Protein AF-A0A917DBR9-F1 (afdb_monomer_lite)

pLDDT: mean 79.7, std 10.29, range [56.38, 97.0]

Organism: NCBI:txid1804630

Sequence (481 aa):
MLDVYAPVVHGIGVRDHKEFAEDSVRRVARHLERASWRRDSCPTTCDGFAIGHVHLVDDGDRSLVVDPITWFDEIRTPSRWRAAWWFLRALFVLCAVHLLVNGQVLLSAPSVAGLPRYVWRALRAMTWILLLGALTIALAVPLTLAVALVPRARILATDALGWTSDPETREKVIARVTSRVVATRARHTVLIGHSQGGAIATNACHVLEPATTTLVTMGNGQALLIPLRASRGIPWTSFAALVGAMIAYVAAALVIMRTLLLGAIELTAAVVRGLALLVRAATDPGAAPDHVAAAGAGIVAAVESLALSPQLFVVLIAIPVVAVTVLVYARLLAPIVRDIRGLLDAGVLGIDLCARFDGVSHPFAVLGSSRRVATITQSASLLDHMLYFDNRAEVLTEIERWITGAGGERTPDPRASVARRRMRHLVRSLRAARAVVALAAMAIASLLVPSALAAATIGGAAYAVMTLVKHLAWRAVQRTL

Foldseek 3Di:
DAAEEEEEQEQQLQPVPVVLLLVLQVLLVVLLCVPFKPWDDQDPPNPLADPNKTWIAGPVRHIYIYGRDHQSVLFDQDALLLLLVLVLLLLLLLLLLLLLLLLVLQPPDDDPVCVVVSVVSNVVSLVVSLVSLVCCVVPSVVLSVCSNPPVVSVSSSSSNRRCLRDPSSVVRSLCRVLVSVVVVPHQAYEYEYAQCRLVSSLVNLLPPDQLRYAYEYELYLLSSRLSSVVCPPPDVVVVVVSNVLSVLLNVLSVLVVVLVLVLVLQLLLLQLQLVVLCVVLVVDVPCNVVSNVSSVVSNVVSVCCSVVPPSVVSNVVSVVSNSVSSVVSNVVCVVVLVVSAVSLDSVHHAAYEYECQASSCVSCLRSYDPVHYDYAQALNDNCVSVCLSLQSLPRSVRSSQCRVQRSHDRDDDPVSVVLRVVSVVLSVVLVVVLQVQLVVQLSVVSVVDVDSVRSNVRSVVSSVVSSVVSNVVSSVSSVVD

Structure (mmCIF, N/CA/C/O backbone):
data_AF-A0A917DBR9-F1
#
_entry.id   AF-A0A917DBR9-F1
#
loop_
_atom_site.group_PDB
_atom_site.id
_atom_site.type_symbol
_atom_site.label_atom_id
_atom_site.label_alt_id
_atom_site.label_comp_id
_atom_site.label_asym_id
_atom_site.label_entity_id
_atom_site.label_seq_id
_atom_site.pdbx_PDB_ins_code
_atom_site.Cartn_x
_atom_site.Cartn_y
_atom_site.Cartn_z
_atom_site.occupancy
_atom_site.B_iso_or_equiv
_atom_site.auth_seq_id
_atom_site.auth_comp_id
_atom_site.auth_asym_id
_atom_site.auth_atom_id
_atom_site.pdbx_PDB_model_num
ATOM 1 N N . MET A 1 1 ? -20.093 4.074 31.557 1.00 75.38 1 MET A N 1
ATOM 2 C CA . MET A 1 1 ? -20.283 3.722 30.130 1.00 75.38 1 MET A CA 1
ATOM 3 C C . MET A 1 1 ? -19.120 4.345 29.385 1.00 75.38 1 MET A C 1
ATOM 5 O O . MET A 1 1 ? -18.790 5.470 29.721 1.00 75.38 1 MET A O 1
ATOM 9 N N . LEU A 1 2 ? -18.465 3.613 28.483 1.00 90.56 2 LEU A N 1
ATOM 10 C CA . LEU A 1 2 ? -17.293 4.113 27.759 1.00 90.56 2 LEU A CA 1
ATOM 11 C C . LEU A 1 2 ? -17.714 5.165 26.718 1.00 90.56 2 LEU A C 1
ATOM 13 O O . LEU A 1 2 ? -18.647 4.910 25.952 1.00 90.56 2 LEU A O 1
ATOM 17 N N . ASP A 1 3 ? -17.038 6.312 26.656 1.00 94.69 3 ASP A N 1
ATOM 18 C CA . ASP A 1 3 ? -17.369 7.353 25.673 1.00 94.69 3 ASP A CA 1
ATOM 19 C C . ASP A 1 3 ? -16.863 6.981 24.281 1.00 94.69 3 ASP A C 1
ATOM 21 O O . ASP A 1 3 ? -17.623 7.008 23.311 1.00 94.69 3 ASP A O 1
ATOM 25 N N . VAL A 1 4 ? -15.591 6.591 24.178 1.00 96.19 4 VAL A N 1
ATOM 26 C CA . VAL A 1 4 ? -14.958 6.243 22.904 1.00 96.19 4 VAL A CA 1
ATOM 27 C C . VAL A 1 4 ? -14.298 4.872 22.984 1.00 96.19 4 VAL A C 1
ATOM 29 O O . VAL A 1 4 ? -13.461 4.601 23.842 1.00 96.19 4 VAL A O 1
ATOM 32 N N . TYR A 1 5 ? -14.625 4.000 22.037 1.00 96.75 5 TYR A N 1
ATOM 33 C CA . TYR A 1 5 ? -13.909 2.750 21.816 1.00 96.75 5 TYR A CA 1
ATOM 34 C C . TYR A 1 5 ? -13.118 2.827 20.513 1.00 96.75 5 TYR A C 1
ATOM 36 O O . TYR A 1 5 ? -13.686 3.073 19.450 1.00 96.75 5 TYR A O 1
ATOM 44 N N . ALA A 1 6 ? -11.806 2.616 20.582 1.00 97.00 6 ALA A N 1
ATOM 45 C CA . ALA A 1 6 ? -10.903 2.664 19.436 1.00 97.00 6 ALA A CA 1
ATOM 46 C C . ALA A 1 6 ? -10.238 1.295 19.197 1.00 97.00 6 ALA A C 1
ATOM 48 O O . ALA A 1 6 ? -9.052 1.110 19.494 1.00 97.00 6 ALA A O 1
ATOM 49 N N . PRO A 1 7 ? -10.985 0.305 18.680 1.00 95.94 7 PRO A N 1
ATOM 50 C CA . PRO A 1 7 ? -10.428 -0.999 18.362 1.00 95.94 7 PRO A CA 1
ATOM 51 C C . PRO A 1 7 ? -9.454 -0.906 17.187 1.00 95.94 7 PRO A C 1
ATOM 53 O O . PRO A 1 7 ? -9.787 -0.386 16.118 1.00 95.94 7 PRO A O 1
ATOM 56 N N . VAL A 1 8 ? -8.262 -1.472 17.366 1.00 94.31 8 VAL A N 1
ATOM 57 C CA . VAL A 1 8 ? -7.232 -1.585 16.332 1.00 94.31 8 VAL A CA 1
ATOM 58 C C . VAL A 1 8 ? -7.240 -3.009 15.785 1.00 94.31 8 VAL A C 1
ATOM 60 O O . VAL A 1 8 ? -6.664 -3.930 16.366 1.00 94.31 8 VAL A O 1
ATOM 63 N N . VAL A 1 9 ? -7.895 -3.193 14.640 1.00 91.69 9 VAL A N 1
ATOM 64 C CA . VAL A 1 9 ? -7.910 -4.458 13.903 1.00 91.69 9 VAL A CA 1
ATOM 65 C C . VAL A 1 9 ? -6.602 -4.580 13.130 1.00 91.69 9 VAL A C 1
ATOM 67 O O . VAL A 1 9 ? -6.373 -3.893 12.125 1.00 91.69 9 VAL A O 1
ATOM 70 N N . HIS A 1 10 ? -5.716 -5.452 13.605 1.00 82.75 10 HIS A N 1
ATOM 71 C CA . HIS A 1 10 ? -4.423 -5.659 12.963 1.00 82.75 10 HIS A CA 1
ATOM 72 C C . HIS A 1 10 ? -4.540 -6.567 11.729 1.00 82.75 10 HIS A C 1
ATOM 74 O O . HIS A 1 10 ? -5.396 -7.447 11.668 1.00 82.75 10 HIS A O 1
ATOM 80 N N . GLY A 1 11 ? -3.699 -6.341 10.716 1.00 71.19 11 GLY A N 1
ATOM 81 C CA . GLY A 1 11 ? -3.811 -7.013 9.419 1.00 71.19 11 GLY A CA 1
ATOM 82 C C . GLY A 1 11 ? -2.865 -8.174 9.164 1.00 71.19 11 GLY A C 1
ATOM 83 O O . GLY A 1 11 ? -3.026 -8.836 8.146 1.00 71.19 11 GLY A O 1
ATOM 84 N N 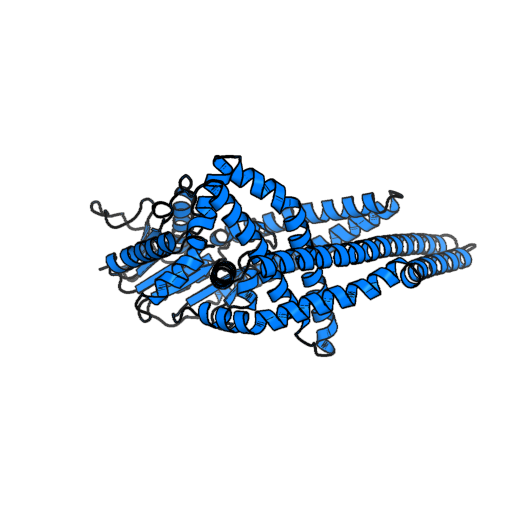. ILE A 1 12 ? -1.890 -8.428 10.033 1.00 67.69 12 ILE A N 1
ATOM 85 C CA . ILE A 1 12 ? -1.019 -9.595 9.898 1.00 67.69 12 ILE A CA 1
ATOM 86 C C . ILE A 1 12 ? -1.572 -10.686 10.814 1.00 67.69 12 ILE A C 1
ATOM 88 O O . ILE A 1 12 ? -1.442 -10.607 12.032 1.00 67.69 12 ILE A O 1
ATOM 92 N N . GLY A 1 13 ? -2.217 -11.693 10.225 1.00 58.09 13 GLY A N 1
ATOM 93 C CA . GLY A 1 13 ? -2.811 -12.826 10.937 1.00 58.09 13 GLY A CA 1
ATOM 94 C C . GLY A 1 13 ? -1.797 -13.839 11.472 1.00 58.09 13 GLY A C 1
ATOM 95 O O . GLY A 1 13 ? -2.105 -15.021 11.475 1.00 58.09 13 GLY A O 1
ATOM 96 N N . VAL A 1 14 ? -0.590 -13.421 11.870 1.00 61.84 14 VAL A N 1
ATOM 97 C CA . VAL A 1 14 ? 0.446 -14.363 12.319 1.00 61.84 14 VAL A CA 1
ATOM 98 C C . VAL A 1 14 ? 0.224 -14.706 13.786 1.00 61.84 14 VAL A C 1
ATOM 100 O O . VAL A 1 14 ? 0.326 -13.844 14.662 1.00 61.84 14 VAL A O 1
ATOM 103 N N . ARG A 1 15 ? -0.068 -15.984 14.041 1.00 67.75 15 ARG A N 1
ATOM 104 C CA . ARG A 1 15 ? -0.446 -16.492 15.371 1.00 67.75 15 ARG A CA 1
ATOM 105 C C . ARG A 1 15 ? 0.617 -16.248 16.451 1.00 67.75 15 ARG A C 1
ATOM 107 O O . ARG A 1 15 ? 0.260 -15.997 17.599 1.00 67.75 15 ARG A O 1
ATOM 114 N N . ASP A 1 16 ? 1.892 -16.224 16.060 1.00 59.19 16 ASP A N 1
ATOM 115 C CA . ASP A 1 16 ? 3.056 -16.060 16.951 1.00 59.19 16 ASP A CA 1
ATOM 116 C C . ASP A 1 16 ? 3.483 -14.589 17.148 1.00 59.19 16 ASP A C 1
ATOM 118 O O . ASP A 1 16 ? 4.547 -14.294 17.688 1.00 59.19 16 ASP A O 1
ATOM 122 N N . HIS A 1 17 ? 2.677 -13.637 16.673 1.00 66.31 17 HIS A N 1
ATOM 123 C CA . HIS A 1 17 ? 3.055 -12.226 16.554 1.00 66.31 17 HIS A CA 1
ATOM 124 C C . HIS A 1 17 ? 1.981 -11.279 17.114 1.00 66.31 17 HIS A C 1
ATOM 126 O O . HIS A 1 17 ? 1.792 -10.165 16.621 1.00 66.31 17 HIS A O 1
ATOM 132 N N . LYS A 1 18 ? 1.296 -11.698 18.191 1.00 72.62 18 LYS A N 1
ATOM 133 C CA . LYS A 1 18 ? 0.291 -10.877 18.903 1.00 72.62 18 LYS A CA 1
ATOM 134 C C . LYS A 1 18 ? 0.861 -9.532 19.370 1.00 72.62 18 LYS A C 1
ATOM 136 O O . LYS A 1 18 ? 0.176 -8.515 19.295 1.00 72.62 18 LYS A O 1
ATOM 141 N N . GLU A 1 19 ? 2.147 -9.514 19.710 1.00 80.38 19 GLU A N 1
ATOM 142 C CA . GLU A 1 19 ? 2.912 -8.325 20.096 1.00 80.38 19 GLU A CA 1
ATOM 143 C C . GLU A 1 19 ? 2.849 -7.184 19.062 1.00 80.38 19 GLU A C 1
ATOM 145 O O . GLU A 1 19 ? 2.926 -6.013 19.430 1.00 80.38 19 GLU A O 1
ATOM 150 N N . PHE A 1 20 ? 2.667 -7.480 17.766 1.00 77.62 20 PHE A N 1
ATOM 151 C CA . PHE A 1 20 ? 2.520 -6.440 16.737 1.00 77.62 20 PHE A CA 1
ATOM 152 C C . PHE A 1 20 ? 1.183 -5.695 16.836 1.00 77.62 20 PHE A C 1
ATOM 154 O O . PHE A 1 20 ? 1.122 -4.485 16.581 1.00 77.62 20 PHE A O 1
ATOM 161 N N . ALA A 1 21 ? 0.112 -6.396 17.219 1.00 82.06 21 ALA A N 1
ATOM 162 C CA . ALA A 1 21 ? -1.179 -5.766 17.475 1.00 82.06 21 ALA A CA 1
ATOM 163 C C . ALA A 1 21 ? -1.080 -4.846 18.704 1.00 82.06 21 ALA A C 1
ATOM 165 O O . ALA A 1 21 ? -1.521 -3.697 18.654 1.00 82.06 21 ALA A O 1
ATOM 166 N N . GLU A 1 22 ? -0.400 -5.305 19.757 1.00 89.31 22 GLU A N 1
ATOM 167 C CA . GLU A 1 22 ? -0.131 -4.512 20.959 1.00 89.31 22 GLU A CA 1
ATOM 168 C C . GLU A 1 22 ? 0.771 -3.301 20.675 1.00 89.31 22 GLU A C 1
ATOM 170 O O . GLU A 1 22 ? 0.512 -2.206 21.171 1.00 89.31 22 GLU A O 1
ATOM 175 N N . ASP A 1 23 ? 1.812 -3.441 19.844 1.00 89.69 23 ASP A N 1
ATOM 176 C CA . ASP A 1 23 ? 2.685 -2.315 19.487 1.00 89.69 23 ASP A CA 1
ATOM 177 C C . ASP A 1 23 ? 1.934 -1.238 18.692 1.00 89.69 23 ASP A C 1
ATOM 179 O O . ASP A 1 23 ? 2.156 -0.043 18.904 1.00 89.69 23 ASP A O 1
ATOM 183 N N . SER A 1 24 ? 0.995 -1.642 17.831 1.00 89.75 24 SER A N 1
ATOM 184 C CA . SER A 1 24 ? 0.120 -0.713 17.104 1.00 89.75 24 SER A CA 1
ATOM 185 C C . SER A 1 24 ? -0.733 0.114 18.073 1.00 89.75 24 SER A C 1
ATOM 187 O O . SER A 1 24 ? -0.740 1.345 17.993 1.00 89.75 24 SER A O 1
ATOM 189 N N . VAL A 1 25 ? -1.365 -0.540 19.054 1.00 93.69 25 VAL A N 1
ATOM 190 C CA . VAL A 1 25 ? -2.120 0.122 20.133 1.00 93.69 25 VAL A CA 1
ATOM 191 C C . VAL A 1 25 ? -1.220 1.037 20.959 1.00 93.69 25 VAL A C 1
ATOM 193 O O . VAL A 1 25 ? -1.534 2.210 21.149 1.00 93.69 25 VAL A O 1
ATOM 196 N N . ARG A 1 26 ? -0.043 0.556 21.371 1.00 94.00 26 ARG A N 1
ATOM 197 C CA . ARG A 1 26 ? 0.938 1.332 22.140 1.00 94.00 26 ARG A CA 1
ATOM 198 C C . ARG A 1 26 ? 1.404 2.581 21.393 1.00 94.00 26 ARG A C 1
ATOM 200 O O . ARG A 1 26 ? 1.755 3.578 22.021 1.00 94.00 26 ARG A O 1
ATOM 207 N N . ARG A 1 27 ? 1.492 2.545 20.062 1.00 92.75 27 ARG A N 1
ATOM 208 C CA . ARG A 1 27 ? 1.852 3.714 19.240 1.00 92.75 27 ARG A CA 1
ATOM 209 C C . ARG A 1 27 ? 0.727 4.732 19.167 1.00 92.75 27 ARG A C 1
ATOM 211 O O . ARG A 1 27 ? 1.020 5.917 19.297 1.00 92.75 27 ARG A O 1
ATOM 218 N N . VAL A 1 28 ? -0.515 4.275 18.996 1.00 94.94 28 VAL A N 1
ATOM 219 C CA . VAL A 1 28 ? -1.703 5.140 19.037 1.00 94.94 28 VAL A CA 1
ATOM 220 C C . VAL A 1 28 ? -1.813 5.801 20.410 1.00 94.94 28 VAL A C 1
ATOM 222 O O . VAL A 1 28 ? -1.793 7.025 20.487 1.00 94.94 28 VAL A O 1
ATOM 225 N N . ALA A 1 29 ? -1.794 5.018 21.491 1.00 95.50 29 ALA A N 1
ATOM 226 C CA . ALA A 1 29 ? -1.888 5.534 22.854 1.00 95.50 29 ALA A CA 1
ATOM 227 C C . ALA A 1 29 ? -0.783 6.554 23.177 1.00 95.50 29 ALA A C 1
ATOM 229 O O . ALA A 1 29 ? -1.084 7.665 23.593 1.00 95.50 29 ALA A O 1
ATOM 230 N N . ARG A 1 30 ? 0.489 6.249 22.873 1.00 94.81 30 ARG A N 1
ATOM 231 C CA . ARG A 1 30 ? 1.609 7.195 23.075 1.00 94.81 30 ARG A CA 1
ATOM 232 C C . ARG A 1 30 ? 1.514 8.471 22.240 1.00 94.81 30 ARG A C 1
ATOM 234 O O . ARG A 1 30 ? 2.235 9.429 22.513 1.00 94.81 30 ARG A O 1
ATOM 241 N N . HIS A 1 31 ? 0.762 8.463 21.143 1.00 93.38 31 HIS A N 1
ATOM 242 C CA . HIS A 1 31 ? 0.515 9.680 20.375 1.00 93.38 31 HIS A CA 1
ATOM 243 C C . HIS A 1 31 ? -0.559 10.524 21.059 1.00 93.38 31 HIS A C 1
ATOM 245 O O . HIS A 1 31 ? -0.320 11.700 21.304 1.00 93.38 31 HIS A O 1
ATOM 251 N N . LEU A 1 32 ? -1.666 9.893 21.461 1.00 94.12 32 LEU A N 1
ATOM 252 C CA . LEU A 1 32 ? -2.757 10.530 22.202 1.00 94.12 32 LEU A CA 1
ATOM 253 C C . LEU A 1 32 ? -2.280 11.134 23.535 1.00 94.12 32 LEU A C 1
ATOM 255 O O . LEU A 1 32 ? -2.643 12.266 23.845 1.00 94.12 32 LEU A O 1
ATOM 259 N N . GLU A 1 33 ? -1.403 10.426 24.259 1.00 93.50 33 GLU A N 1
ATOM 260 C CA . GLU A 1 33 ? -0.761 10.882 25.506 1.00 93.50 33 GLU A CA 1
ATOM 261 C C . GLU A 1 33 ? 0.023 12.198 25.339 1.00 93.50 33 GLU A C 1
ATOM 263 O O . GLU A 1 33 ? 0.124 12.995 26.265 1.00 93.50 33 GLU A O 1
ATOM 268 N N . ARG A 1 34 ? 0.605 12.436 24.155 1.00 88.00 34 ARG A N 1
ATOM 269 C CA . ARG A 1 34 ? 1.343 13.678 23.859 1.00 88.00 34 ARG A CA 1
ATOM 270 C C . ARG A 1 34 ? 0.439 14.827 23.430 1.00 88.00 34 ARG A C 1
ATOM 272 O O . ARG A 1 34 ? 0.903 15.963 23.403 1.00 88.00 34 ARG A O 1
ATOM 279 N N . ALA A 1 35 ? -0.784 14.518 23.016 1.00 84.88 35 ALA A N 1
ATOM 280 C CA . ALA A 1 35 ? -1.720 15.492 22.490 1.00 84.88 35 ALA A CA 1
ATOM 281 C C . ALA A 1 35 ? -2.557 16.102 23.617 1.00 84.88 35 ALA A C 1
ATOM 283 O O . ALA A 1 35 ? -2.312 17.236 24.020 1.00 84.88 35 ALA A O 1
ATOM 284 N N . SER A 1 36 ? -3.534 15.349 24.121 1.00 87.69 36 SER A N 1
ATOM 285 C CA . SER A 1 36 ? -4.521 15.840 25.096 1.00 87.69 36 SER A CA 1
ATOM 286 C C . SER A 1 36 ? -5.130 14.741 25.967 1.00 87.69 36 SER A C 1
ATOM 288 O O . SER A 1 36 ? -6.040 15.006 26.744 1.00 87.69 36 SER A O 1
ATOM 290 N N . TRP A 1 37 ? -4.690 13.494 25.801 1.00 94.25 37 TRP A N 1
ATOM 291 C CA . TRP A 1 37 ? -5.188 12.368 26.579 1.00 94.25 37 TRP A CA 1
ATOM 292 C C . TRP A 1 37 ? -4.180 12.027 27.670 1.00 94.25 37 TRP A C 1
ATOM 294 O O . TRP A 1 37 ? -2.976 12.161 27.483 1.00 94.25 37 TRP A O 1
ATOM 304 N N . ARG A 1 38 ? -4.652 11.558 28.816 1.00 95.44 38 ARG A N 1
ATOM 305 C CA . ARG A 1 38 ? -3.830 11.091 29.931 1.00 95.44 38 ARG A CA 1
ATOM 306 C C . ARG A 1 38 ? -4.087 9.612 30.136 1.00 95.44 38 ARG A C 1
ATOM 308 O O . ARG A 1 38 ? -5.196 9.132 29.914 1.00 95.44 38 ARG A O 1
ATOM 315 N N . ARG A 1 39 ? -3.053 8.881 30.540 1.00 94.50 39 ARG A N 1
ATOM 316 C CA . ARG A 1 39 ? -3.177 7.452 30.810 1.00 94.50 39 ARG A CA 1
ATOM 317 C C . ARG A 1 39 ? -3.975 7.221 32.080 1.00 94.50 39 ARG A C 1
ATOM 319 O O . ARG A 1 39 ? -3.632 7.786 33.113 1.00 94.50 39 ARG A O 1
ATOM 326 N N . ASP A 1 40 ? -4.987 6.371 31.980 1.00 93.19 40 ASP A N 1
ATOM 327 C CA . ASP A 1 40 ? -5.769 5.924 33.124 1.00 93.19 40 ASP A CA 1
ATOM 328 C C . ASP A 1 40 ? -5.350 4.507 33.541 1.00 93.19 40 ASP A C 1
ATOM 330 O O . ASP A 1 40 ? -4.800 3.722 32.754 1.00 93.19 40 ASP A O 1
ATOM 334 N N . SER A 1 41 ? -5.562 4.200 34.815 1.00 88.56 41 SER A N 1
ATOM 335 C CA . SER A 1 41 ? -5.332 2.875 35.369 1.00 88.56 41 SER A CA 1
ATOM 336 C C . SER A 1 41 ? -6.296 1.863 34.753 1.00 88.56 41 SER A C 1
ATOM 338 O O . SER A 1 41 ? -7.481 2.125 34.575 1.00 88.56 41 SER A O 1
ATOM 340 N N . CYS A 1 42 ? -5.777 0.682 34.418 1.00 88.12 42 CYS A N 1
ATOM 341 C CA . CYS A 1 42 ? -6.627 -0.423 34.002 1.00 88.12 42 CYS A CA 1
ATOM 342 C C . CYS A 1 42 ? -7.398 -0.937 35.232 1.00 88.12 42 CYS A C 1
ATOM 344 O O . CYS A 1 42 ? -6.745 -1.299 36.218 1.00 88.12 42 CYS A O 1
ATOM 346 N N . PRO A 1 43 ? -8.742 -0.982 35.207 1.00 83.75 43 PRO A N 1
ATOM 347 C CA . PRO A 1 43 ? -9.516 -1.496 36.331 1.00 83.75 43 PRO A CA 1
ATOM 348 C C . PRO A 1 43 ? -9.140 -2.946 36.655 1.00 83.75 43 PRO A C 1
ATOM 350 O O . PRO A 1 43 ? -8.895 -3.753 35.761 1.00 83.75 43 PRO A O 1
ATOM 353 N N . THR A 1 44 ? -9.161 -3.324 37.931 1.00 72.81 44 THR A N 1
ATOM 354 C CA . THR A 1 44 ? -8.864 -4.698 38.379 1.00 72.81 44 THR A CA 1
ATOM 355 C C . THR A 1 44 ? -9.830 -5.751 37.826 1.00 72.81 44 THR A C 1
ATOM 357 O O . THR A 1 44 ? -9.490 -6.927 37.808 1.00 72.81 44 THR A O 1
ATOM 360 N N . THR A 1 45 ? -11.007 -5.340 37.347 1.00 73.19 45 THR A N 1
ATOM 361 C CA . THR A 1 45 ? -12.051 -6.188 36.739 1.00 73.19 45 THR A CA 1
ATOM 362 C C . THR A 1 45 ? -12.147 -6.014 35.217 1.00 73.19 45 THR A C 1
ATOM 364 O O . THR A 1 45 ? -13.202 -6.205 34.608 1.00 73.19 45 THR A O 1
ATOM 367 N N . CYS A 1 46 ? -11.054 -5.603 34.573 1.00 82.12 46 CYS A N 1
ATOM 368 C CA . CYS A 1 46 ? -10.998 -5.298 33.146 1.00 82.12 46 CYS A CA 1
ATOM 369 C C . CYS A 1 46 ? -10.897 -6.555 32.250 1.00 82.12 46 CYS A C 1
ATOM 371 O O . CYS A 1 46 ? -10.058 -6.640 31.351 1.00 82.12 46 CYS A O 1
ATOM 373 N N . ASP A 1 47 ? -11.794 -7.521 32.451 1.00 75.81 47 ASP A N 1
ATOM 374 C CA . ASP A 1 47 ? -11.816 -8.804 31.724 1.00 75.81 47 ASP A CA 1
ATOM 375 C C . ASP A 1 47 ? -12.403 -8.673 30.306 1.00 75.81 47 ASP A C 1
ATOM 377 O O . ASP A 1 47 ? -12.304 -9.563 29.459 1.00 75.81 47 ASP A O 1
ATOM 381 N N . GLY A 1 48 ? -13.020 -7.524 30.030 1.00 81.56 48 GLY A N 1
ATOM 382 C CA . GLY A 1 48 ? -13.670 -7.207 28.768 1.00 81.56 48 GLY A CA 1
ATOM 383 C C . GLY A 1 48 ? -12.735 -6.722 27.662 1.00 81.56 48 GLY A C 1
ATOM 384 O O . GLY A 1 48 ? -13.246 -6.442 26.587 1.00 81.56 48 GLY A O 1
ATOM 385 N N . PHE A 1 49 ? -11.414 -6.622 27.864 1.00 89.06 49 PHE A N 1
ATOM 386 C CA . PHE A 1 49 ? -10.457 -6.076 26.881 1.00 89.06 49 PHE A CA 1
ATOM 387 C C . PHE A 1 49 ? -9.282 -7.030 26.606 1.00 89.06 49 PHE A C 1
ATOM 389 O O . PHE A 1 49 ? -8.980 -7.897 27.420 1.00 89.06 49 PHE A O 1
ATOM 396 N N . ALA A 1 50 ? -8.666 -6.961 25.420 1.00 87.88 50 ALA A N 1
ATOM 397 C CA . ALA A 1 50 ? -7.582 -7.879 25.068 1.00 87.88 50 ALA A CA 1
ATOM 398 C C . ALA A 1 50 ? -6.278 -7.456 25.757 1.00 87.88 50 ALA A C 1
ATOM 400 O O . ALA A 1 50 ? -6.094 -6.287 26.093 1.00 87.88 50 ALA A O 1
ATOM 401 N N . ILE A 1 51 ? -5.340 -8.385 25.962 1.00 87.88 51 ILE A N 1
ATOM 402 C CA . ILE A 1 51 ? -4.014 -8.038 26.499 1.00 87.88 51 ILE A CA 1
ATOM 403 C C . ILE A 1 51 ? -3.373 -6.953 25.615 1.00 87.88 51 ILE A C 1
ATOM 405 O O . ILE A 1 51 ? -3.449 -7.012 24.389 1.00 87.88 51 ILE A O 1
ATOM 409 N N . GLY A 1 52 ? -2.788 -5.934 26.254 1.00 88.94 52 GLY A N 1
ATOM 410 C CA . GLY A 1 52 ? -2.155 -4.798 25.579 1.00 88.94 52 GLY A CA 1
ATOM 411 C C . GLY A 1 52 ? -3.079 -3.619 25.247 1.00 88.94 52 GLY A C 1
ATOM 412 O O . GLY A 1 52 ? -2.610 -2.657 24.636 1.00 88.94 52 GLY A O 1
ATOM 413 N N . HIS A 1 53 ? -4.354 -3.655 25.652 1.00 94.44 53 HIS A N 1
ATOM 414 C CA . HIS A 1 53 ? -5.240 -2.489 25.591 1.00 94.44 53 HIS A CA 1
ATOM 415 C C . HIS A 1 53 ? -4.760 -1.342 26.500 1.00 94.44 53 HIS A C 1
ATOM 417 O O . HIS A 1 53 ? -3.992 -1.544 27.446 1.00 94.44 53 HIS A O 1
ATOM 423 N N . VAL A 1 54 ? -5.214 -0.119 26.216 1.00 95.88 54 VAL A N 1
ATOM 424 C CA . VAL A 1 54 ? -4.870 1.079 26.996 1.00 95.88 54 VAL A CA 1
ATOM 425 C C . VAL A 1 54 ? -6.117 1.909 27.278 1.00 95.88 54 VAL A C 1
ATOM 427 O O . VAL A 1 54 ? -6.873 2.210 26.355 1.00 95.88 54 VAL A O 1
ATOM 430 N N . HIS A 1 55 ? -6.282 2.296 28.545 1.00 96.25 55 HIS A N 1
ATOM 431 C CA . HIS A 1 55 ? -7.296 3.242 29.010 1.00 96.25 55 HIS A CA 1
ATOM 432 C C . HIS A 1 55 ? -6.714 4.654 29.024 1.00 96.25 55 HIS A C 1
ATOM 434 O O . HIS A 1 55 ? -5.579 4.873 29.463 1.00 96.25 55 HIS A O 1
ATOM 440 N N . LEU A 1 56 ? -7.478 5.599 28.498 1.00 96.31 56 LEU A N 1
ATOM 441 C CA . LEU A 1 56 ? -7.118 7.001 28.378 1.00 96.31 56 LEU A CA 1
ATOM 442 C C . LEU A 1 56 ? -8.308 7.868 28.799 1.00 96.31 56 LEU A C 1
ATOM 444 O O . LEU A 1 56 ? -9.459 7.503 28.571 1.00 96.31 56 LEU A O 1
ATOM 448 N N . VAL A 1 57 ? -8.013 9.037 29.353 1.00 95.31 57 VAL A N 1
ATOM 449 C CA . VAL A 1 57 ? -8.998 10.055 29.734 1.00 95.31 57 VAL A CA 1
ATOM 450 C C . VAL A 1 57 ? -8.539 11.423 29.237 1.00 95.31 57 VAL A C 1
ATOM 452 O O . VAL A 1 57 ? -7.348 11.726 29.317 1.00 95.31 57 VAL A O 1
ATOM 455 N N . ASP A 1 58 ? -9.433 12.231 28.673 1.00 93.00 58 ASP A N 1
ATOM 456 C CA . ASP A 1 58 ? -9.103 13.603 28.263 1.00 93.00 58 ASP A CA 1
ATOM 457 C C . ASP A 1 58 ? -9.406 14.634 29.366 1.00 93.00 58 ASP A C 1
ATOM 459 O O . ASP A 1 58 ? -9.838 14.296 30.466 1.00 93.00 58 ASP A O 1
ATOM 463 N N . ASP A 1 59 ? -9.137 15.913 29.099 1.00 88.06 59 ASP A N 1
ATOM 464 C CA . ASP A 1 59 ? -9.393 16.997 30.060 1.00 88.06 59 ASP A CA 1
ATOM 465 C C . ASP A 1 59 ? -10.891 17.248 30.323 1.00 88.06 59 ASP A C 1
ATOM 467 O O . ASP A 1 59 ? -11.232 17.938 31.280 1.00 88.06 59 ASP A O 1
ATOM 471 N N . GLY A 1 60 ? -11.778 16.709 29.479 1.00 86.94 60 GLY A N 1
ATOM 472 C CA . GLY A 1 60 ? -13.231 16.757 29.647 1.00 86.94 60 GLY A CA 1
ATOM 473 C C . GLY A 1 60 ? -13.804 15.494 30.291 1.00 86.94 60 GLY A C 1
ATOM 474 O O . GLY A 1 60 ? -15.003 15.255 30.158 1.00 86.94 60 GLY A O 1
ATOM 475 N N . ASP A 1 61 ? -12.952 14.675 30.918 1.00 89.06 61 ASP A N 1
ATOM 476 C CA . ASP A 1 61 ? -13.278 13.394 31.551 1.00 89.06 61 ASP A CA 1
ATOM 477 C C . ASP A 1 61 ? -13.930 12.364 30.612 1.00 89.06 61 ASP A C 1
ATOM 479 O O . ASP A 1 61 ? -14.563 11.406 31.064 1.00 89.06 61 ASP A O 1
ATOM 483 N N . ARG A 1 62 ? -13.751 12.504 29.289 1.00 93.25 62 ARG A N 1
ATOM 484 C CA . ARG A 1 62 ? -14.192 11.466 28.351 1.00 93.25 62 ARG A CA 1
ATOM 485 C C . ARG A 1 62 ? -13.282 10.261 28.474 1.00 93.25 62 ARG A C 1
ATOM 487 O O . ARG A 1 62 ? -12.060 10.371 28.391 1.00 93.25 62 ARG A O 1
ATOM 494 N N . SER A 1 63 ? -13.898 9.097 28.599 1.00 94.38 63 SER A N 1
ATOM 495 C CA . SER A 1 63 ? -13.219 7.811 28.704 1.00 94.38 63 SER A CA 1
ATOM 496 C C . SER A 1 63 ? -12.952 7.196 27.325 1.00 94.38 63 SER A C 1
ATOM 498 O O . SER A 1 63 ? -13.830 7.138 26.460 1.00 94.38 63 SER A O 1
ATOM 500 N N . LEU A 1 64 ? -11.733 6.700 27.113 1.00 96.19 64 LEU A N 1
ATOM 501 C CA . LEU A 1 64 ? -11.298 6.055 25.876 1.00 96.19 64 LEU A CA 1
ATOM 502 C C . LEU A 1 64 ? -10.587 4.736 26.166 1.00 96.19 64 LEU A C 1
ATOM 504 O O . LEU A 1 64 ? -9.665 4.682 26.975 1.00 96.19 64 LEU A O 1
ATOM 508 N N . VAL A 1 65 ? -10.939 3.693 25.414 1.00 96.75 65 VAL A N 1
ATOM 509 C CA . VAL A 1 65 ? -10.159 2.450 25.369 1.00 96.75 65 VAL A CA 1
ATOM 510 C C . VAL A 1 65 ? -9.650 2.199 23.960 1.00 96.75 65 VAL A C 1
ATOM 512 O O . VAL A 1 65 ? -10.433 2.100 23.014 1.00 96.75 65 VAL A O 1
ATOM 515 N N . VAL A 1 66 ? -8.331 2.049 23.828 1.00 96.94 66 VAL A N 1
ATOM 516 C CA . VAL A 1 66 ? -7.673 1.578 22.605 1.00 96.94 66 VAL A CA 1
ATOM 517 C C . VAL A 1 66 ? -7.360 0.091 22.781 1.00 96.94 66 VAL A C 1
ATOM 519 O O . VAL A 1 66 ? -6.557 -0.267 23.639 1.00 96.94 66 VAL A O 1
ATOM 522 N N . ASP A 1 67 ? -7.995 -0.779 21.993 1.00 94.88 67 ASP A N 1
ATOM 523 C CA . ASP A 1 67 ? -7.994 -2.241 22.205 1.00 94.88 67 ASP A CA 1
ATOM 524 C C . ASP A 1 67 ? -7.453 -2.983 20.974 1.00 94.88 67 ASP A C 1
ATOM 526 O O . ASP A 1 67 ? -7.925 -2.728 19.860 1.00 94.88 67 ASP A O 1
ATOM 530 N N . PRO A 1 68 ? -6.474 -3.897 21.112 1.00 93.12 68 PRO A N 1
ATOM 531 C CA . PRO A 1 68 ? -6.006 -4.688 19.983 1.00 93.12 68 PRO A CA 1
ATOM 532 C C . PRO A 1 68 ? -7.009 -5.801 19.669 1.00 93.12 68 PRO A C 1
ATOM 534 O O . PRO A 1 68 ? -7.276 -6.666 20.501 1.00 93.12 68 PRO A O 1
ATOM 537 N N . ILE A 1 69 ? -7.514 -5.852 18.433 1.00 90.31 69 ILE A N 1
ATOM 538 C CA . ILE A 1 69 ? -8.359 -6.966 17.988 1.00 90.31 69 ILE A CA 1
ATOM 539 C C . ILE A 1 69 ? -7.552 -7.926 17.118 1.00 90.31 69 ILE A C 1
ATOM 541 O O . ILE A 1 69 ? -7.112 -7.599 16.011 1.00 90.31 69 ILE A O 1
ATOM 545 N N . THR A 1 70 ? -7.415 -9.152 17.621 1.00 86.69 70 THR A N 1
ATOM 546 C CA . THR A 1 70 ? -6.818 -10.288 16.918 1.00 86.69 70 THR A CA 1
ATOM 547 C C . THR A 1 70 ? -7.889 -11.294 16.491 1.00 86.69 70 THR A C 1
ATOM 549 O O . THR A 1 70 ? -8.906 -11.484 17.164 1.00 86.69 70 THR A O 1
ATOM 552 N N . TRP A 1 71 ? -7.674 -11.926 15.336 1.00 85.81 71 TRP A N 1
ATOM 553 C CA . TRP A 1 71 ? -8.686 -12.746 14.655 1.00 85.81 71 TRP A CA 1
ATOM 554 C C . TRP A 1 71 ? -8.142 -14.039 14.034 1.00 85.81 71 TRP A C 1
ATOM 556 O O . TRP A 1 71 ? -8.910 -14.844 13.515 1.00 85.81 71 TRP A O 1
ATOM 566 N N . PHE A 1 72 ? -6.828 -14.263 14.079 1.00 80.94 72 PHE A N 1
ATOM 567 C CA . PHE A 1 72 ? -6.179 -15.412 13.435 1.00 80.94 72 PHE A CA 1
ATOM 568 C C . PHE A 1 72 ? -6.569 -16.768 14.042 1.00 80.94 72 PHE A C 1
ATOM 570 O O . PHE A 1 72 ? -6.423 -17.790 13.370 1.00 80.94 72 PHE A O 1
ATOM 577 N N . ASP A 1 73 ? -7.097 -16.784 15.271 1.00 84.12 73 ASP A N 1
ATOM 578 C CA . ASP A 1 73 ? -7.595 -17.996 15.936 1.00 84.12 73 ASP A CA 1
ATOM 579 C C . ASP A 1 73 ? -8.784 -18.619 15.175 1.00 84.12 73 ASP A C 1
ATOM 581 O O . ASP A 1 73 ? -9.008 -19.824 15.243 1.00 84.12 73 ASP A O 1
ATOM 585 N N . GLU A 1 74 ? -9.499 -17.821 14.373 1.00 86.75 74 GLU A N 1
ATOM 586 C CA . GLU A 1 74 ? -10.621 -18.275 13.540 1.00 86.75 74 GLU A CA 1
ATOM 587 C C . GLU A 1 74 ? -10.172 -18.912 12.209 1.00 86.75 74 GLU A C 1
ATOM 589 O O . GLU A 1 74 ? -10.968 -19.536 11.495 1.00 86.75 74 GLU A O 1
ATOM 594 N N . ILE A 1 75 ? -8.900 -18.745 11.827 1.00 85.00 75 ILE A N 1
ATOM 595 C CA . ILE A 1 75 ? -8.363 -19.313 10.589 1.00 85.00 75 ILE A CA 1
ATOM 596 C C . ILE A 1 75 ? -8.053 -20.784 10.827 1.00 85.00 75 ILE A C 1
ATOM 598 O O . ILE A 1 75 ? -7.284 -21.114 11.720 1.00 85.00 75 ILE A O 1
ATOM 602 N N . ARG A 1 76 ? -8.568 -21.690 9.995 1.00 83.88 76 ARG A N 1
ATOM 603 C CA . ARG A 1 76 ? -8.161 -23.105 10.020 1.00 83.88 76 ARG A CA 1
ATOM 604 C C . ARG A 1 76 ? -7.018 -23.357 9.044 1.00 83.88 76 ARG A C 1
ATOM 606 O O . ARG A 1 76 ? -6.995 -22.792 7.953 1.00 83.88 76 ARG A O 1
ATOM 613 N N . THR A 1 77 ? -6.088 -24.239 9.409 1.00 84.62 77 THR A N 1
ATOM 614 C CA . THR A 1 77 ? -4.981 -24.611 8.519 1.00 84.62 77 THR A CA 1
ATOM 615 C C . THR A 1 77 ? -5.477 -25.556 7.422 1.00 84.62 77 THR A C 1
ATOM 617 O O . THR A 1 77 ? -5.906 -26.667 7.734 1.00 84.62 77 THR A O 1
ATOM 620 N N . PRO A 1 78 ? -5.439 -25.155 6.139 1.00 87.38 78 PRO A N 1
ATOM 621 C CA . PRO A 1 78 ? -5.869 -26.004 5.039 1.00 87.38 78 PRO A CA 1
ATOM 622 C C . PRO A 1 78 ? -4.798 -27.055 4.694 1.00 87.38 78 PRO A C 1
ATOM 624 O O . PRO A 1 78 ? -3.662 -27.022 5.176 1.00 87.38 78 PRO A O 1
ATOM 627 N N . SER A 1 79 ? -5.133 -27.966 3.776 1.00 91.75 79 SER A N 1
ATOM 628 C CA . SER A 1 79 ? -4.144 -28.871 3.181 1.00 91.75 79 SER A CA 1
ATOM 629 C C . SER A 1 79 ? -3.044 -28.098 2.437 1.00 91.75 79 SER A C 1
ATOM 631 O O . SER A 1 79 ? -3.260 -26.984 1.953 1.00 91.75 79 SER A O 1
ATOM 633 N N . ARG A 1 80 ? -1.854 -28.704 2.295 1.00 93.00 80 ARG A N 1
ATOM 634 C CA . ARG A 1 80 ? -0.694 -28.069 1.633 1.00 93.00 80 ARG A CA 1
ATOM 635 C C . ARG A 1 80 ? -0.999 -27.563 0.220 1.00 93.00 80 ARG A C 1
ATOM 637 O O . ARG A 1 80 ? -0.603 -26.460 -0.137 1.00 93.00 80 ARG A O 1
ATOM 644 N N . TRP A 1 81 ? -1.765 -28.333 -0.549 1.00 91.31 81 TRP A N 1
ATOM 645 C CA . TRP A 1 81 ? -2.129 -27.980 -1.919 1.00 91.31 81 TRP A CA 1
ATOM 646 C C . TRP A 1 81 ? -3.149 -26.850 -1.968 1.00 91.31 81 TRP A C 1
ATOM 648 O O . TRP A 1 81 ? -3.046 -25.967 -2.813 1.00 91.31 81 TRP A O 1
ATOM 658 N N . ARG A 1 82 ? -4.089 -26.822 -1.016 1.00 89.94 82 ARG A N 1
ATOM 659 C CA . ARG A 1 82 ? -5.055 -25.729 -0.897 1.00 89.94 82 ARG A CA 1
ATOM 660 C C . ARG A 1 82 ? -4.376 -24.425 -0.465 1.00 89.94 82 ARG A C 1
ATOM 662 O O . ARG A 1 82 ? -4.688 -23.392 -1.042 1.00 89.94 82 ARG A O 1
ATOM 669 N N . ALA A 1 83 ? -3.410 -24.467 0.458 1.00 90.12 83 ALA A N 1
ATOM 670 C CA . ALA A 1 83 ? -2.593 -23.299 0.814 1.00 90.12 83 ALA A CA 1
ATOM 671 C C . ALA A 1 83 ? -1.766 -22.780 -0.376 1.00 90.12 83 ALA A C 1
ATOM 673 O O . ALA A 1 83 ? -1.773 -21.584 -0.660 1.00 90.12 83 ALA A O 1
ATOM 674 N N . ALA A 1 84 ? -1.091 -23.681 -1.099 1.00 90.19 84 ALA A N 1
ATOM 675 C CA . ALA A 1 84 ? -0.308 -23.335 -2.285 1.00 90.19 84 ALA A CA 1
ATOM 676 C C . ALA A 1 84 ? -1.188 -22.715 -3.381 1.00 90.19 84 ALA A C 1
ATOM 678 O O . ALA A 1 84 ? -0.832 -21.701 -3.977 1.00 90.19 84 ALA A O 1
ATOM 679 N N . TRP A 1 85 ? -2.384 -23.268 -3.583 1.00 86.31 85 TRP A N 1
ATOM 680 C CA . TRP A 1 85 ? -3.382 -22.716 -4.490 1.00 86.31 85 TRP A CA 1
ATOM 681 C C . TRP A 1 85 ? -3.859 -21.320 -4.072 1.00 86.31 85 TRP A C 1
ATOM 683 O O . TRP A 1 85 ? -3.925 -20.416 -4.906 1.00 86.31 85 TRP A O 1
ATOM 693 N N . TRP A 1 86 ? -4.165 -21.113 -2.786 1.00 86.56 86 TRP A N 1
ATOM 694 C CA . TRP A 1 86 ? -4.534 -19.794 -2.265 1.00 86.56 86 TRP A CA 1
ATOM 695 C C . TRP A 1 86 ? -3.443 -18.760 -2.533 1.00 86.56 86 TRP A C 1
ATOM 697 O O . TRP A 1 86 ? -3.750 -17.660 -2.995 1.00 86.56 86 TRP A O 1
ATOM 707 N N . PHE A 1 87 ? -2.184 -19.133 -2.296 1.00 87.25 87 PHE A N 1
ATOM 708 C CA . PHE A 1 87 ? -1.023 -18.288 -2.553 1.00 87.25 87 PHE A CA 1
ATOM 709 C C . PHE A 1 87 ? -0.886 -17.929 -4.034 1.00 87.25 87 PHE A C 1
ATOM 711 O O . PHE A 1 87 ? -0.825 -16.748 -4.382 1.00 87.25 87 PHE A O 1
ATOM 718 N N . LEU A 1 88 ? -0.920 -18.933 -4.910 1.00 82.94 88 LEU A N 1
ATOM 719 C CA . LEU A 1 88 ? -0.805 -18.738 -6.350 1.00 82.94 88 LEU A CA 1
ATOM 720 C C . LEU A 1 88 ? -1.924 -17.832 -6.889 1.00 82.94 88 LEU A C 1
ATOM 722 O O . LEU A 1 88 ? -1.662 -16.888 -7.635 1.00 82.94 88 LEU A O 1
ATOM 726 N N . ARG A 1 89 ? -3.171 -18.052 -6.452 1.00 79.56 89 ARG A N 1
ATOM 727 C CA . ARG A 1 89 ? -4.306 -17.195 -6.820 1.00 79.56 89 ARG A CA 1
ATOM 728 C C . ARG A 1 89 ? -4.118 -15.758 -6.330 1.00 79.56 89 ARG A C 1
ATOM 730 O O . ARG A 1 89 ? -4.377 -14.826 -7.087 1.00 79.56 89 ARG A O 1
ATOM 737 N N . ALA A 1 90 ? -3.683 -15.568 -5.083 1.00 79.81 90 ALA A N 1
ATOM 738 C CA . ALA A 1 90 ? -3.431 -14.241 -4.519 1.00 79.81 90 ALA A CA 1
ATOM 739 C C . ALA A 1 90 ? -2.389 -13.461 -5.331 1.00 79.81 90 ALA A C 1
ATOM 741 O O . ALA A 1 90 ? -2.603 -12.286 -5.627 1.00 79.81 90 ALA A O 1
ATOM 742 N N . LEU A 1 91 ? -1.317 -14.131 -5.758 1.00 78.12 91 LEU A N 1
ATOM 743 C CA . LEU A 1 91 ? -0.268 -13.549 -6.590 1.00 78.12 91 LEU A CA 1
ATOM 744 C C . LEU A 1 91 ? -0.790 -13.096 -7.967 1.00 78.12 91 LEU A C 1
ATOM 746 O O . LEU A 1 91 ? -0.504 -11.978 -8.404 1.00 78.12 91 LEU A O 1
ATOM 750 N N . PHE A 1 92 ? -1.610 -13.918 -8.630 1.00 72.94 92 PHE A N 1
ATOM 751 C CA . PHE A 1 92 ? -2.203 -13.553 -9.922 1.00 72.94 92 PHE A CA 1
ATOM 752 C C . PHE A 1 92 ? -3.202 -12.409 -9.812 1.00 72.94 92 PHE A C 1
ATOM 754 O O . PHE A 1 92 ? -3.175 -11.483 -10.624 1.00 72.94 92 PHE A O 1
ATOM 761 N N . VAL A 1 93 ? -4.062 -12.431 -8.794 1.00 74.00 93 VAL A N 1
ATOM 762 C CA . VAL A 1 93 ? -5.026 -11.349 -8.589 1.00 74.00 93 VAL A CA 1
ATOM 763 C C . VAL A 1 93 ? -4.314 -10.043 -8.251 1.00 74.00 93 VAL A C 1
ATOM 765 O O . VAL A 1 93 ? -4.677 -9.006 -8.801 1.00 74.00 93 VAL A O 1
ATOM 768 N N . LEU A 1 94 ? -3.258 -10.080 -7.430 1.00 75.31 94 LEU A N 1
ATOM 769 C CA . LEU A 1 94 ? -2.425 -8.908 -7.160 1.00 75.31 94 LEU A CA 1
ATOM 770 C C . LEU A 1 94 ? -1.917 -8.280 -8.467 1.00 75.31 94 LEU A C 1
ATOM 772 O O . LEU A 1 94 ? -2.026 -7.065 -8.645 1.00 75.31 94 LEU A O 1
ATOM 776 N N . CYS A 1 95 ? -1.430 -9.096 -9.402 1.00 72.81 95 CYS A N 1
ATOM 777 C CA . CYS A 1 95 ? -0.976 -8.621 -10.707 1.00 72.81 95 CYS A CA 1
ATOM 778 C C . CYS A 1 95 ? -2.102 -8.047 -11.561 1.00 72.81 95 CYS A C 1
ATOM 780 O O . CYS A 1 95 ? -1.951 -6.955 -12.107 1.00 72.81 95 CYS A O 1
ATOM 782 N N . ALA A 1 96 ? -3.236 -8.744 -11.651 1.00 70.69 96 ALA A N 1
ATOM 783 C CA . ALA A 1 96 ? -4.394 -8.302 -12.423 1.00 70.69 96 ALA A CA 1
ATOM 784 C C . ALA A 1 96 ? -4.919 -6.940 -11.939 1.00 70.69 96 ALA A C 1
ATOM 786 O O . ALA A 1 96 ? -5.214 -6.058 -12.743 1.00 70.69 96 ALA A O 1
ATOM 787 N N . VAL A 1 97 ? -4.965 -6.725 -10.623 1.00 72.50 97 VAL A N 1
ATOM 788 C CA . VAL A 1 97 ? -5.392 -5.452 -10.027 1.00 72.50 97 VAL A CA 1
ATOM 789 C C . VAL A 1 97 ? -4.417 -4.323 -10.354 1.00 72.50 97 VAL A C 1
ATOM 791 O O . VAL A 1 97 ? -4.842 -3.226 -10.712 1.00 72.50 97 VAL A O 1
ATOM 794 N N . HIS A 1 98 ? -3.109 -4.577 -10.292 1.00 73.38 98 HIS A N 1
ATOM 795 C CA . HIS A 1 98 ? -2.116 -3.570 -10.670 1.00 73.38 98 HIS A CA 1
ATOM 796 C C . HIS A 1 98 ? -2.144 -3.268 -12.166 1.00 73.38 98 HIS A C 1
ATOM 798 O O . HIS A 1 98 ? -2.029 -2.105 -12.546 1.00 73.38 98 HIS A O 1
ATOM 804 N N . LEU A 1 99 ? -2.336 -4.278 -13.013 1.00 69.75 99 LEU A N 1
ATOM 805 C CA . LEU A 1 99 ? -2.553 -4.108 -14.449 1.00 69.75 99 LEU A CA 1
ATOM 806 C C . LEU A 1 99 ? -3.763 -3.214 -14.726 1.00 69.75 99 LEU A C 1
ATOM 808 O O . LEU A 1 99 ? -3.657 -2.277 -15.511 1.00 69.75 99 LEU A O 1
ATOM 812 N N . LEU A 1 100 ? -4.878 -3.447 -14.032 1.00 70.44 100 LEU A N 1
ATOM 813 C CA . LEU A 1 100 ? -6.089 -2.640 -14.158 1.00 70.44 100 LEU A CA 1
ATOM 814 C C . LEU A 1 100 ? -5.874 -1.180 -13.772 1.00 70.44 100 LEU A C 1
ATOM 816 O O . LEU A 1 100 ? -6.223 -0.275 -14.529 1.00 70.44 100 LEU A O 1
ATOM 820 N N . VAL A 1 101 ? -5.289 -0.952 -12.597 1.00 70.25 101 VAL A N 1
ATOM 821 C CA . VAL A 1 101 ? -5.016 0.390 -12.069 1.00 70.25 101 VAL A CA 1
ATOM 822 C C . VAL A 1 101 ? -4.114 1.166 -13.025 1.00 70.25 101 VAL A C 1
ATOM 824 O O . VAL A 1 101 ? -4.392 2.317 -13.357 1.00 70.25 101 VAL A O 1
ATOM 827 N N . ASN A 1 102 ? -3.064 0.517 -13.524 1.00 69.56 102 ASN A N 1
ATOM 828 C CA . ASN A 1 102 ? -2.150 1.111 -14.489 1.00 69.56 102 ASN A CA 1
ATOM 829 C C . ASN A 1 102 ? -2.808 1.315 -15.867 1.00 69.56 102 ASN A C 1
ATOM 831 O O . ASN A 1 102 ? -2.588 2.346 -16.495 1.00 69.56 102 ASN A O 1
ATOM 835 N N . GLY A 1 103 ? -3.681 0.406 -16.308 1.00 65.62 103 GLY A N 1
ATOM 836 C CA . GLY A 1 103 ? -4.476 0.563 -17.528 1.00 65.62 103 GLY A CA 1
ATOM 837 C C . GLY A 1 103 ? -5.427 1.762 -17.475 1.00 65.62 103 GLY A C 1
ATOM 838 O O . GLY A 1 103 ? -5.535 2.502 -18.449 1.00 65.62 103 GLY A O 1
ATOM 839 N N . GLN A 1 104 ? -6.051 2.039 -16.325 1.00 68.31 104 GLN A N 1
ATOM 840 C CA . GLN A 1 104 ? -6.877 3.244 -16.149 1.00 68.31 104 GLN A CA 1
ATOM 841 C C . GLN A 1 104 ? -6.069 4.542 -16.261 1.00 68.31 104 GLN A C 1
ATOM 843 O O . GLN A 1 104 ? -6.554 5.534 -16.812 1.00 68.31 104 GLN A O 1
ATOM 848 N N . VAL A 1 105 ? -4.824 4.539 -15.775 1.00 67.56 105 VAL A N 1
ATOM 849 C CA . VAL A 1 105 ? -3.907 5.677 -15.937 1.00 67.56 105 VAL A CA 1
ATOM 850 C C . VAL A 1 105 ? -3.601 5.927 -17.417 1.00 67.56 105 VAL A C 1
ATOM 852 O O . VAL A 1 105 ? -3.541 7.086 -17.822 1.00 67.56 105 VAL A O 1
ATOM 855 N N . LEU A 1 106 ? -3.460 4.867 -18.220 1.00 65.00 106 LEU A N 1
ATOM 856 C CA . LEU A 1 106 ? -3.206 4.947 -19.665 1.00 65.00 106 LEU A CA 1
ATOM 857 C C . LEU A 1 106 ? -4.445 5.343 -20.484 1.00 65.00 106 LEU A C 1
ATOM 859 O O . LEU A 1 106 ? -4.322 5.936 -21.545 1.00 65.00 106 LEU A O 1
ATOM 863 N N . LEU A 1 107 ? -5.652 5.047 -20.004 1.00 64.88 107 LEU A N 1
ATOM 864 C CA . LEU A 1 107 ? -6.896 5.421 -20.689 1.00 64.88 107 LEU A CA 1
ATOM 865 C C . LEU A 1 107 ? -7.301 6.887 -20.482 1.00 64.88 107 LEU A C 1
ATOM 867 O O . LEU A 1 107 ? -8.156 7.405 -21.197 1.00 64.88 107 LEU A O 1
ATOM 871 N N . SER A 1 108 ? -6.711 7.560 -19.496 1.00 65.44 108 SER A N 1
ATOM 872 C CA . SER A 1 108 ? -7.030 8.950 -19.176 1.00 65.44 108 SER A CA 1
ATOM 873 C C . SER A 1 108 ? -6.335 9.893 -20.167 1.00 65.44 108 SER A C 1
ATOM 875 O O . SER A 1 108 ? -5.197 10.298 -19.931 1.00 65.44 108 SER A O 1
ATOM 877 N N . ALA A 1 109 ? -7.005 10.227 -21.277 1.00 57.91 109 ALA A N 1
ATOM 878 C CA . ALA A 1 109 ? -6.461 11.106 -22.315 1.00 57.91 109 ALA A CA 1
ATOM 879 C C . ALA A 1 109 ? -5.999 12.458 -21.724 1.00 57.91 109 ALA A C 1
ATOM 881 O O . ALA A 1 109 ? -6.773 13.114 -21.017 1.00 57.91 109 ALA A O 1
ATOM 882 N N . PRO A 1 110 ? -4.746 12.889 -21.963 1.00 63.00 110 PRO A N 1
ATOM 883 C CA . PRO A 1 110 ? -4.255 14.148 -21.425 1.00 63.00 110 PRO A CA 1
ATOM 884 C C . PRO A 1 110 ? -4.731 15.345 -22.254 1.00 63.00 110 PRO A C 1
ATOM 886 O O . PRO A 1 110 ? -4.915 15.253 -23.464 1.00 63.00 110 PRO A O 1
ATOM 889 N N . SER A 1 111 ? -4.822 16.512 -21.615 1.00 69.44 111 SER A N 1
ATOM 890 C CA . SER A 1 111 ? -4.713 17.785 -22.333 1.00 69.44 111 SER A CA 1
ATOM 891 C C . SER A 1 111 ? -3.262 18.011 -22.787 1.00 69.44 111 SER A C 1
ATOM 893 O O . SER A 1 111 ? -2.336 17.442 -22.204 1.00 69.44 111 SER A O 1
ATOM 895 N N . VAL A 1 112 ? -3.029 18.879 -23.778 1.00 64.31 112 VAL A N 1
ATOM 896 C CA . VAL A 1 112 ? -1.677 19.181 -24.306 1.00 64.31 112 VAL A CA 1
ATOM 897 C C . VAL A 1 112 ? -0.707 19.609 -23.190 1.00 64.31 112 VAL A C 1
ATOM 899 O O . VAL A 1 112 ? 0.388 19.065 -23.069 1.00 64.31 112 VAL A O 1
ATOM 902 N N . ALA A 1 113 ? -1.143 20.488 -22.281 1.00 70.25 113 ALA A N 1
ATOM 903 C CA . ALA A 1 113 ? -0.359 20.907 -21.111 1.00 70.25 113 ALA A CA 1
ATOM 904 C C . ALA A 1 113 ? -0.124 19.777 -20.080 1.00 70.25 113 ALA A C 1
ATOM 906 O O . ALA A 1 113 ? 0.775 19.847 -19.238 1.00 70.25 113 ALA A O 1
ATOM 907 N N . GLY A 1 114 ? -0.942 18.723 -20.120 1.00 72.06 114 GLY A N 1
ATOM 908 C CA . GLY A 1 114 ? -0.838 17.538 -19.273 1.00 72.06 114 GLY A CA 1
ATOM 909 C C . GLY A 1 114 ? 0.062 16.437 -19.837 1.00 72.06 114 GLY A C 1
ATOM 910 O O . GLY A 1 114 ? 0.395 15.513 -19.088 1.00 72.06 114 GLY A O 1
ATOM 911 N N . LEU A 1 115 ? 0.485 16.534 -21.103 1.00 72.38 115 LEU A N 1
ATOM 912 C CA . LEU A 1 115 ? 1.206 15.474 -21.810 1.00 72.38 115 LEU A CA 1
ATOM 913 C C . LEU A 1 115 ? 2.491 15.021 -21.092 1.00 72.38 115 LEU A C 1
ATOM 915 O O . LEU A 1 115 ? 2.625 13.819 -20.872 1.00 72.38 115 LEU A O 1
ATOM 919 N N . PRO A 1 116 ? 3.386 15.904 -20.598 1.00 71.31 116 PRO A N 1
ATOM 920 C CA . PRO A 1 116 ? 4.604 15.452 -19.916 1.00 71.31 116 PRO A CA 1
ATOM 921 C C . PRO A 1 116 ? 4.310 14.654 -18.639 1.00 71.31 116 PRO A C 1
ATOM 923 O O . PRO A 1 116 ? 4.946 13.640 -18.343 1.00 71.31 116 PRO A O 1
ATOM 926 N N . ARG A 1 117 ? 3.297 15.082 -17.873 1.00 71.75 117 ARG A N 1
ATOM 927 C CA . ARG A 1 117 ? 2.870 14.379 -16.654 1.00 71.75 117 ARG A CA 1
ATOM 928 C C . ARG A 1 117 ? 2.215 13.046 -16.986 1.00 71.75 117 ARG A C 1
ATOM 930 O O . ARG A 1 117 ? 2.384 12.097 -16.223 1.00 71.75 117 ARG A O 1
ATOM 937 N N . TYR A 1 118 ? 1.466 12.985 -18.081 1.00 70.38 118 TYR A N 1
ATOM 938 C CA . TYR A 1 118 ? 0.856 11.762 -18.581 1.00 70.38 118 TYR A CA 1
ATOM 939 C C . TYR A 1 118 ? 1.912 10.762 -19.051 1.00 70.38 118 TYR A C 1
ATOM 941 O O . TYR A 1 118 ? 1.914 9.642 -18.554 1.00 70.38 118 TYR A O 1
ATOM 949 N N . VAL A 1 119 ? 2.872 11.183 -19.880 1.00 68.44 119 VAL A N 1
ATOM 950 C CA . VAL A 1 119 ? 3.995 10.344 -20.332 1.00 68.44 119 VAL A CA 1
ATOM 951 C C . VAL A 1 119 ? 4.760 9.785 -19.137 1.00 68.44 119 VAL A C 1
ATOM 953 O O . VAL A 1 119 ? 4.989 8.584 -19.053 1.00 68.44 119 VAL A O 1
ATOM 956 N N . TRP A 1 120 ? 5.075 10.619 -18.143 1.00 73.94 120 TRP A N 1
ATOM 957 C CA . TRP A 1 120 ? 5.729 10.146 -16.924 1.00 73.94 120 TRP A CA 1
ATOM 958 C C . TRP A 1 120 ? 4.893 9.116 -16.148 1.00 73.94 120 TRP A C 1
ATOM 960 O O . TRP A 1 120 ? 5.425 8.125 -15.647 1.00 73.94 120 TRP A O 1
ATOM 970 N N . ARG A 1 121 ? 3.579 9.339 -16.019 1.00 71.69 121 ARG A N 1
ATOM 971 C CA . ARG A 1 121 ? 2.670 8.387 -15.362 1.00 71.69 121 ARG A CA 1
ATOM 972 C C . ARG A 1 121 ? 2.579 7.075 -16.137 1.00 71.69 121 ARG A C 1
ATOM 974 O O . ARG A 1 121 ? 2.616 6.031 -15.498 1.00 71.69 121 ARG A O 1
ATOM 981 N N . ALA A 1 122 ? 2.512 7.139 -17.463 1.00 67.31 122 ALA A N 1
ATOM 982 C CA . ALA A 1 122 ? 2.478 5.992 -18.358 1.00 67.31 122 ALA A CA 1
ATOM 983 C C . ALA A 1 122 ? 3.770 5.171 -18.264 1.00 67.31 122 ALA A C 1
ATOM 985 O O . ALA A 1 122 ? 3.710 3.975 -17.999 1.00 67.31 122 ALA A O 1
ATOM 986 N N . LEU A 1 123 ? 4.935 5.821 -18.353 1.00 68.25 123 LEU A N 1
ATOM 987 C CA . LEU A 1 123 ? 6.236 5.174 -18.164 1.00 68.25 123 LEU A CA 1
ATOM 988 C C . LEU A 1 123 ? 6.323 4.507 -16.792 1.00 68.25 123 LEU A C 1
ATOM 990 O O . LEU A 1 123 ? 6.641 3.327 -16.691 1.00 68.25 123 LEU A O 1
ATOM 994 N N . ARG A 1 124 ? 5.959 5.230 -15.726 1.00 72.81 124 ARG A N 1
ATOM 995 C CA . ARG A 1 124 ? 5.928 4.668 -14.372 1.00 72.81 124 ARG A CA 1
ATOM 996 C C . ARG A 1 124 ? 5.003 3.451 -14.290 1.00 72.81 124 ARG A C 1
ATOM 998 O O . ARG A 1 124 ? 5.372 2.470 -13.650 1.00 72.81 124 ARG A O 1
ATOM 1005 N N . ALA A 1 125 ? 3.816 3.531 -14.880 1.00 69.31 125 ALA A N 1
ATOM 1006 C CA . ALA A 1 125 ? 2.832 2.459 -14.888 1.00 69.31 125 ALA A CA 1
ATOM 1007 C C . ALA A 1 125 ? 3.367 1.212 -15.608 1.00 69.31 125 ALA A C 1
ATOM 1009 O O . ALA A 1 125 ? 3.327 0.117 -15.050 1.00 69.31 125 ALA A O 1
ATOM 1010 N N . MET A 1 126 ? 3.966 1.390 -16.787 1.00 66.56 126 MET A N 1
ATOM 1011 C CA . MET A 1 126 ? 4.595 0.313 -17.553 1.00 66.56 126 MET A CA 1
ATOM 1012 C C . MET A 1 126 ? 5.743 -0.345 -16.784 1.00 66.56 126 MET A C 1
ATOM 1014 O O . MET A 1 126 ? 5.768 -1.571 -16.674 1.00 66.56 126 MET A O 1
ATOM 1018 N N . THR A 1 127 ? 6.642 0.447 -16.187 1.00 70.44 127 THR A N 1
ATOM 1019 C CA . THR A 1 127 ? 7.744 -0.063 -15.355 1.00 70.44 127 THR A CA 1
ATOM 1020 C C . THR A 1 127 ? 7.229 -0.859 -14.156 1.00 70.44 127 THR A C 1
ATOM 1022 O O . THR A 1 127 ? 7.802 -1.889 -13.810 1.00 70.44 127 THR A O 1
ATOM 1025 N N . TRP A 1 128 ? 6.140 -0.417 -13.518 1.00 70.69 128 TRP A N 1
ATOM 1026 C CA . TRP A 1 128 ? 5.545 -1.132 -12.386 1.00 70.69 128 TRP A CA 1
ATOM 1027 C C . TRP A 1 128 ? 4.899 -2.451 -12.789 1.00 70.69 128 TRP A C 1
ATOM 1029 O O . TRP A 1 128 ? 5.120 -3.452 -12.109 1.00 70.69 128 TRP A O 1
ATOM 1039 N N . ILE A 1 129 ? 4.133 -2.470 -13.883 1.00 69.69 129 ILE A N 1
ATOM 1040 C CA . ILE A 1 129 ? 3.558 -3.714 -14.404 1.00 69.69 129 ILE A CA 1
ATOM 1041 C C . ILE A 1 129 ? 4.679 -4.704 -14.730 1.00 69.69 129 ILE A C 1
ATOM 1043 O O . ILE A 1 129 ? 4.594 -5.873 -14.366 1.00 69.69 129 ILE A O 1
ATOM 1047 N N . LEU A 1 130 ? 5.740 -4.225 -15.380 1.00 67.81 130 LEU A N 1
ATOM 1048 C CA . LEU A 1 130 ? 6.905 -5.030 -15.714 1.00 67.81 130 LEU A CA 1
ATOM 1049 C C . LEU A 1 130 ? 7.576 -5.638 -14.495 1.00 67.81 130 LEU A C 1
ATOM 1051 O O . LEU A 1 130 ? 7.798 -6.843 -14.456 1.00 67.81 130 LEU A O 1
ATOM 1055 N N . LEU A 1 131 ? 7.880 -4.805 -13.502 1.00 73.62 131 LEU A N 1
ATOM 1056 C CA . LEU A 1 131 ? 8.540 -5.241 -12.282 1.00 73.62 131 LEU A CA 1
ATOM 1057 C C . LEU A 1 131 ? 7.695 -6.288 -11.549 1.00 73.62 131 LEU A C 1
ATOM 1059 O O . LEU A 1 131 ? 8.205 -7.347 -11.196 1.00 73.62 131 LEU A O 1
ATOM 1063 N N . LEU A 1 132 ? 6.402 -6.017 -11.350 1.00 72.06 132 LEU A N 1
ATOM 1064 C CA . LEU A 1 132 ? 5.500 -6.930 -10.647 1.00 72.06 132 LEU A CA 1
ATOM 1065 C C . LEU A 1 132 ? 5.264 -8.221 -11.429 1.00 72.06 132 LEU A C 1
ATOM 1067 O O . LEU A 1 132 ? 5.263 -9.293 -10.831 1.00 72.06 132 LEU A O 1
ATOM 1071 N N . GLY A 1 133 ? 5.098 -8.134 -12.748 1.00 70.56 133 GLY A N 1
ATOM 1072 C CA . GLY A 1 133 ? 4.912 -9.293 -13.613 1.00 70.56 133 GLY A CA 1
ATOM 1073 C C . GLY A 1 133 ? 6.159 -10.175 -13.676 1.00 70.56 133 GLY A C 1
ATOM 1074 O O . GLY A 1 133 ? 6.050 -11.385 -13.500 1.00 70.56 133 GLY A O 1
ATOM 1075 N N . ALA A 1 134 ? 7.347 -9.584 -13.839 1.00 72.50 134 ALA A N 1
ATOM 1076 C CA . ALA A 1 134 ? 8.614 -10.313 -13.845 1.00 72.50 134 ALA A CA 1
ATOM 1077 C C . ALA A 1 134 ? 8.899 -10.974 -12.490 1.00 72.50 134 ALA A C 1
ATOM 1079 O O . ALA A 1 134 ? 9.215 -12.160 -12.451 1.00 72.50 134 ALA A O 1
ATOM 1080 N N . LEU A 1 135 ? 8.720 -10.245 -11.379 1.00 75.06 135 LEU A N 1
ATOM 1081 C CA . LEU A 1 135 ? 8.843 -10.811 -10.031 1.00 75.06 135 LEU A CA 1
ATOM 1082 C C . LEU A 1 135 ? 7.831 -11.931 -9.806 1.00 75.06 135 LEU A C 1
ATOM 1084 O O . LEU A 1 135 ? 8.181 -12.965 -9.252 1.00 75.06 135 LEU A O 1
ATOM 1088 N N . THR A 1 136 ? 6.594 -11.756 -10.265 1.00 73.94 136 THR A N 1
ATOM 1089 C CA . THR A 1 136 ? 5.557 -12.782 -10.152 1.00 73.94 136 THR A CA 1
ATOM 1090 C C . THR A 1 136 ? 5.936 -14.034 -10.915 1.00 73.94 136 THR A C 1
ATOM 1092 O O . THR A 1 136 ? 5.884 -15.105 -10.337 1.00 73.94 136 THR A O 1
ATOM 1095 N N . ILE A 1 137 ? 6.377 -13.932 -12.166 1.00 75.31 137 ILE A N 1
ATOM 1096 C CA . ILE A 1 137 ? 6.782 -15.105 -12.950 1.00 75.31 137 ILE A CA 1
ATOM 1097 C C . ILE A 1 137 ? 8.004 -15.783 -12.315 1.00 75.31 137 ILE A C 1
ATOM 1099 O O . ILE A 1 137 ? 7.993 -16.996 -12.113 1.00 75.31 137 ILE A O 1
ATOM 1103 N N . ALA A 1 138 ? 9.024 -15.003 -11.945 1.00 78.94 138 ALA A N 1
ATOM 1104 C CA . ALA A 1 138 ? 10.258 -15.523 -11.361 1.00 78.94 138 ALA A CA 1
ATOM 1105 C C . ALA A 1 138 ? 10.037 -16.182 -9.991 1.00 78.94 138 ALA A C 1
ATOM 1107 O O . ALA A 1 138 ? 10.708 -17.156 -9.658 1.00 78.94 138 ALA A O 1
ATOM 1108 N N . LEU A 1 139 ? 9.100 -15.659 -9.193 1.00 82.94 139 LEU A N 1
ATOM 1109 C CA . LEU A 1 139 ? 8.877 -16.098 -7.818 1.00 82.94 139 LEU A CA 1
ATOM 1110 C C . LEU A 1 139 ? 7.646 -16.997 -7.642 1.00 82.94 139 LEU A C 1
ATOM 1112 O O . LEU A 1 139 ? 7.553 -17.673 -6.622 1.00 82.94 139 LEU A O 1
ATOM 1116 N N . ALA A 1 140 ? 6.719 -17.059 -8.604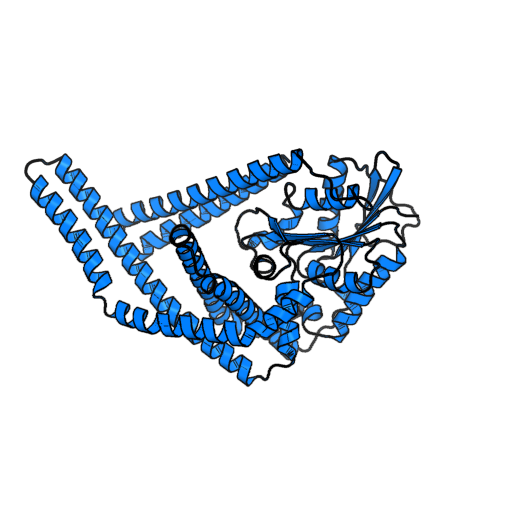 1.00 83.19 140 ALA A N 1
ATOM 1117 C CA . ALA A 1 140 ? 5.471 -17.817 -8.474 1.00 83.19 140 ALA A CA 1
ATOM 1118 C C . ALA A 1 140 ? 5.738 -19.288 -8.178 1.00 83.19 140 ALA A C 1
ATOM 1120 O O . ALA A 1 140 ? 5.247 -19.805 -7.178 1.00 83.19 140 ALA A O 1
ATOM 1121 N N . VAL A 1 141 ? 6.532 -19.952 -9.019 1.00 84.31 141 VAL A N 1
ATOM 1122 C CA . VAL A 1 141 ? 6.864 -21.371 -8.852 1.00 84.31 141 VAL A CA 1
ATOM 1123 C C . VAL A 1 141 ? 7.641 -21.620 -7.556 1.00 84.31 141 VAL A C 1
ATOM 1125 O O . VAL A 1 141 ? 7.147 -22.403 -6.742 1.00 84.31 141 VAL A O 1
ATOM 1128 N N . PRO A 1 142 ? 8.791 -20.965 -7.287 1.00 90.12 142 PRO A N 1
ATOM 1129 C CA . PRO A 1 142 ? 9.562 -21.265 -6.082 1.00 90.12 142 PRO A CA 1
ATOM 1130 C C . PRO A 1 142 ? 8.796 -20.940 -4.795 1.00 90.12 142 PRO A C 1
ATOM 1132 O O . PRO A 1 142 ? 8.845 -21.732 -3.857 1.00 90.12 142 PRO A O 1
ATOM 1135 N N . LEU A 1 143 ? 8.029 -19.844 -4.739 1.00 88.69 143 LEU A N 1
ATOM 1136 C CA . LEU A 1 143 ? 7.238 -19.516 -3.549 1.00 88.69 143 LEU A CA 1
ATOM 1137 C C . LEU A 1 143 ? 6.034 -20.447 -3.379 1.00 88.69 143 LEU A C 1
ATOM 1139 O O . LEU A 1 143 ? 5.748 -20.866 -2.261 1.00 88.69 143 LEU A O 1
ATOM 1143 N N . THR A 1 144 ? 5.355 -20.832 -4.462 1.00 89.94 144 THR A N 1
ATOM 1144 C CA . THR A 1 144 ? 4.237 -21.790 -4.388 1.00 89.94 144 THR A CA 1
ATOM 1145 C C . THR A 1 144 ? 4.725 -23.164 -3.933 1.00 89.94 144 THR A C 1
ATOM 1147 O O . THR A 1 144 ? 4.094 -23.789 -3.079 1.00 89.94 144 THR A O 1
ATOM 1150 N N . LEU A 1 145 ? 5.878 -23.616 -4.439 1.00 90.81 145 LEU A N 1
ATOM 1151 C CA . LEU A 1 145 ? 6.527 -24.842 -3.974 1.00 90.81 145 LEU A CA 1
ATOM 1152 C C . LEU A 1 145 ? 6.964 -24.723 -2.513 1.00 90.81 145 LEU A C 1
ATOM 1154 O O . LEU A 1 145 ? 6.722 -25.647 -1.742 1.00 90.81 145 LEU A O 1
ATOM 1158 N N . ALA A 1 146 ? 7.522 -23.584 -2.096 1.00 93.38 146 ALA A N 1
ATOM 1159 C CA . ALA A 1 146 ? 7.850 -23.349 -0.693 1.00 93.38 146 ALA A CA 1
ATOM 1160 C C . ALA A 1 146 ? 6.601 -23.454 0.198 1.00 93.38 146 ALA A C 1
ATOM 1162 O O . ALA A 1 146 ? 6.638 -24.146 1.209 1.00 93.38 146 ALA A O 1
ATOM 1163 N N . VAL A 1 147 ? 5.468 -22.863 -0.194 1.00 93.12 147 VAL A N 1
ATOM 1164 C CA . VAL A 1 147 ? 4.193 -22.986 0.540 1.00 93.12 147 VAL A CA 1
ATOM 1165 C C . VAL A 1 147 ? 3.683 -24.433 0.573 1.00 93.12 147 VAL A C 1
ATOM 1167 O O . VAL A 1 147 ? 3.136 -24.868 1.586 1.00 93.12 147 VAL A O 1
ATOM 1170 N N . ALA A 1 148 ? 3.859 -25.198 -0.507 1.00 92.75 148 ALA A N 1
ATOM 1171 C CA . ALA A 1 148 ? 3.425 -26.593 -0.572 1.00 92.75 148 ALA A CA 1
ATOM 1172 C C . ALA A 1 148 ? 4.310 -27.543 0.258 1.00 92.75 148 ALA A C 1
ATOM 1174 O O . ALA A 1 148 ? 3.804 -28.511 0.833 1.00 92.75 148 ALA A O 1
ATOM 1175 N N . LEU A 1 149 ? 5.621 -27.291 0.299 1.00 94.25 149 LEU A N 1
ATOM 1176 C CA . LEU A 1 149 ? 6.622 -28.234 0.805 1.00 94.25 149 LEU A CA 1
ATOM 1177 C C . LEU A 1 149 ? 7.195 -27.848 2.173 1.00 94.25 149 LEU A C 1
ATOM 1179 O O . LEU A 1 149 ? 7.563 -28.733 2.940 1.00 94.25 149 LEU A O 1
ATOM 1183 N N . VAL A 1 150 ? 7.250 -26.557 2.511 1.00 94.81 150 VAL A N 1
ATOM 1184 C CA . VAL A 1 150 ? 7.839 -26.059 3.762 1.00 94.81 150 VAL A CA 1
ATOM 1185 C C . VAL A 1 150 ? 6.727 -25.729 4.769 1.00 94.81 150 VAL A C 1
ATOM 1187 O O . VAL A 1 150 ? 5.977 -24.770 4.561 1.00 94.81 150 VAL A O 1
ATOM 1190 N N . PRO A 1 151 ? 6.623 -26.446 5.909 1.00 90.69 151 PRO A N 1
ATOM 1191 C CA . PRO A 1 151 ? 5.537 -26.249 6.874 1.00 90.69 151 PRO A CA 1
ATOM 1192 C C . PRO A 1 151 ? 5.410 -24.813 7.396 1.00 90.69 151 PRO A C 1
ATOM 1194 O O . PRO A 1 151 ? 4.299 -24.301 7.506 1.00 90.69 151 PRO A O 1
ATOM 1197 N N . ARG A 1 152 ? 6.536 -24.136 7.661 1.00 89.50 152 ARG A N 1
ATOM 1198 C CA . ARG A 1 152 ? 6.537 -22.734 8.114 1.00 89.50 152 ARG A CA 1
ATOM 1199 C C . ARG A 1 152 ? 5.988 -21.779 7.051 1.00 89.50 152 ARG A C 1
ATOM 1201 O O . ARG A 1 152 ? 5.163 -20.932 7.372 1.00 89.50 152 ARG A O 1
ATOM 1208 N N . ALA A 1 153 ? 6.378 -21.947 5.786 1.00 89.25 153 ALA A N 1
ATOM 1209 C CA . ALA A 1 153 ? 5.846 -21.135 4.689 1.00 89.25 153 ALA A CA 1
ATOM 1210 C C . ALA A 1 153 ? 4.342 -21.376 4.488 1.00 89.25 153 ALA A C 1
ATOM 1212 O O . ALA A 1 153 ? 3.593 -20.432 4.249 1.00 89.25 153 ALA A O 1
ATOM 1213 N N . ARG A 1 154 ? 3.882 -22.624 4.661 1.00 90.44 154 ARG A N 1
ATOM 1214 C CA . ARG A 1 154 ? 2.455 -22.967 4.649 1.00 90.44 154 ARG A CA 1
ATOM 1215 C C . ARG A 1 154 ? 1.672 -22.237 5.736 1.00 90.44 154 ARG A C 1
ATOM 1217 O O . ARG A 1 154 ? 0.590 -21.730 5.448 1.00 90.44 154 ARG A O 1
ATOM 1224 N N . ILE A 1 155 ? 2.190 -22.211 6.966 1.00 87.69 155 ILE A N 1
ATOM 1225 C CA . ILE A 1 155 ? 1.552 -21.515 8.093 1.00 87.69 155 ILE A CA 1
ATOM 1226 C C . ILE A 1 155 ? 1.469 -20.020 7.786 1.00 87.69 155 ILE A C 1
ATOM 1228 O O . ILE A 1 155 ? 0.372 -19.481 7.780 1.00 87.69 155 ILE A O 1
ATOM 1232 N N . LEU A 1 156 ? 2.574 -19.387 7.383 1.00 86.56 156 LEU A N 1
ATOM 1233 C CA . LEU A 1 156 ? 2.585 -17.963 7.027 1.00 86.56 156 LEU A CA 1
ATOM 1234 C C . LEU A 1 156 ? 1.609 -17.622 5.891 1.00 86.56 156 LEU A C 1
ATOM 1236 O O . LEU A 1 156 ? 0.879 -16.638 5.973 1.00 86.56 156 LEU A O 1
ATOM 1240 N N . ALA A 1 157 ? 1.559 -18.440 4.835 1.00 87.25 157 ALA A N 1
ATOM 1241 C CA . ALA A 1 157 ? 0.614 -18.241 3.738 1.00 87.25 157 ALA A CA 1
ATOM 1242 C C . ALA A 1 157 ? -0.841 -18.441 4.185 1.00 87.25 157 ALA A C 1
ATOM 1244 O O . ALA A 1 157 ? -1.727 -17.724 3.729 1.00 87.25 157 ALA A O 1
ATOM 1245 N N . THR A 1 158 ? -1.094 -19.394 5.082 1.00 87.56 158 THR A N 1
ATOM 1246 C CA . THR A 1 158 ? -2.420 -19.622 5.672 1.00 87.56 158 THR A CA 1
ATOM 1247 C C . THR A 1 158 ? -2.852 -18.432 6.516 1.00 87.56 158 THR A C 1
ATOM 1249 O O . THR A 1 158 ? -3.948 -17.920 6.326 1.00 87.56 158 THR A O 1
ATOM 1252 N N . ASP A 1 159 ? -1.983 -17.967 7.400 1.00 83.81 159 ASP A N 1
ATOM 1253 C CA . ASP A 1 159 ? -2.207 -16.833 8.290 1.00 83.81 159 ASP A CA 1
ATOM 1254 C C . ASP A 1 159 ? -2.466 -15.545 7.495 1.00 83.81 159 ASP A C 1
ATOM 1256 O O . ASP A 1 159 ? -3.368 -14.770 7.808 1.00 83.81 159 ASP A O 1
ATOM 1260 N N . ALA A 1 160 ? -1.739 -15.359 6.390 1.00 80.81 160 ALA A N 1
ATOM 1261 C CA . ALA A 1 160 ? -1.930 -14.228 5.494 1.00 80.81 160 ALA A CA 1
ATOM 1262 C C . ALA A 1 160 ? -3.161 -14.361 4.578 1.00 80.81 160 ALA A C 1
ATOM 1264 O O . ALA A 1 160 ? -3.709 -13.352 4.152 1.00 80.81 160 ALA A O 1
ATOM 1265 N N . LEU A 1 161 ? -3.597 -15.562 4.187 1.00 84.06 161 LEU A N 1
ATOM 1266 C CA . LEU A 1 161 ? -4.604 -15.720 3.121 1.00 84.06 161 LEU A CA 1
ATOM 1267 C C . LEU A 1 161 ? -5.896 -16.399 3.564 1.00 84.06 161 LEU A C 1
ATOM 1269 O O . LEU A 1 161 ? -6.861 -16.391 2.804 1.00 84.06 161 LEU A O 1
ATOM 1273 N N . GLY A 1 162 ? -5.958 -16.964 4.764 1.00 81.56 162 GLY A N 1
ATOM 1274 C CA . GLY A 1 162 ? -7.092 -17.755 5.236 1.00 81.56 162 GLY A CA 1
ATOM 1275 C C . GLY A 1 162 ? -8.393 -16.959 5.240 1.00 81.56 162 GLY A C 1
ATOM 1276 O O . GLY A 1 162 ? -9.360 -17.349 4.588 1.00 81.56 162 GLY A O 1
ATOM 1277 N N . TRP A 1 163 ? -8.371 -15.770 5.846 1.00 83.81 163 TRP A N 1
ATOM 1278 C CA . TRP A 1 163 ? -9.491 -14.819 5.840 1.00 83.81 163 TRP A CA 1
ATOM 1279 C C . TRP A 1 163 ? -9.958 -14.430 4.423 1.00 83.81 163 TRP A C 1
ATOM 1281 O O . TRP A 1 163 ? -11.151 -14.253 4.139 1.00 83.81 163 TRP A O 1
ATOM 1291 N N . THR A 1 164 ? -9.014 -14.283 3.492 1.00 78.25 164 THR A N 1
ATOM 1292 C CA . THR A 1 164 ? -9.331 -13.859 2.125 1.00 78.25 164 THR A CA 1
ATOM 1293 C C . THR A 1 164 ? -9.839 -15.015 1.280 1.00 78.25 164 THR A C 1
ATOM 1295 O O . THR A 1 164 ? -10.679 -14.813 0.399 1.00 78.25 164 THR A O 1
ATOM 1298 N N . SER A 1 165 ? -9.380 -16.231 1.564 1.00 77.31 165 SER A N 1
ATOM 1299 C CA . SER A 1 165 ? -9.504 -17.369 0.666 1.00 77.31 165 SER A CA 1
ATOM 1300 C C . SER A 1 165 ? -10.556 -18.384 1.072 1.00 77.31 165 SER A C 1
ATOM 1302 O O . SER A 1 165 ? -11.057 -19.065 0.173 1.00 77.31 165 SER A O 1
ATOM 1304 N N . ASP A 1 166 ? -11.042 -18.345 2.311 1.00 81.69 166 ASP A N 1
ATOM 1305 C CA . ASP A 1 166 ? -12.109 -19.205 2.818 1.00 81.69 166 ASP A CA 1
ATOM 1306 C C . ASP A 1 166 ? -13.352 -18.397 3.268 1.00 81.69 166 ASP A C 1
ATOM 1308 O O . ASP A 1 166 ? -13.208 -17.459 4.051 1.00 81.69 166 ASP A O 1
ATOM 1312 N N . PRO A 1 167 ? -14.562 -18.651 2.722 1.00 81.94 167 PRO A N 1
ATOM 1313 C CA . PRO A 1 167 ? -15.778 -17.929 3.121 1.00 81.94 167 PRO A CA 1
ATOM 1314 C C . PRO A 1 167 ? -16.192 -18.162 4.582 1.00 81.94 167 PRO A C 1
ATOM 1316 O O . PRO A 1 167 ? -16.552 -17.203 5.253 1.00 81.94 167 PRO A O 1
ATOM 1319 N N . GLU A 1 168 ? -16.084 -19.393 5.087 1.00 85.06 168 GLU A N 1
ATOM 1320 C CA . GLU A 1 168 ? -16.507 -19.743 6.451 1.00 85.06 168 GLU A CA 1
ATOM 1321 C C . GLU A 1 168 ? -15.614 -19.058 7.497 1.00 85.06 168 GLU A C 1
ATOM 1323 O O . GLU A 1 168 ? -16.109 -18.387 8.403 1.00 85.06 168 GLU A O 1
ATOM 1328 N N . THR A 1 169 ? -14.284 -19.144 7.345 1.00 86.31 169 THR A N 1
ATOM 1329 C CA . THR A 1 169 ? -13.344 -18.385 8.193 1.00 86.31 169 THR A CA 1
ATOM 1330 C C . THR A 1 169 ? -13.632 -16.887 8.146 1.00 86.31 169 THR A C 1
ATOM 1332 O O . THR A 1 169 ? -13.501 -16.194 9.153 1.00 86.31 169 THR A O 1
ATOM 1335 N N . ARG A 1 170 ? -14.036 -16.361 6.988 1.00 86.94 170 ARG A N 1
ATOM 1336 C CA . ARG A 1 170 ? -14.344 -14.941 6.851 1.00 86.94 170 ARG A CA 1
ATOM 1337 C C . ARG A 1 170 ? -15.560 -14.528 7.670 1.00 86.94 170 ARG A C 1
ATOM 1339 O O . ARG A 1 170 ? -15.506 -13.533 8.379 1.00 86.94 170 ARG A O 1
ATOM 1346 N N . GLU A 1 171 ? -16.654 -15.265 7.596 1.00 88.50 171 GLU A N 1
ATOM 1347 C CA . GLU A 1 171 ? -17.836 -14.944 8.401 1.00 88.50 171 GLU A CA 1
ATOM 1348 C C . GLU A 1 171 ? -17.503 -14.969 9.896 1.00 88.50 171 GLU A C 1
ATOM 1350 O O . GLU A 1 171 ? -17.845 -14.031 10.613 1.00 88.50 171 GLU A O 1
ATOM 1355 N N . LYS A 1 172 ? -16.714 -15.955 10.341 1.00 90.50 172 LYS A N 1
ATOM 1356 C CA . LYS A 1 172 ? -16.254 -16.065 11.735 1.00 90.50 172 LYS A CA 1
ATOM 1357 C C . LYS A 1 172 ? -15.394 -14.890 12.187 1.00 90.50 172 LYS A C 1
ATOM 1359 O O . LYS A 1 172 ? -15.609 -14.350 13.267 1.00 90.50 172 LYS A O 1
ATOM 1364 N N . VAL A 1 173 ? -14.452 -14.442 11.362 1.00 90.69 173 VAL A N 1
ATOM 1365 C CA . VAL A 1 173 ? -13.604 -13.285 11.691 1.00 90.69 173 VAL A CA 1
ATOM 1366 C C . VAL A 1 173 ? -14.410 -11.979 11.716 1.00 90.69 173 VAL A C 1
ATOM 1368 O O . VAL A 1 173 ? -14.188 -11.170 12.613 1.00 90.69 173 VAL A O 1
ATOM 1371 N N . ILE A 1 174 ? -15.370 -11.767 10.799 1.00 90.75 174 ILE A N 1
ATOM 1372 C CA . ILE A 1 174 ? -16.300 -10.620 10.893 1.00 90.75 174 ILE A CA 1
ATOM 1373 C C . ILE A 1 174 ? -17.094 -10.710 12.181 1.00 90.75 174 ILE A C 1
ATOM 1375 O O . ILE A 1 174 ? -17.136 -9.734 12.926 1.00 90.75 174 ILE A O 1
ATOM 1379 N N . ALA A 1 175 ? -17.687 -11.870 12.457 1.00 92.25 175 ALA A N 1
ATOM 1380 C CA . ALA A 1 175 ? -18.489 -12.095 13.648 1.00 92.25 175 ALA A CA 1
ATOM 1381 C C . ALA A 1 175 ? -17.680 -11.826 14.923 1.00 92.25 175 ALA A C 1
ATOM 1383 O O . ALA A 1 175 ? -18.178 -11.173 15.827 1.00 92.25 175 ALA A O 1
ATOM 1384 N N . ARG A 1 176 ? -16.410 -12.242 14.978 1.00 91.12 176 ARG A N 1
ATOM 1385 C CA . ARG A 1 176 ? -15.509 -11.974 16.107 1.00 91.12 176 ARG A CA 1
ATOM 1386 C C . ARG A 1 176 ? -15.228 -10.486 16.309 1.00 91.12 176 ARG A C 1
ATOM 1388 O O . ARG A 1 176 ? -15.295 -10.002 17.432 1.00 91.12 176 ARG A O 1
ATOM 1395 N N . VAL A 1 177 ? -14.899 -9.757 15.242 1.00 91.62 177 VAL A N 1
ATOM 1396 C CA . VAL A 1 177 ? -14.611 -8.314 15.338 1.00 91.62 177 VAL A CA 1
ATOM 1397 C C . VAL A 1 177 ? -15.874 -7.538 15.704 1.00 91.62 177 VAL A C 1
ATOM 1399 O O . VAL A 1 177 ? -15.842 -6.671 16.570 1.00 91.62 177 VAL A O 1
ATOM 1402 N N . THR A 1 178 ? -16.997 -7.862 15.071 1.00 93.75 178 THR A N 1
ATOM 1403 C CA . THR A 1 178 ? -18.277 -7.173 15.280 1.00 93.75 178 THR A CA 1
ATOM 1404 C C . THR A 1 178 ? -18.862 -7.466 16.655 1.00 93.75 178 THR A C 1
ATOM 1406 O O . THR A 1 178 ? -19.229 -6.526 17.352 1.00 93.75 178 THR A O 1
ATOM 1409 N N . SER A 1 179 ? -18.878 -8.729 17.097 1.00 92.12 179 SER A N 1
ATOM 1410 C CA . SER A 1 179 ? -19.360 -9.100 18.433 1.00 92.12 179 SER A CA 1
ATOM 1411 C C . SER A 1 179 ? -18.551 -8.418 19.527 1.00 92.12 179 SER A C 1
ATOM 1413 O O . SER A 1 179 ? -19.130 -7.927 20.494 1.00 92.12 179 SER A O 1
ATOM 1415 N N . ARG A 1 180 ? -17.231 -8.300 19.338 1.00 90.50 180 ARG A N 1
ATOM 1416 C CA . ARG A 1 180 ? -16.356 -7.556 20.239 1.00 90.50 180 ARG A CA 1
ATOM 1417 C C . ARG A 1 180 ? -16.758 -6.088 20.340 1.00 90.50 180 ARG A C 1
ATOM 1419 O O . ARG A 1 180 ? -16.974 -5.602 21.444 1.00 90.50 180 ARG A O 1
ATOM 1426 N N . VAL A 1 181 ? -16.903 -5.411 19.202 1.00 93.12 181 VAL A N 1
ATOM 1427 C CA . VAL A 1 181 ? -17.303 -3.996 19.157 1.00 93.12 181 VAL A CA 1
ATOM 1428 C C . VAL A 1 181 ? -18.666 -3.774 19.812 1.00 93.12 181 VAL A C 1
ATOM 1430 O O . VAL A 1 181 ? -18.811 -2.884 20.647 1.00 93.12 181 VAL A O 1
ATOM 1433 N N . VAL A 1 182 ? -19.655 -4.606 19.480 1.00 92.69 182 VAL A N 1
ATOM 1434 C CA . VAL A 1 182 ? -21.013 -4.493 20.031 1.00 92.69 182 VAL A CA 1
ATOM 1435 C C . VAL A 1 182 ? -21.035 -4.761 21.540 1.00 92.69 182 VAL A C 1
ATOM 1437 O O . VAL A 1 182 ? -21.723 -4.055 22.278 1.00 92.69 182 VAL A O 1
ATOM 1440 N N . ALA A 1 183 ? -20.264 -5.739 22.025 1.00 90.81 183 ALA A N 1
ATOM 1441 C CA . ALA A 1 183 ? -20.206 -6.080 23.445 1.00 90.81 183 ALA A CA 1
ATOM 1442 C C . ALA A 1 183 ? -19.645 -4.941 24.316 1.00 90.81 183 ALA A C 1
ATOM 1444 O O . ALA A 1 183 ? -20.070 -4.795 25.461 1.00 90.81 183 ALA A O 1
ATOM 1445 N N . THR A 1 184 ? -18.738 -4.114 23.784 1.00 91.00 184 THR A N 1
ATOM 1446 C CA . THR A 1 184 ? -18.124 -3.000 24.524 1.00 91.00 184 THR A CA 1
ATOM 1447 C C . THR A 1 184 ? -19.104 -1.860 24.841 1.00 91.00 184 THR A C 1
ATOM 1449 O O . THR A 1 184 ? -18.899 -1.153 25.826 1.00 91.00 184 THR A O 1
ATOM 1452 N N . ARG A 1 185 ? -20.188 -1.692 24.063 1.00 88.75 185 ARG A N 1
ATOM 1453 C CA . ARG A 1 185 ? -21.249 -0.682 24.293 1.00 88.75 185 ARG A CA 1
ATOM 1454 C C . ARG A 1 185 ? -20.719 0.743 24.547 1.00 88.75 185 ARG A C 1
ATOM 1456 O O . ARG A 1 185 ? -21.130 1.406 25.501 1.00 88.75 185 ARG A O 1
ATOM 1463 N N . ALA A 1 186 ? -19.798 1.208 23.707 1.00 93.12 186 ALA A N 1
ATOM 1464 C CA . ALA A 1 186 ? -19.316 2.586 23.764 1.00 93.12 186 ALA A CA 1
ATOM 1465 C C . ALA A 1 186 ? -20.273 3.556 23.061 1.00 93.12 186 ALA A C 1
ATOM 1467 O O . ALA A 1 186 ? -20.951 3.173 22.107 1.00 93.12 186 ALA A O 1
ATOM 1468 N N . ARG A 1 187 ? -20.293 4.821 23.498 1.00 94.56 187 ARG A N 1
ATOM 1469 C CA . ARG A 1 187 ? -21.103 5.875 22.864 1.00 94.56 187 ARG A CA 1
ATOM 1470 C C . ARG A 1 187 ? -20.674 6.128 21.416 1.00 94.56 187 ARG A C 1
ATOM 1472 O O . ARG A 1 187 ? -21.522 6.310 20.545 1.00 94.56 187 ARG A O 1
ATOM 1479 N N . HIS A 1 188 ? -19.369 6.100 21.158 1.00 95.25 188 HIS A N 1
ATOM 1480 C CA . HIS A 1 188 ? -18.795 6.177 19.820 1.00 95.25 188 HIS A CA 1
ATOM 1481 C C . HIS A 1 188 ? -17.714 5.114 19.618 1.00 95.25 188 HIS A C 1
ATOM 1483 O O . HIS A 1 188 ? -16.916 4.833 20.511 1.00 95.25 188 HIS A O 1
ATOM 1489 N N . THR A 1 189 ? -17.654 4.553 18.412 1.00 95.75 189 THR A N 1
ATOM 1490 C CA . THR A 1 189 ? -16.609 3.615 17.996 1.00 95.75 189 THR A CA 1
ATOM 1491 C C . THR A 1 189 ? -15.792 4.206 16.854 1.00 95.75 189 THR A C 1
ATOM 1493 O O . THR A 1 189 ? -16.331 4.554 15.805 1.00 95.75 189 THR A O 1
ATOM 1496 N N . VAL A 1 190 ? -14.471 4.259 17.019 1.00 96.06 190 VAL A N 1
ATOM 1497 C CA . VAL A 1 190 ? -13.516 4.591 15.956 1.00 96.06 190 VAL A CA 1
ATOM 1498 C C . VAL A 1 190 ? -12.785 3.314 15.561 1.00 96.06 190 VAL A C 1
ATOM 1500 O O . VAL A 1 190 ? -11.778 2.937 16.155 1.00 96.06 190 VAL A O 1
ATOM 1503 N N . LEU A 1 191 ? -13.319 2.616 14.563 1.00 95.44 191 LEU A N 1
ATOM 1504 C CA . LEU A 1 191 ? -12.786 1.350 14.080 1.00 95.44 191 LEU A CA 1
ATOM 1505 C C . LEU A 1 191 ? -11.540 1.599 13.224 1.00 95.44 191 LEU A C 1
ATOM 1507 O O . LEU A 1 191 ? -11.624 2.132 12.114 1.00 95.44 191 LEU A O 1
ATOM 1511 N N . ILE A 1 192 ? -10.376 1.209 13.743 1.00 95.25 192 ILE A N 1
ATOM 1512 C CA . ILE A 1 192 ? -9.078 1.432 13.107 1.00 95.25 192 ILE A CA 1
ATOM 1513 C C . ILE A 1 192 ? -8.600 0.121 12.496 1.00 95.25 192 ILE A C 1
ATOM 1515 O O . ILE A 1 192 ? -8.440 -0.875 13.195 1.00 95.25 192 ILE A O 1
ATOM 1519 N N . GLY A 1 193 ? -8.322 0.105 11.195 1.00 92.38 193 GLY A N 1
ATOM 1520 C CA . GLY A 1 193 ? -7.848 -1.099 10.514 1.00 92.38 193 GLY A CA 1
ATOM 1521 C C . GLY A 1 193 ? -6.584 -0.868 9.692 1.00 92.38 193 GLY A C 1
ATOM 1522 O O . GLY A 1 193 ? -6.539 0.021 8.843 1.00 92.38 193 GLY A O 1
ATOM 1523 N N . HIS A 1 194 ? -5.563 -1.705 9.888 1.00 88.12 194 HIS A N 1
ATOM 1524 C CA . HIS A 1 194 ? -4.319 -1.671 9.102 1.00 88.12 194 HIS A CA 1
ATOM 1525 C C . HIS A 1 194 ? -4.191 -2.895 8.198 1.00 88.12 194 HIS A C 1
ATOM 1527 O O . HIS A 1 194 ? -4.480 -4.010 8.624 1.00 88.12 194 HIS A O 1
ATOM 1533 N N . SER A 1 195 ? -3.744 -2.707 6.954 1.00 85.00 195 SER A N 1
ATOM 1534 C CA . SER A 1 195 ? -3.532 -3.792 5.988 1.00 85.00 195 SER A CA 1
ATOM 1535 C C . SER A 1 195 ? -4.806 -4.638 5.794 1.00 85.00 195 SER A C 1
ATOM 1537 O O . SER A 1 195 ? -5.867 -4.094 5.472 1.00 85.00 195 SER A O 1
ATOM 1539 N N . GLN A 1 196 ? -4.758 -5.954 6.019 1.00 83.69 196 GLN A N 1
ATOM 1540 C CA . GLN A 1 196 ? -5.943 -6.823 5.983 1.00 83.69 196 GLN A CA 1
ATOM 1541 C C . GLN A 1 196 ? -6.958 -6.503 7.082 1.00 83.69 196 GLN A C 1
ATOM 1543 O O . GLN A 1 196 ? -8.152 -6.697 6.879 1.00 83.69 196 GLN A O 1
ATOM 1548 N N . GLY A 1 197 ? -6.505 -5.956 8.210 1.00 88.19 197 GLY A N 1
ATOM 1549 C CA . GLY A 1 197 ? -7.357 -5.485 9.292 1.00 88.19 197 GLY A CA 1
ATOM 1550 C C . GLY A 1 197 ? -8.194 -4.288 8.859 1.00 88.19 197 GLY A C 1
ATOM 1551 O O . GLY A 1 197 ? -9.350 -4.191 9.246 1.00 88.19 197 GLY A O 1
ATOM 1552 N N . GLY A 1 198 ? -7.677 -3.455 7.944 1.00 88.88 198 GLY A N 1
ATOM 1553 C CA . GLY A 1 198 ? -8.466 -2.455 7.215 1.00 88.88 198 GLY A CA 1
ATOM 1554 C C . GLY A 1 198 ? -9.611 -3.097 6.441 1.00 88.88 198 GLY A C 1
ATOM 1555 O O . GLY A 1 198 ? -10.748 -2.646 6.517 1.00 88.88 198 GLY A O 1
ATOM 1556 N N . ALA A 1 199 ? -9.334 -4.218 5.776 1.00 87.69 199 ALA A N 1
ATOM 1557 C CA . ALA A 1 199 ? -10.334 -4.938 5.009 1.00 87.69 199 ALA A CA 1
ATOM 1558 C C . ALA A 1 199 ? -11.402 -5.595 5.901 1.00 87.69 199 ALA A C 1
ATOM 1560 O O . ALA A 1 199 ? -12.597 -5.526 5.598 1.00 87.69 199 ALA A O 1
ATOM 1561 N N . ILE A 1 200 ? -10.982 -6.203 7.008 1.00 89.50 200 ILE A N 1
ATOM 1562 C CA . ILE A 1 200 ? -11.874 -6.785 8.013 1.00 89.50 200 ILE A CA 1
ATOM 1563 C C . ILE A 1 200 ? -12.739 -5.692 8.642 1.00 89.50 200 ILE A C 1
ATOM 1565 O O . ILE A 1 200 ? -13.956 -5.834 8.650 1.00 89.50 200 ILE A O 1
ATOM 1569 N N . ALA A 1 201 ? -12.134 -4.577 9.061 1.00 91.31 201 ALA A N 1
ATOM 1570 C CA . ALA A 1 201 ? -12.828 -3.417 9.608 1.00 91.31 201 ALA A CA 1
ATOM 1571 C C . ALA A 1 201 ? -13.883 -2.862 8.641 1.00 91.31 201 ALA A C 1
ATOM 1573 O O . ALA A 1 201 ? -15.015 -2.624 9.048 1.00 91.31 201 ALA A O 1
ATOM 1574 N N . THR A 1 202 ? -13.557 -2.742 7.347 1.00 89.56 202 THR A N 1
ATOM 1575 C CA . THR A 1 202 ? -14.532 -2.344 6.319 1.00 89.56 202 THR A CA 1
ATOM 1576 C C . THR A 1 202 ? -15.698 -3.332 6.195 1.00 89.56 202 THR A C 1
ATOM 1578 O O . THR A 1 202 ? -16.817 -2.909 5.960 1.00 89.56 202 THR A O 1
ATOM 1581 N N . ASN A 1 203 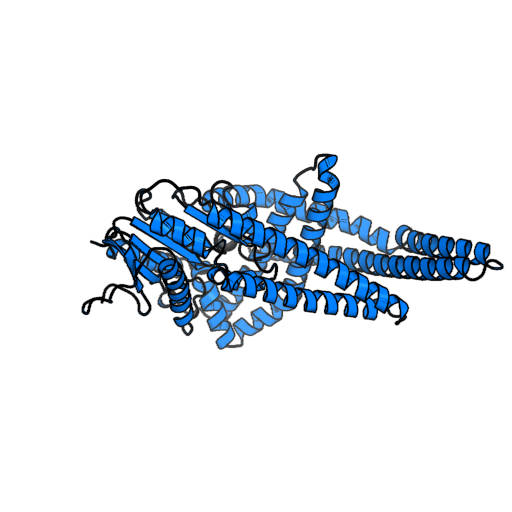? -15.493 -4.647 6.353 1.00 88.62 203 ASN A N 1
ATOM 1582 C CA . ASN A 1 203 ? -16.635 -5.579 6.311 1.00 88.62 203 ASN A CA 1
ATOM 1583 C C . ASN A 1 203 ? -17.434 -5.558 7.615 1.00 88.62 203 ASN A C 1
ATOM 1585 O O . ASN A 1 203 ? -18.652 -5.673 7.579 1.00 88.62 203 ASN A O 1
ATOM 1589 N N . ALA A 1 204 ? -16.751 -5.412 8.751 1.00 90.19 204 ALA A N 1
ATOM 1590 C CA . ALA A 1 204 ? -17.380 -5.314 10.056 1.00 90.19 204 ALA A CA 1
ATOM 1591 C C . ALA A 1 204 ? -18.269 -4.066 10.158 1.00 90.19 204 ALA A C 1
ATOM 1593 O O . ALA A 1 204 ? -19.368 -4.153 10.690 1.00 90.19 204 ALA A O 1
ATOM 1594 N N . CYS A 1 205 ? -17.850 -2.921 9.608 1.00 90.00 205 CYS A N 1
ATOM 1595 C CA . CYS A 1 205 ? -18.629 -1.689 9.725 1.00 90.00 205 CYS A CA 1
ATOM 1596 C C . CYS A 1 205 ? -19.981 -1.730 9.002 1.00 90.00 205 CYS A C 1
ATOM 1598 O O . CYS A 1 205 ? -20.876 -1.001 9.402 1.00 90.00 205 CYS A O 1
ATOM 1600 N N . HIS A 1 206 ? -20.168 -2.594 7.996 1.00 85.75 206 HIS A N 1
ATOM 1601 C CA . HIS A 1 206 ? -21.461 -2.743 7.316 1.00 85.75 206 HIS A CA 1
ATOM 1602 C C . HIS A 1 206 ? -22.575 -3.292 8.218 1.00 85.75 206 HIS A C 1
ATOM 1604 O O . HIS A 1 206 ? -23.744 -3.157 7.873 1.00 85.75 206 HIS A O 1
ATOM 1610 N N . VAL A 1 207 ? -22.225 -3.920 9.345 1.00 86.81 207 VAL A N 1
ATOM 1611 C CA . VAL A 1 207 ? -23.194 -4.435 10.328 1.00 86.81 207 VAL A CA 1
ATOM 1612 C C . VAL A 1 207 ? -23.192 -3.641 11.638 1.00 86.81 207 VAL A C 1
ATOM 1614 O O . VAL A 1 207 ? -23.926 -3.984 12.560 1.00 86.81 207 VAL A O 1
ATOM 1617 N N . LEU A 1 208 ? -22.359 -2.603 11.739 1.00 90.25 208 LEU A N 1
ATOM 1618 C CA . LEU A 1 208 ? -22.321 -1.694 12.883 1.00 90.25 208 LEU A CA 1
ATOM 1619 C C . LEU A 1 208 ? -23.184 -0.463 12.599 1.00 90.25 208 LEU A C 1
ATOM 1621 O O . LEU A 1 208 ? -23.435 -0.119 11.446 1.00 90.25 208 LEU A O 1
ATOM 1625 N N . GLU A 1 209 ? -23.624 0.219 13.654 1.00 90.69 209 GLU A N 1
ATOM 1626 C CA . GLU A 1 209 ? -24.466 1.404 13.519 1.00 90.69 209 GLU A CA 1
ATOM 1627 C C . GLU A 1 209 ? -23.675 2.585 12.910 1.00 90.69 209 GLU A C 1
ATOM 1629 O O . GLU A 1 209 ? -22.699 3.048 13.515 1.00 90.69 209 GLU A O 1
ATOM 1634 N N . PRO A 1 210 ? -24.076 3.115 11.734 1.00 89.50 210 PRO A N 1
ATOM 1635 C CA . PRO A 1 210 ? -23.321 4.166 11.046 1.00 89.50 210 PRO A CA 1
ATOM 1636 C C . PRO A 1 210 ? -23.237 5.486 11.818 1.00 89.50 210 PRO A C 1
ATOM 1638 O O . PRO A 1 210 ? -22.252 6.206 11.691 1.00 89.50 210 PRO A O 1
ATOM 1641 N N . ALA A 1 211 ? -24.258 5.807 12.621 1.00 88.81 211 ALA A N 1
ATOM 1642 C CA . ALA A 1 211 ? -24.328 7.057 13.381 1.00 88.81 211 ALA A CA 1
ATOM 1643 C C . ALA A 1 211 ? -23.293 7.125 14.517 1.00 88.81 211 ALA A C 1
ATOM 1645 O O . ALA A 1 211 ? -22.862 8.210 14.907 1.00 88.81 211 ALA A O 1
ATOM 1646 N N . THR A 1 212 ? -22.877 5.971 15.039 1.00 91.50 212 THR A N 1
ATOM 1647 C CA . THR A 1 212 ? -21.949 5.862 16.172 1.00 91.50 212 THR A CA 1
ATOM 1648 C C . THR A 1 212 ? -20.583 5.314 15.763 1.00 91.50 212 THR A C 1
ATOM 1650 O O . THR A 1 212 ? -19.666 5.306 16.584 1.00 91.50 212 THR A O 1
ATOM 1653 N N . THR A 1 213 ? -20.406 4.916 14.496 1.00 93.56 213 THR A N 1
ATOM 1654 C CA . THR A 1 213 ? -19.188 4.265 13.994 1.00 93.56 213 THR A CA 1
ATOM 1655 C C . THR A 1 213 ? -18.445 5.125 12.974 1.00 93.56 213 THR A C 1
ATOM 1657 O O . THR A 1 213 ? -18.981 5.519 11.942 1.00 93.56 213 THR A O 1
ATOM 1660 N N . THR A 1 214 ? -17.155 5.344 13.219 1.00 93.69 214 THR A N 1
ATOM 1661 C CA . THR A 1 214 ? -16.208 5.934 12.265 1.00 93.69 214 THR A CA 1
ATOM 1662 C C . THR A 1 214 ? -15.184 4.891 11.831 1.00 93.69 214 THR A C 1
ATOM 1664 O O . THR A 1 214 ? -14.672 4.145 12.661 1.00 93.69 214 THR A O 1
ATOM 1667 N N . LEU A 1 215 ? -14.844 4.853 10.542 1.00 93.31 215 LEU A N 1
ATOM 1668 C CA . LEU A 1 215 ? -13.866 3.922 9.979 1.00 93.31 215 LEU A CA 1
ATOM 1669 C C . LEU A 1 215 ? -12.581 4.638 9.544 1.00 93.31 215 LEU A C 1
ATOM 1671 O O . LEU A 1 215 ? -12.575 5.408 8.579 1.00 93.31 215 LEU A O 1
ATOM 1675 N N . VAL A 1 216 ? -11.465 4.309 10.190 1.00 93.75 216 VAL A N 1
ATOM 1676 C CA . VAL A 1 216 ? -10.127 4.767 9.796 1.00 93.75 216 VAL A CA 1
ATOM 1677 C C . VAL A 1 216 ? -9.332 3.573 9.291 1.00 93.75 216 VAL A C 1
ATOM 1679 O O . VAL A 1 216 ? -8.916 2.718 10.072 1.00 93.75 216 VAL A O 1
ATOM 1682 N N . THR A 1 217 ? -9.090 3.498 7.984 1.00 92.31 217 THR A N 1
ATOM 1683 C CA . THR A 1 217 ? -8.239 2.441 7.426 1.00 92.31 217 THR A CA 1
ATOM 1684 C C . THR A 1 217 ? -6.890 2.977 6.987 1.00 92.31 217 THR A C 1
ATOM 1686 O O . THR A 1 217 ? -6.741 4.139 6.614 1.00 92.31 217 THR A O 1
ATOM 1689 N N . MET A 1 218 ? -5.881 2.116 7.026 1.00 89.75 218 MET A N 1
ATOM 1690 C CA . MET A 1 218 ? -4.536 2.432 6.577 1.00 89.75 218 MET A CA 1
ATOM 1691 C C . MET A 1 218 ? -3.937 1.240 5.837 1.00 89.75 218 MET A C 1
ATOM 1693 O O . MET A 1 218 ? -3.974 0.106 6.317 1.00 89.75 218 MET A O 1
ATOM 1697 N N . GLY A 1 219 ? -3.423 1.465 4.631 1.00 80.19 219 GLY A N 1
ATOM 1698 C CA . GLY A 1 219 ? -2.926 0.362 3.810 1.00 80.19 219 GLY A CA 1
ATOM 1699 C C . GLY A 1 219 ? -4.018 -0.646 3.424 1.00 80.19 219 GLY A C 1
ATOM 1700 O O . GLY A 1 219 ? -3.718 -1.830 3.317 1.00 80.19 219 GLY A O 1
ATOM 1701 N N . ASN A 1 220 ? -5.278 -0.208 3.288 1.00 81.50 220 ASN A N 1
ATOM 1702 C CA . ASN A 1 220 ? -6.452 -1.085 3.234 1.00 81.50 220 ASN A CA 1
ATOM 1703 C C . ASN A 1 220 ? -6.331 -2.191 2.169 1.00 81.50 220 ASN A C 1
ATOM 1705 O O . ASN A 1 220 ? -6.329 -1.923 0.966 1.00 81.50 220 ASN A O 1
ATOM 1709 N N . GLY A 1 221 ? -6.303 -3.447 2.625 1.00 72.62 221 GLY A N 1
ATOM 1710 C CA . GLY A 1 221 ? -6.244 -4.629 1.768 1.00 72.62 221 GLY A CA 1
ATOM 1711 C C . GLY A 1 221 ? -7.523 -4.905 0.966 1.00 72.62 221 GLY A C 1
ATOM 1712 O O . GLY A 1 221 ? -7.526 -5.837 0.161 1.00 72.62 221 GLY A O 1
ATOM 1713 N N . GLN A 1 222 ? -8.603 -4.128 1.142 1.00 74.88 222 GLN A N 1
ATOM 1714 C CA . GLN A 1 222 ? -9.866 -4.330 0.418 1.00 74.88 222 GLN A CA 1
ATOM 1715 C C . GLN A 1 222 ? -9.696 -4.363 -1.099 1.00 74.88 222 GLN A C 1
ATOM 1717 O O . GLN A 1 222 ? -10.304 -5.191 -1.775 1.00 74.88 222 GLN A O 1
ATOM 1722 N N . ALA A 1 223 ? -8.844 -3.494 -1.642 1.00 65.69 223 ALA A N 1
ATOM 1723 C CA . ALA A 1 223 ? -8.659 -3.413 -3.084 1.00 65.69 223 ALA A CA 1
ATOM 1724 C C . ALA A 1 223 ? -7.959 -4.655 -3.671 1.00 65.69 223 ALA A C 1
ATOM 1726 O O . ALA A 1 223 ? -8.053 -4.890 -4.870 1.00 65.69 223 ALA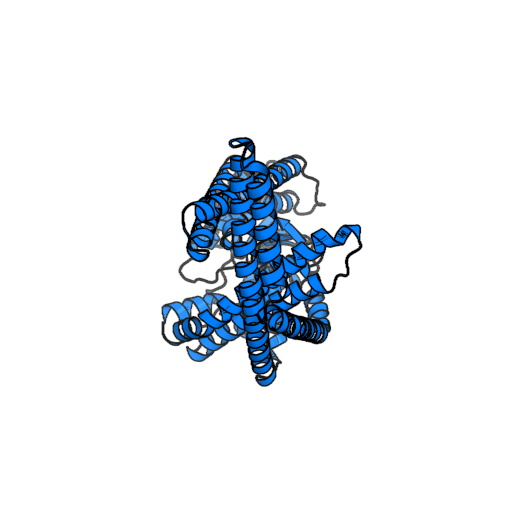 A O 1
ATOM 1727 N N . LEU A 1 224 ? -7.310 -5.478 -2.837 1.00 67.88 224 LEU A N 1
ATOM 1728 C CA . LEU A 1 224 ? -6.830 -6.812 -3.216 1.00 67.88 224 LEU A CA 1
ATOM 1729 C C . LEU A 1 224 ? -7.869 -7.903 -2.923 1.00 67.88 224 LEU A C 1
ATOM 1731 O O . LEU A 1 224 ? -7.983 -8.881 -3.662 1.00 67.88 224 LEU A O 1
ATOM 1735 N N . LEU A 1 225 ? -8.647 -7.730 -1.851 1.00 70.94 225 LEU A N 1
ATOM 1736 C CA . LEU A 1 225 ? -9.644 -8.689 -1.388 1.00 70.94 225 LEU A CA 1
ATOM 1737 C C . LEU A 1 225 ? -10.849 -8.804 -2.329 1.00 70.94 225 LEU A C 1
ATOM 1739 O O . LEU A 1 225 ? -11.289 -9.916 -2.614 1.00 70.94 225 LEU A O 1
ATOM 1743 N N . ILE A 1 226 ? -11.409 -7.687 -2.792 1.00 68.69 226 ILE A N 1
ATOM 1744 C CA . ILE A 1 226 ? -12.624 -7.694 -3.620 1.00 68.69 226 ILE A CA 1
ATOM 1745 C C . ILE A 1 226 ? -12.370 -8.379 -4.972 1.00 68.69 226 ILE A C 1
ATOM 1747 O O . ILE A 1 226 ? -13.156 -9.252 -5.338 1.00 68.69 226 ILE A O 1
ATOM 1751 N N . PRO A 1 227 ? -11.253 -8.123 -5.675 1.00 65.44 227 PRO A N 1
ATOM 1752 C CA . PRO A 1 227 ? -10.898 -8.878 -6.877 1.00 65.44 227 PRO A CA 1
ATOM 1753 C C . PRO A 1 227 ? -10.662 -10.372 -6.598 1.00 65.44 227 PRO A C 1
ATOM 1755 O O . PRO A 1 227 ? -11.065 -11.230 -7.385 1.00 65.44 227 PRO A O 1
ATOM 1758 N N . LEU A 1 228 ? -10.088 -10.720 -5.437 1.00 68.44 228 LEU A N 1
ATOM 1759 C CA . LEU A 1 228 ? -9.957 -12.120 -5.011 1.00 68.44 228 LEU A CA 1
ATOM 1760 C C . LEU A 1 228 ? -11.322 -12.785 -4.793 1.00 68.44 228 LEU A C 1
ATOM 1762 O O . LEU A 1 228 ? -11.478 -13.970 -5.079 1.00 68.44 228 LEU A O 1
ATOM 1766 N N . ARG A 1 229 ? -12.316 -12.034 -4.308 1.00 66.44 229 ARG A N 1
ATOM 1767 C CA . ARG A 1 229 ? -13.701 -12.504 -4.156 1.00 66.44 229 ARG A CA 1
ATOM 1768 C C . ARG A 1 229 ? -14.381 -12.670 -5.513 1.00 66.44 229 ARG A C 1
ATOM 1770 O O . ARG A 1 229 ? -14.905 -13.748 -5.773 1.00 66.44 229 ARG A O 1
ATOM 1777 N N . ALA A 1 230 ? -14.312 -11.652 -6.370 1.00 63.84 230 ALA A N 1
ATOM 1778 C CA . ALA A 1 230 ? -14.904 -11.664 -7.707 1.00 63.84 230 ALA A CA 1
ATOM 1779 C C . ALA A 1 230 ? -14.338 -12.798 -8.579 1.00 63.84 230 ALA A C 1
ATOM 1781 O O . ALA A 1 230 ? -15.057 -13.413 -9.359 1.00 63.84 230 ALA A O 1
ATOM 1782 N N . SER A 1 231 ? -13.061 -13.141 -8.391 1.00 63.12 231 SER A N 1
ATOM 1783 C CA . SER A 1 231 ? -12.396 -14.188 -9.171 1.00 63.12 231 SER A CA 1
ATOM 1784 C C . SER A 1 231 ? -12.741 -15.629 -8.772 1.00 63.12 231 SER A C 1
ATOM 1786 O O . SER A 1 231 ? -12.360 -16.558 -9.478 1.00 63.12 231 SER A O 1
ATOM 1788 N N . ARG A 1 232 ? -13.487 -15.858 -7.680 1.00 65.25 232 ARG A N 1
ATOM 1789 C CA . ARG A 1 232 ? -13.883 -17.218 -7.257 1.00 65.25 232 ARG A CA 1
ATOM 1790 C C . ARG A 1 232 ? -14.823 -17.923 -8.236 1.00 65.25 232 ARG A C 1
ATOM 1792 O O . ARG A 1 232 ? -14.823 -19.147 -8.252 1.00 65.25 232 ARG A O 1
ATOM 1799 N N . GLY A 1 233 ? -15.598 -17.171 -9.017 1.00 60.56 233 GLY A N 1
ATOM 1800 C CA . GLY A 1 233 ? -16.502 -17.711 -10.039 1.00 60.56 233 GLY A CA 1
ATOM 1801 C C . GLY A 1 233 ? -15.877 -17.839 -11.432 1.00 60.56 233 GLY A C 1
ATOM 1802 O O . GLY A 1 233 ? -16.578 -18.186 -12.375 1.00 60.56 233 GLY A O 1
ATOM 1803 N N . ILE A 1 234 ? -14.586 -17.525 -11.589 1.00 60.53 234 ILE A N 1
ATOM 1804 C CA . ILE A 1 234 ? -13.920 -17.485 -12.896 1.00 60.53 234 ILE A CA 1
ATOM 1805 C C . ILE A 1 234 ? -13.326 -18.871 -13.226 1.00 60.53 234 ILE A C 1
ATOM 1807 O O . ILE A 1 234 ? -12.594 -19.423 -12.399 1.00 60.53 234 ILE A O 1
ATOM 1811 N N . PRO A 1 235 ? -13.591 -19.446 -14.417 1.00 65.69 235 PRO A N 1
ATOM 1812 C CA . PRO A 1 235 ? -13.050 -20.749 -14.804 1.00 65.69 235 PRO A CA 1
ATOM 1813 C C . PRO A 1 235 ? -11.523 -20.723 -14.975 1.00 65.69 235 PRO A C 1
ATOM 1815 O O . PRO A 1 235 ? -10.924 -19.705 -15.326 1.00 65.69 235 PRO A O 1
ATOM 1818 N N . TRP A 1 236 ? -10.874 -21.875 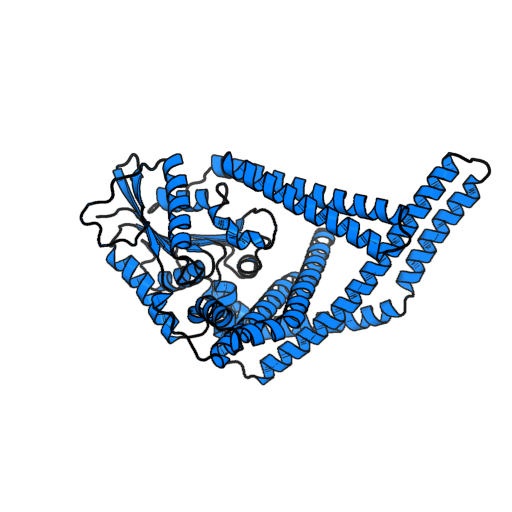-14.764 1.00 59.31 236 TRP A N 1
ATOM 1819 C CA . TRP A 1 236 ? -9.408 -22.007 -14.819 1.00 59.31 236 TRP A CA 1
ATOM 1820 C C . TRP A 1 236 ? -8.803 -21.597 -16.167 1.00 59.31 236 TRP A C 1
ATOM 1822 O O . TRP A 1 236 ? -7.714 -21.032 -16.216 1.00 59.31 236 TRP A O 1
ATOM 1832 N N . THR A 1 237 ? -9.529 -21.811 -17.259 1.00 64.62 237 THR A N 1
ATOM 1833 C CA . THR A 1 237 ? -9.120 -21.397 -18.606 1.00 64.62 237 THR A CA 1
ATOM 1834 C C . THR A 1 237 ? -8.917 -19.885 -18.713 1.00 64.62 237 THR A C 1
ATOM 1836 O O . THR A 1 237 ? -7.961 -19.443 -19.346 1.00 64.62 237 THR A O 1
ATOM 1839 N N . SER A 1 238 ? -9.736 -19.080 -18.030 1.00 61.84 238 SER A N 1
ATOM 1840 C CA . SER A 1 238 ? -9.566 -17.624 -17.967 1.00 61.84 238 SER A CA 1
ATOM 1841 C C . SER A 1 238 ? -8.348 -17.216 -17.136 1.00 61.84 238 SER A C 1
ATOM 1843 O O . SER A 1 238 ? -7.672 -16.249 -17.482 1.00 61.84 238 SER A O 1
ATOM 1845 N N . PHE A 1 239 ? -8.017 -17.968 -16.080 1.00 56.38 239 PHE A N 1
ATOM 1846 C CA . PHE A 1 239 ? -6.768 -17.763 -15.341 1.00 56.38 239 PHE A CA 1
ATOM 1847 C C . PHE A 1 239 ? -5.550 -18.127 -16.192 1.00 56.38 239 PHE A C 1
ATOM 1849 O O . PHE A 1 239 ? -4.618 -17.337 -16.261 1.00 56.38 239 PHE A O 1
ATOM 1856 N N . ALA A 1 240 ? -5.559 -19.264 -16.890 1.00 62.50 240 ALA A N 1
ATOM 1857 C CA . ALA A 1 240 ? -4.466 -19.667 -17.775 1.00 62.50 240 ALA A CA 1
ATOM 1858 C C . ALA A 1 240 ? -4.248 -18.664 -18.925 1.00 62.50 240 ALA A C 1
ATOM 1860 O O . ALA A 1 240 ? -3.109 -18.296 -19.212 1.00 62.50 240 ALA A O 1
ATOM 1861 N N . ALA A 1 241 ? -5.328 -18.153 -19.527 1.00 64.50 241 ALA A N 1
ATOM 1862 C CA . ALA A 1 241 ? -5.262 -17.083 -20.523 1.00 64.50 241 ALA A CA 1
ATOM 1863 C C . ALA A 1 241 ? -4.686 -15.779 -19.938 1.00 64.50 241 ALA A C 1
ATOM 1865 O O . ALA A 1 241 ? -3.879 -15.113 -20.590 1.00 64.50 241 ALA A O 1
ATOM 1866 N N . LEU A 1 242 ? -5.029 -15.451 -18.686 1.00 61.84 242 LEU A N 1
ATOM 1867 C CA . LEU A 1 242 ? -4.431 -14.338 -17.945 1.00 61.84 242 LEU A CA 1
ATOM 1868 C C . LEU A 1 242 ? -2.933 -14.526 -17.722 1.00 61.84 242 LEU A C 1
ATOM 1870 O O . LEU A 1 242 ? -2.167 -13.596 -17.969 1.00 61.84 242 LEU A O 1
ATOM 1874 N N . VAL A 1 243 ? -2.502 -15.725 -17.331 1.00 62.69 243 VAL A N 1
ATOM 1875 C CA . VAL A 1 243 ? -1.078 -16.050 -17.190 1.00 62.69 243 VAL A CA 1
ATOM 1876 C C . VAL A 1 243 ? -0.354 -15.908 -18.528 1.00 62.69 243 VAL A C 1
ATOM 1878 O O . VAL A 1 243 ? 0.673 -15.237 -18.588 1.00 62.69 243 VAL A O 1
ATOM 1881 N N . GLY A 1 244 ? -0.900 -16.472 -19.608 1.00 66.00 244 GLY A N 1
ATOM 1882 C CA . GLY A 1 244 ? -0.315 -16.370 -20.947 1.00 66.00 244 GLY A CA 1
ATOM 1883 C C . GLY A 1 244 ? -0.179 -14.921 -21.417 1.00 66.00 244 GLY A C 1
ATOM 1884 O O . GLY A 1 244 ? 0.885 -14.515 -21.881 1.00 66.00 244 GLY A O 1
ATOM 1885 N N . ALA A 1 245 ? -1.214 -14.106 -21.211 1.00 66.19 245 ALA A N 1
ATOM 1886 C CA . ALA A 1 245 ? -1.185 -12.690 -21.560 1.00 66.19 245 ALA A CA 1
ATOM 1887 C C . ALA A 1 245 ? -0.216 -11.880 -20.681 1.00 66.19 245 ALA A C 1
ATOM 1889 O O . ALA A 1 245 ? 0.456 -10.980 -21.180 1.00 66.19 245 ALA A O 1
ATOM 1890 N N . MET A 1 246 ? -0.097 -12.208 -19.390 1.00 66.06 246 MET A N 1
ATOM 1891 C CA . MET A 1 246 ? 0.902 -11.608 -18.502 1.00 66.06 246 MET A CA 1
ATOM 1892 C C . MET A 1 246 ? 2.327 -11.959 -18.932 1.00 66.06 246 MET A C 1
ATOM 1894 O O . MET A 1 246 ? 3.177 -11.073 -18.962 1.00 66.06 246 MET A O 1
ATOM 1898 N N . ILE A 1 247 ? 2.593 -13.218 -19.289 1.00 69.38 247 ILE A N 1
ATOM 1899 C CA . ILE A 1 247 ? 3.902 -13.653 -19.792 1.00 69.38 247 ILE A CA 1
ATOM 1900 C C . ILE A 1 247 ? 4.232 -12.914 -21.091 1.00 69.38 247 ILE A C 1
ATOM 1902 O O . ILE A 1 247 ? 5.316 -12.344 -21.199 1.00 69.38 247 ILE A O 1
ATOM 1906 N N . ALA A 1 248 ? 3.288 -12.856 -22.035 1.00 70.50 248 ALA A N 1
ATOM 1907 C CA . ALA A 1 248 ? 3.462 -12.136 -23.294 1.00 70.50 248 ALA A CA 1
ATOM 1908 C C . ALA A 1 248 ? 3.723 -10.639 -23.064 1.00 70.50 248 ALA A C 1
ATOM 1910 O O . ALA A 1 248 ? 4.666 -10.088 -23.630 1.00 70.50 248 ALA A O 1
ATOM 1911 N N . TYR A 1 249 ? 2.952 -9.995 -22.180 1.00 68.81 249 TYR A N 1
ATOM 1912 C CA . TYR A 1 249 ? 3.158 -8.599 -21.794 1.00 68.81 249 TYR A CA 1
ATOM 1913 C C . TYR A 1 249 ? 4.547 -8.383 -21.183 1.00 68.81 249 TYR A C 1
ATOM 1915 O O . TYR A 1 249 ? 5.259 -7.463 -21.581 1.00 68.81 249 TYR A O 1
ATOM 1923 N N . VAL A 1 250 ? 4.939 -9.208 -20.205 1.00 69.94 250 VAL A N 1
ATOM 1924 C CA . VAL A 1 250 ? 6.216 -9.056 -19.494 1.00 69.94 250 VAL A CA 1
ATOM 1925 C C . VAL A 1 250 ? 7.377 -9.265 -20.454 1.00 69.94 250 VAL A C 1
ATOM 1927 O O . VAL A 1 250 ? 8.290 -8.448 -20.467 1.00 69.94 250 VAL A O 1
ATOM 1930 N N . ALA A 1 251 ? 7.325 -10.293 -21.301 1.00 69.62 251 ALA A N 1
ATOM 1931 C CA . ALA A 1 251 ? 8.341 -10.539 -22.317 1.00 69.62 251 ALA A CA 1
ATOM 1932 C C . ALA A 1 251 ? 8.459 -9.356 -23.292 1.00 69.62 251 ALA A C 1
ATOM 1934 O O . ALA A 1 251 ? 9.551 -8.819 -23.476 1.00 69.62 251 ALA A O 1
ATOM 1935 N N . ALA A 1 252 ? 7.334 -8.895 -23.848 1.00 69.94 252 ALA A N 1
ATOM 1936 C CA . ALA A 1 252 ? 7.284 -7.760 -24.766 1.00 69.94 252 ALA A CA 1
ATOM 1937 C C . ALA A 1 252 ? 7.875 -6.493 -24.131 1.00 69.94 252 ALA A C 1
ATOM 1939 O O . ALA A 1 252 ? 8.744 -5.835 -24.701 1.00 69.94 252 ALA A O 1
ATOM 1940 N N . ALA A 1 253 ? 7.458 -6.171 -22.911 1.00 69.38 253 ALA A N 1
ATOM 1941 C CA . ALA A 1 253 ? 7.894 -4.959 -22.249 1.00 69.38 253 ALA A CA 1
ATOM 1942 C C . ALA A 1 253 ? 9.339 -5.068 -21.700 1.00 69.38 253 ALA A C 1
ATOM 1944 O O . ALA A 1 253 ? 10.033 -4.054 -21.645 1.00 69.38 253 ALA A O 1
ATOM 1945 N N . LEU A 1 254 ? 9.846 -6.267 -21.373 1.00 71.56 254 LEU A N 1
ATOM 1946 C CA . LEU A 1 254 ? 11.260 -6.486 -21.036 1.00 71.56 254 LEU A CA 1
ATOM 1947 C C . LEU A 1 254 ? 12.153 -6.245 -22.252 1.00 71.56 254 LEU A C 1
ATOM 1949 O O . LEU A 1 254 ? 13.200 -5.615 -22.117 1.00 71.56 254 LEU A O 1
ATOM 1953 N N . VAL A 1 255 ? 11.725 -6.693 -23.436 1.00 72.06 255 VAL A N 1
ATOM 1954 C CA . VAL A 1 255 ? 12.425 -6.405 -24.693 1.00 72.06 255 VAL A CA 1
ATOM 1955 C C . VAL A 1 255 ? 12.449 -4.898 -24.953 1.00 72.06 255 VAL A C 1
ATOM 1957 O O . VAL A 1 255 ? 13.523 -4.356 -25.200 1.00 72.06 255 VAL A O 1
ATOM 1960 N N . ILE A 1 256 ? 11.314 -4.204 -24.798 1.00 69.62 256 ILE A N 1
ATOM 1961 C CA . ILE A 1 256 ? 11.246 -2.739 -24.936 1.00 69.62 256 ILE A CA 1
ATOM 1962 C C . ILE A 1 256 ? 12.194 -2.043 -23.956 1.00 69.62 256 ILE A C 1
ATOM 1964 O O . ILE A 1 256 ? 13.011 -1.220 -24.366 1.00 69.62 256 ILE A O 1
ATOM 1968 N N . MET A 1 257 ? 12.127 -2.383 -22.668 1.00 69.62 257 MET A N 1
ATOM 1969 C CA . MET A 1 257 ? 12.960 -1.751 -21.644 1.00 69.62 257 MET A CA 1
ATOM 1970 C C . MET A 1 257 ? 14.443 -2.030 -21.839 1.00 69.62 257 MET A C 1
ATOM 1972 O O . MET A 1 257 ? 15.248 -1.128 -21.637 1.00 69.62 257 MET A O 1
ATOM 1976 N N . ARG A 1 258 ? 14.816 -3.249 -22.241 1.00 74.81 258 ARG A N 1
ATOM 1977 C CA . ARG A 1 258 ? 16.203 -3.587 -22.566 1.00 74.81 258 ARG A CA 1
ATOM 1978 C C . ARG A 1 258 ? 16.716 -2.701 -23.698 1.00 74.81 258 ARG A C 1
ATOM 1980 O O . ARG A 1 258 ? 17.785 -2.121 -23.554 1.00 74.81 258 ARG A O 1
ATOM 1987 N N . THR A 1 259 ? 15.955 -2.571 -24.782 1.00 71.69 259 THR A N 1
ATOM 1988 C CA . THR A 1 259 ? 16.332 -1.739 -25.934 1.00 71.69 259 THR A CA 1
ATOM 1989 C C . THR A 1 259 ? 16.458 -0.267 -25.542 1.00 71.69 259 THR A C 1
ATOM 1991 O O . THR A 1 259 ? 17.476 0.355 -25.831 1.00 71.69 259 THR A O 1
ATOM 1994 N N . LEU A 1 260 ? 15.477 0.275 -24.809 1.00 71.94 260 LEU A N 1
ATOM 1995 C CA . LEU A 1 260 ? 15.515 1.659 -24.324 1.00 71.94 260 LEU A CA 1
ATOM 1996 C C . LEU A 1 260 ? 16.676 1.910 -23.357 1.00 71.94 260 LEU A C 1
ATOM 1998 O O . LEU A 1 260 ? 17.298 2.966 -23.415 1.00 71.94 260 LEU A O 1
ATOM 2002 N N . LEU A 1 261 ? 16.972 0.961 -22.466 1.00 72.56 261 LEU A N 1
ATOM 2003 C CA . LEU A 1 261 ? 18.061 1.081 -21.500 1.00 72.56 261 LEU A CA 1
ATOM 2004 C C . LEU A 1 261 ? 19.425 1.060 -22.191 1.00 72.56 261 LEU A C 1
ATOM 2006 O O . LEU A 1 261 ? 20.256 1.911 -21.895 1.00 72.56 261 LEU A O 1
ATOM 2010 N N . LEU A 1 262 ? 19.649 0.115 -23.108 1.00 73.62 262 LEU A N 1
ATOM 2011 C CA . LEU A 1 262 ? 20.892 0.042 -23.878 1.00 73.62 262 LEU A CA 1
ATOM 2012 C C . LEU A 1 262 ? 21.093 1.317 -24.700 1.00 73.62 262 LEU A C 1
ATOM 2014 O O . LEU A 1 262 ? 22.147 1.938 -24.596 1.00 73.62 262 LEU A O 1
ATOM 2018 N N . GLY A 1 263 ? 20.047 1.778 -25.392 1.00 72.38 263 GLY A N 1
ATOM 2019 C CA . GLY A 1 263 ? 20.087 3.035 -26.132 1.00 72.38 263 GLY A CA 1
ATOM 2020 C C . GLY A 1 263 ? 20.349 4.254 -25.239 1.00 72.38 263 GLY A C 1
ATOM 2021 O O . GLY A 1 263 ? 21.166 5.107 -25.573 1.00 72.38 263 GLY A O 1
ATOM 2022 N N . ALA A 1 264 ? 19.718 4.340 -24.064 1.00 72.38 264 ALA A N 1
ATOM 2023 C CA . ALA A 1 264 ? 19.966 5.434 -23.124 1.00 72.38 264 ALA A CA 1
ATOM 2024 C C . ALA A 1 264 ? 21.412 5.440 -22.600 1.00 72.38 264 ALA A C 1
ATOM 2026 O O . ALA A 1 264 ? 21.990 6.514 -22.415 1.00 72.38 264 ALA A O 1
ATOM 2027 N N . ILE A 1 265 ? 22.006 4.265 -22.364 1.00 70.31 265 ILE A N 1
ATOM 2028 C CA . ILE A 1 265 ? 23.409 4.157 -21.947 1.00 70.31 265 ILE A CA 1
ATOM 2029 C C . ILE A 1 265 ? 24.346 4.567 -23.087 1.00 70.31 265 ILE A C 1
ATOM 2031 O O . ILE A 1 265 ? 25.260 5.357 -22.853 1.00 70.31 265 ILE A O 1
ATOM 2035 N N . GLU A 1 266 ? 24.100 4.100 -24.312 1.00 74.12 266 GLU A N 1
ATOM 2036 C CA . GLU A 1 266 ? 24.874 4.490 -25.498 1.00 74.12 266 GLU A CA 1
ATOM 2037 C C . GLU A 1 266 ? 24.820 6.003 -25.735 1.00 74.12 266 GLU A C 1
ATOM 2039 O O . GLU A 1 266 ? 25.865 6.640 -25.890 1.00 74.12 266 GLU A O 1
ATOM 2044 N N . LEU A 1 267 ? 23.628 6.601 -25.649 1.00 75.12 267 LEU A N 1
ATOM 2045 C CA . LEU A 1 267 ? 23.434 8.044 -25.768 1.00 75.12 267 LEU A CA 1
ATOM 2046 C C . LEU A 1 267 ? 24.140 8.814 -24.642 1.00 75.12 267 LEU A C 1
ATOM 2048 O O . LEU A 1 267 ? 24.804 9.813 -24.904 1.00 75.12 267 LEU A O 1
ATOM 2052 N N . THR A 1 268 ? 24.052 8.345 -23.394 1.00 72.00 268 THR A N 1
ATOM 2053 C CA . THR A 1 268 ? 24.744 8.980 -22.256 1.00 72.00 268 THR A CA 1
ATOM 2054 C C . THR A 1 268 ? 26.261 8.926 -22.444 1.00 72.00 268 THR A C 1
ATOM 2056 O O . THR A 1 268 ? 26.942 9.934 -22.263 1.00 72.00 268 THR A O 1
ATOM 2059 N N . ALA A 1 269 ? 26.797 7.780 -22.869 1.00 73.69 269 ALA A N 1
ATOM 2060 C CA . ALA A 1 269 ? 28.217 7.621 -23.157 1.00 73.69 269 ALA A CA 1
ATOM 2061 C C . ALA A 1 269 ? 28.671 8.497 -24.338 1.00 73.69 269 ALA A C 1
ATOM 2063 O O . ALA A 1 269 ? 29.780 9.030 -24.319 1.00 73.69 269 ALA A O 1
ATOM 2064 N N . ALA A 1 270 ? 27.836 8.667 -25.366 1.00 76.75 270 ALA A N 1
ATOM 2065 C CA . ALA A 1 270 ? 28.107 9.562 -26.491 1.00 76.75 270 ALA A CA 1
ATOM 2066 C C . ALA A 1 270 ? 28.105 11.039 -26.069 1.00 76.75 270 ALA A C 1
ATOM 2068 O O . ALA A 1 270 ? 29.053 11.753 -26.382 1.00 76.75 270 ALA A O 1
ATOM 2069 N N . VAL A 1 271 ? 27.112 11.480 -25.288 1.00 76.81 271 VAL A N 1
ATOM 2070 C CA . VAL A 1 271 ? 27.029 12.855 -24.760 1.00 76.81 271 VAL A CA 1
ATOM 2071 C C . VAL A 1 271 ? 28.230 13.180 -23.879 1.00 76.81 271 VAL A C 1
ATOM 2073 O O . VAL A 1 271 ? 28.829 14.240 -24.016 1.00 76.81 271 VAL A O 1
ATOM 2076 N N . VAL A 1 272 ? 28.622 12.266 -22.997 1.00 75.44 272 VAL A N 1
ATOM 2077 C CA . VAL A 1 272 ? 29.758 12.460 -22.094 1.00 75.44 272 VAL A CA 1
ATOM 2078 C C . VAL A 1 272 ? 31.088 12.505 -22.855 1.00 75.44 272 VAL A C 1
ATOM 2080 O O . VAL A 1 272 ? 31.915 13.376 -22.586 1.00 75.44 272 VAL A O 1
ATOM 2083 N N . ARG A 1 273 ? 31.287 11.621 -23.844 1.00 78.94 273 ARG A N 1
ATOM 2084 C CA . ARG A 1 273 ? 32.457 11.683 -24.737 1.00 78.94 273 ARG A CA 1
ATOM 2085 C C . ARG A 1 273 ? 32.472 12.974 -25.553 1.00 78.94 273 ARG A C 1
ATOM 2087 O O . ARG A 1 273 ? 33.521 13.597 -25.663 1.00 78.94 273 ARG A O 1
ATOM 2094 N N . GLY A 1 274 ? 31.315 13.411 -26.048 1.00 77.44 274 GLY A N 1
ATOM 2095 C CA . GLY A 1 274 ? 31.149 14.692 -26.729 1.00 77.44 274 GLY A CA 1
ATOM 2096 C C . GLY A 1 274 ? 31.497 15.879 -25.832 1.00 77.44 274 GLY A C 1
ATOM 2097 O O . GLY A 1 274 ? 32.267 16.737 -26.237 1.00 77.44 274 GLY A O 1
ATOM 2098 N N . LEU A 1 275 ? 31.031 15.898 -24.580 1.00 78.56 275 LEU A N 1
ATOM 2099 C CA . LEU A 1 275 ? 31.389 16.928 -23.598 1.00 78.56 275 LEU A CA 1
ATOM 2100 C C . LEU A 1 275 ? 32.890 16.934 -23.291 1.00 78.56 275 LEU A C 1
ATOM 2102 O O . LEU A 1 275 ? 33.488 18.003 -23.228 1.00 78.56 275 LEU A O 1
ATOM 2106 N N . ALA A 1 276 ? 33.519 15.765 -23.147 1.00 80.00 276 ALA A N 1
ATOM 2107 C CA . ALA A 1 276 ? 34.966 15.675 -22.959 1.00 80.00 276 ALA A CA 1
ATOM 2108 C C . ALA A 1 276 ? 35.741 16.224 -24.171 1.00 80.00 276 ALA A C 1
ATOM 2110 O O . ALA A 1 276 ? 36.751 16.902 -23.995 1.00 80.00 276 ALA A O 1
ATOM 2111 N N . LEU A 1 277 ? 35.254 15.977 -25.392 1.00 79.56 277 LEU A N 1
ATOM 2112 C CA . LEU A 1 277 ? 35.813 16.546 -26.620 1.00 79.56 277 LEU A CA 1
ATOM 2113 C C . LEU A 1 277 ? 35.591 18.062 -26.707 1.00 79.56 277 LEU A C 1
ATOM 2115 O O . LEU A 1 277 ? 36.510 18.775 -27.085 1.00 79.56 277 LEU A O 1
ATOM 2119 N N . LEU A 1 278 ? 34.434 18.576 -26.284 1.00 78.50 278 LEU A N 1
ATOM 2120 C CA . LEU A 1 278 ? 34.163 20.019 -26.221 1.00 78.50 278 LEU A CA 1
ATOM 2121 C C . LEU A 1 278 ? 35.041 20.733 -25.183 1.00 78.50 278 LEU A C 1
ATOM 2123 O O . LEU A 1 278 ? 35.517 21.835 -25.436 1.00 78.50 278 LEU A O 1
ATOM 2127 N N . VAL A 1 279 ? 35.309 20.099 -24.037 1.00 81.81 279 VAL A N 1
ATOM 2128 C CA . VAL A 1 279 ? 36.279 20.611 -23.054 1.00 81.81 279 VAL A CA 1
ATOM 2129 C C . VAL A 1 279 ? 37.687 20.630 -23.651 1.00 81.81 279 VAL A C 1
ATOM 2131 O O . VAL A 1 279 ? 38.387 21.624 -23.499 1.00 81.81 279 VAL A O 1
ATOM 2134 N N . ARG A 1 280 ? 38.086 19.581 -24.386 1.00 77.62 280 ARG A N 1
ATOM 2135 C CA . ARG A 1 280 ? 39.376 19.551 -25.097 1.00 77.62 280 ARG A CA 1
ATOM 2136 C C . ARG A 1 280 ? 39.470 20.624 -26.179 1.00 77.62 280 ARG A C 1
ATOM 2138 O O . ARG A 1 280 ? 40.496 21.282 -26.263 1.00 77.62 280 ARG A O 1
ATOM 2145 N N . ALA A 1 281 ? 38.393 20.861 -26.927 1.00 76.12 281 ALA A N 1
ATOM 2146 C CA . ALA A 1 281 ? 38.298 21.944 -27.906 1.00 76.12 281 ALA A CA 1
ATOM 2147 C C . ALA A 1 281 ? 38.474 23.332 -27.266 1.00 76.12 281 ALA A C 1
ATOM 2149 O O . ALA A 1 281 ? 39.040 24.229 -27.880 1.00 76.12 281 ALA A O 1
ATOM 2150 N N . ALA A 1 282 ? 38.020 23.511 -26.021 1.00 75.75 282 ALA A N 1
ATOM 2151 C CA . ALA A 1 282 ? 38.215 24.753 -25.275 1.00 75.75 282 ALA A CA 1
ATOM 2152 C C . ALA A 1 282 ? 39.657 24.935 -24.761 1.00 75.75 282 ALA A C 1
ATOM 2154 O O . ALA A 1 282 ? 40.065 26.060 -24.484 1.00 75.75 282 ALA A O 1
ATOM 2155 N N . THR A 1 283 ? 40.424 23.848 -24.623 1.00 78.69 283 THR A N 1
ATOM 2156 C CA . THR A 1 283 ? 41.814 23.863 -24.130 1.00 78.69 283 THR A CA 1
ATOM 2157 C C . THR A 1 283 ? 42.873 23.703 -25.225 1.00 78.69 283 THR A C 1
ATOM 2159 O O . THR A 1 283 ? 44.039 23.980 -24.965 1.00 78.69 283 THR A O 1
ATOM 2162 N N . ASP A 1 284 ? 42.484 23.273 -26.429 1.00 76.88 284 ASP A N 1
ATOM 2163 C CA . ASP A 1 284 ? 43.343 23.122 -27.610 1.00 76.88 284 ASP A CA 1
ATOM 2164 C C . ASP A 1 284 ? 42.694 23.800 -28.836 1.00 76.88 284 ASP A C 1
ATOM 2166 O O . ASP A 1 284 ? 41.944 23.167 -29.590 1.00 76.88 284 ASP A O 1
ATOM 2170 N N . PRO A 1 285 ? 42.960 25.104 -29.045 1.00 70.38 285 PRO A N 1
ATOM 2171 C CA . PRO A 1 285 ? 42.354 25.879 -30.126 1.00 70.38 285 PRO A CA 1
ATOM 2172 C C . PRO A 1 285 ? 42.717 25.377 -31.531 1.00 70.38 285 PRO A C 1
ATOM 2174 O O . PRO A 1 285 ? 41.962 25.623 -32.469 1.00 70.38 285 PRO A O 1
ATOM 2177 N N . GLY A 1 286 ? 43.854 24.684 -31.686 1.00 73.56 286 GLY A N 1
ATOM 2178 C CA . GLY A 1 286 ? 44.348 24.204 -32.981 1.00 73.56 286 GLY A CA 1
ATOM 2179 C C . GLY A 1 286 ? 43.571 23.003 -33.523 1.00 73.56 286 GLY A C 1
ATOM 2180 O O . GLY A 1 286 ? 43.437 22.867 -34.735 1.00 73.56 286 GLY A O 1
ATOM 2181 N N . ALA A 1 287 ? 43.009 22.179 -32.634 1.00 77.25 287 ALA A N 1
ATOM 2182 C CA . ALA A 1 287 ? 42.196 21.004 -32.965 1.00 77.25 287 ALA A CA 1
ATOM 2183 C C . ALA A 1 287 ? 40.703 21.177 -32.607 1.00 77.25 287 ALA A C 1
ATOM 2185 O O . ALA A 1 287 ? 39.907 20.239 -32.711 1.00 77.25 287 ALA A O 1
ATOM 2186 N N . ALA A 1 288 ? 40.294 22.377 -32.181 1.00 69.00 288 ALA A N 1
ATOM 2187 C CA . ALA A 1 288 ? 38.931 22.663 -31.743 1.00 69.00 288 ALA A CA 1
ATOM 2188 C C . ALA A 1 288 ? 37.839 22.323 -32.784 1.00 69.00 288 ALA A C 1
ATOM 2190 O O . ALA A 1 288 ? 36.841 21.711 -32.390 1.00 69.00 288 ALA A O 1
ATOM 2191 N N . PRO A 1 289 ? 37.995 22.635 -34.091 1.00 79.62 289 PRO A N 1
ATOM 2192 C CA . PRO A 1 289 ? 37.005 22.267 -35.107 1.00 79.62 289 PRO A CA 1
ATOM 2193 C C . PRO A 1 289 ? 36.808 20.748 -35.218 1.00 79.62 289 PRO A C 1
ATOM 2195 O O . PRO A 1 289 ? 35.670 20.278 -35.271 1.00 79.62 289 PRO A O 1
ATOM 2198 N N . ASP A 1 290 ? 37.899 19.979 -35.160 1.00 80.25 290 ASP A N 1
ATOM 2199 C CA . ASP A 1 290 ? 37.879 18.516 -35.264 1.00 80.25 290 ASP A CA 1
ATOM 2200 C C . ASP A 1 290 ? 37.237 17.874 -34.030 1.00 80.25 290 ASP A C 1
ATOM 2202 O O . ASP A 1 290 ? 36.448 16.934 -34.134 1.00 80.25 290 ASP A O 1
ATOM 2206 N N . HIS A 1 291 ? 37.512 18.415 -32.842 1.00 75.62 291 HIS A N 1
ATOM 2207 C CA . HIS A 1 291 ? 36.899 17.964 -31.596 1.00 75.62 291 HIS A CA 1
ATOM 2208 C C . HIS A 1 291 ? 35.394 18.262 -31.525 1.00 75.62 291 HIS A C 1
ATOM 2210 O O . HIS A 1 291 ? 34.626 17.411 -31.067 1.00 75.62 291 HIS A O 1
ATOM 2216 N N . VAL A 1 292 ? 34.950 19.426 -32.011 1.00 76.75 292 VAL A N 1
ATOM 2217 C CA . VAL A 1 292 ? 33.521 19.778 -32.101 1.00 76.75 292 VAL A CA 1
ATOM 2218 C C . VAL A 1 292 ? 32.805 18.889 -33.125 1.00 76.75 292 VAL A C 1
ATOM 2220 O O . VAL A 1 292 ? 31.730 18.360 -32.830 1.00 76.75 292 VAL A O 1
ATOM 2223 N N . ALA A 1 293 ? 33.409 18.660 -34.296 1.00 80.50 293 ALA A N 1
ATOM 2224 C CA . ALA A 1 293 ? 32.855 17.785 -35.327 1.00 80.50 293 ALA A CA 1
ATOM 2225 C C . ALA A 1 293 ? 32.749 16.325 -34.849 1.00 80.50 293 ALA A C 1
ATOM 2227 O O . ALA A 1 293 ? 31.701 15.696 -35.010 1.00 80.50 293 ALA A O 1
ATOM 2228 N N . ALA A 1 294 ? 33.784 15.805 -34.181 1.00 79.25 294 ALA A N 1
ATOM 2229 C CA . ALA A 1 294 ? 33.781 14.461 -33.604 1.00 79.25 294 ALA A CA 1
ATOM 2230 C C . ALA A 1 294 ? 32.752 14.303 -32.468 1.00 79.25 294 ALA A C 1
ATOM 2232 O O . ALA A 1 294 ? 32.115 13.252 -32.353 1.00 79.25 294 ALA A O 1
ATOM 2233 N N . ALA A 1 295 ? 32.542 15.345 -31.653 1.00 76.06 295 ALA A N 1
ATOM 2234 C CA . ALA A 1 295 ? 31.498 15.360 -30.628 1.00 76.06 295 ALA A CA 1
ATOM 2235 C C . ALA A 1 295 ? 30.091 15.272 -31.246 1.00 76.06 295 ALA A C 1
ATOM 2237 O O . ALA A 1 295 ? 29.269 14.472 -30.794 1.00 76.06 295 ALA A O 1
ATOM 2238 N N . GLY A 1 296 ? 29.830 16.050 -32.302 1.00 76.50 296 GLY A N 1
ATOM 2239 C CA . GLY A 1 296 ? 28.568 16.014 -33.044 1.00 76.50 296 GLY A CA 1
ATOM 2240 C C . GLY A 1 296 ? 28.324 14.664 -33.723 1.00 76.50 296 GLY A C 1
ATOM 2241 O O . GLY A 1 296 ? 27.266 14.066 -33.533 1.00 76.50 296 GLY A O 1
ATOM 2242 N N . ALA A 1 297 ? 29.324 14.140 -34.438 1.00 81.31 297 ALA A N 1
ATOM 2243 C CA . ALA A 1 297 ? 29.240 12.856 -35.132 1.00 81.31 297 ALA A CA 1
ATOM 2244 C C . ALA A 1 297 ? 28.977 11.685 -34.171 1.00 81.31 297 ALA A C 1
ATOM 2246 O O . ALA A 1 297 ? 28.158 10.817 -34.464 1.00 81.31 297 ALA A O 1
ATOM 2247 N N . GLY A 1 298 ? 29.608 11.683 -32.991 1.00 74.75 298 GLY A N 1
ATOM 2248 C CA . GLY A 1 298 ? 29.379 10.658 -31.971 1.00 74.75 298 GLY A CA 1
ATOM 2249 C C . GLY A 1 298 ? 27.958 10.669 -31.394 1.00 74.75 298 GLY A C 1
ATOM 2250 O O . GLY A 1 298 ? 27.394 9.604 -31.143 1.00 74.75 298 GLY A O 1
ATOM 2251 N N . ILE A 1 299 ? 27.361 11.853 -31.204 1.00 76.19 299 ILE A N 1
ATOM 2252 C CA . ILE A 1 299 ? 25.970 11.984 -30.738 1.00 76.19 299 ILE A CA 1
ATOM 2253 C C . ILE A 1 299 ? 24.991 11.557 -31.839 1.00 76.19 299 ILE A C 1
ATOM 2255 O O . ILE A 1 299 ? 24.063 10.803 -31.556 1.00 76.19 299 ILE A O 1
ATOM 2259 N N . VAL A 1 300 ? 25.211 11.987 -33.086 1.00 80.50 300 VAL A N 1
ATOM 2260 C CA . VAL A 1 300 ? 24.364 11.618 -34.234 1.00 80.50 300 VAL A CA 1
ATOM 2261 C C . VAL A 1 300 ? 24.395 10.109 -34.474 1.00 80.50 300 VAL A C 1
ATOM 2263 O O . VAL A 1 300 ? 23.335 9.496 -34.535 1.00 80.50 300 VAL A O 1
ATOM 2266 N N . ALA A 1 301 ? 25.575 9.485 -34.482 1.00 77.81 301 ALA A N 1
ATOM 2267 C CA . ALA A 1 301 ? 25.710 8.040 -34.663 1.00 77.81 301 ALA A CA 1
ATOM 2268 C C . ALA A 1 301 ? 25.000 7.229 -33.559 1.00 77.81 301 ALA A C 1
ATOM 2270 O O . ALA A 1 301 ? 24.399 6.193 -33.839 1.00 77.81 301 ALA A O 1
ATOM 2271 N N . ALA A 1 302 ? 25.023 7.706 -32.308 1.00 73.94 302 ALA A N 1
ATOM 2272 C CA . ALA A 1 302 ? 24.299 7.072 -31.203 1.00 73.94 302 ALA A CA 1
ATOM 2273 C C . ALA A 1 302 ? 22.772 7.237 -31.316 1.00 73.94 302 ALA A C 1
ATOM 2275 O O . ALA A 1 302 ? 22.021 6.365 -30.888 1.00 73.94 302 ALA A O 1
ATOM 2276 N N . VAL A 1 303 ? 22.296 8.346 -31.888 1.00 75.62 303 VAL A N 1
ATOM 2277 C CA . VAL A 1 303 ? 20.867 8.554 -32.173 1.00 75.62 303 VAL A CA 1
ATOM 2278 C C . VAL A 1 303 ? 20.417 7.693 -33.357 1.00 75.62 303 VAL A C 1
ATOM 2280 O O . VAL A 1 303 ? 19.354 7.077 -33.293 1.00 75.62 303 VAL A O 1
ATOM 2283 N N . GLU A 1 304 ? 21.229 7.600 -34.410 1.00 76.12 304 GLU A N 1
ATOM 2284 C CA . GLU A 1 304 ? 20.956 6.777 -35.592 1.00 76.12 304 GLU A CA 1
ATOM 2285 C C . GLU A 1 304 ? 20.959 5.278 -35.273 1.00 76.12 304 GLU A C 1
ATOM 2287 O O . GLU A 1 304 ? 20.057 4.570 -35.727 1.00 76.12 304 GLU A O 1
ATOM 2292 N N . SER A 1 305 ? 21.888 4.787 -34.437 1.00 70.75 305 SER A N 1
ATOM 2293 C CA . SER A 1 305 ? 21.891 3.378 -34.000 1.00 70.75 305 SER A CA 1
ATOM 2294 C C . SER A 1 305 ? 20.596 3.010 -33.267 1.00 70.75 305 SER A C 1
ATOM 2296 O O . SER A 1 305 ? 20.062 1.918 -33.450 1.00 70.75 305 SER A O 1
ATOM 2298 N N . LEU A 1 306 ? 20.050 3.947 -32.488 1.00 67.88 306 LEU A N 1
ATOM 2299 C CA . LEU A 1 306 ? 18.789 3.822 -31.760 1.00 67.88 306 LEU A CA 1
ATOM 2300 C C . LEU A 1 306 ? 17.571 3.859 -32.694 1.00 67.88 306 LEU A C 1
ATOM 2302 O O . LEU A 1 306 ? 16.618 3.106 -32.493 1.00 67.88 306 LEU A O 1
ATOM 2306 N N . ALA A 1 307 ? 17.598 4.731 -33.705 1.00 66.88 307 ALA A N 1
ATOM 2307 C CA . ALA A 1 307 ? 16.492 4.957 -34.635 1.00 66.88 307 ALA A CA 1
ATOM 2308 C C . ALA A 1 307 ? 16.392 3.899 -35.749 1.00 66.88 307 ALA A C 1
ATOM 2310 O O . ALA A 1 307 ? 15.299 3.647 -36.251 1.00 66.88 307 ALA A O 1
ATOM 2311 N N . LEU A 1 308 ? 17.506 3.271 -36.133 1.00 67.81 308 LEU A N 1
ATOM 2312 C CA . LEU A 1 308 ? 17.577 2.279 -37.220 1.00 67.81 308 LEU A CA 1
ATOM 2313 C C . LEU A 1 308 ? 17.817 0.848 -36.718 1.00 67.81 308 LEU A C 1
ATOM 2315 O O . LEU A 1 308 ? 18.017 -0.084 -37.496 1.00 67.81 308 LEU A O 1
ATOM 2319 N N . SER A 1 309 ? 17.785 0.662 -35.404 1.00 67.75 309 SER A N 1
ATOM 2320 C CA . SER A 1 309 ? 17.981 -0.625 -34.754 1.00 67.75 309 SER A CA 1
ATOM 2321 C C . SER A 1 309 ? 16.888 -1.638 -35.167 1.00 67.75 309 SER A C 1
ATOM 2323 O O . SER A 1 309 ? 15.696 -1.342 -35.053 1.00 67.75 309 SER A O 1
ATOM 2325 N N . PRO A 1 310 ? 17.238 -2.885 -35.548 1.00 66.88 310 PRO A N 1
ATOM 2326 C CA . PRO A 1 310 ? 16.268 -3.975 -35.727 1.00 66.88 310 PRO A CA 1
ATOM 2327 C C . PRO A 1 310 ? 15.401 -4.216 -34.481 1.00 66.88 310 PRO A C 1
ATOM 2329 O O . PRO A 1 310 ? 14.259 -4.670 -34.563 1.00 66.88 310 PRO A O 1
ATOM 2332 N N . GLN A 1 311 ? 15.928 -3.872 -33.305 1.00 65.00 311 GLN A N 1
ATOM 2333 C CA . GLN A 1 311 ? 15.208 -3.921 -32.043 1.00 65.00 311 GLN A CA 1
ATOM 2334 C C . GLN A 1 311 ? 14.087 -2.869 -31.975 1.00 65.00 311 GLN A C 1
ATOM 2336 O O . GLN A 1 311 ? 13.089 -3.131 -31.308 1.00 65.00 311 GLN A O 1
ATOM 2341 N N . LEU A 1 312 ? 14.168 -1.743 -32.699 1.00 64.25 312 LEU A N 1
ATOM 2342 C CA . LEU A 1 312 ? 13.065 -0.782 -32.822 1.00 64.25 312 LEU A CA 1
ATOM 2343 C C . LEU A 1 312 ? 11.847 -1.407 -33.514 1.00 64.25 312 LEU A C 1
ATOM 2345 O O . LEU A 1 312 ? 10.725 -1.194 -33.067 1.00 64.25 312 LEU A O 1
ATOM 2349 N N . PHE A 1 313 ? 12.043 -2.239 -34.540 1.00 65.12 313 PHE A N 1
ATOM 2350 C CA . PHE A 1 313 ? 10.942 -2.954 -35.200 1.00 65.12 313 PHE A CA 1
ATOM 2351 C C . PHE A 1 313 ? 10.247 -3.933 -34.240 1.00 65.12 313 PHE A C 1
ATOM 2353 O O . PHE A 1 313 ? 9.019 -3.982 -34.161 1.00 65.12 313 PHE A O 1
ATOM 2360 N N . VAL A 1 314 ? 11.031 -4.642 -33.419 1.00 65.81 314 VAL A N 1
ATOM 2361 C CA . VAL A 1 314 ? 10.505 -5.508 -32.349 1.00 65.81 314 VAL A CA 1
ATOM 2362 C C . VAL A 1 314 ? 9.733 -4.691 -31.304 1.00 65.81 314 VAL A C 1
ATOM 2364 O O . VAL A 1 314 ? 8.667 -5.115 -30.861 1.00 65.81 314 VAL A O 1
ATOM 2367 N N . VAL A 1 315 ? 10.218 -3.498 -30.944 1.00 64.12 315 VAL A N 1
ATOM 2368 C CA . VAL A 1 315 ? 9.519 -2.557 -30.052 1.00 64.12 315 VAL A CA 1
ATOM 2369 C C . VAL A 1 315 ? 8.203 -2.069 -30.665 1.00 64.12 315 VAL A C 1
ATOM 2371 O O . VAL A 1 315 ? 7.179 -2.071 -29.983 1.00 64.12 315 VAL A O 1
ATOM 2374 N N . LEU A 1 316 ? 8.201 -1.709 -31.949 1.00 66.38 316 LEU A N 1
ATOM 2375 C CA . LEU A 1 316 ? 7.021 -1.229 -32.671 1.00 66.38 316 LEU A CA 1
ATOM 2376 C C . LEU A 1 316 ? 5.926 -2.296 -32.796 1.00 66.38 316 LEU A C 1
ATOM 2378 O O . LEU A 1 316 ? 4.755 -1.937 -32.796 1.00 66.38 316 LEU A O 1
ATOM 2382 N N . ILE A 1 317 ? 6.276 -3.586 -32.836 1.00 70.38 317 ILE A N 1
ATOM 2383 C CA . ILE A 1 317 ? 5.312 -4.703 -32.793 1.00 70.38 317 ILE A CA 1
ATOM 2384 C C . ILE A 1 317 ? 4.868 -5.009 -31.353 1.00 70.38 317 ILE A C 1
ATOM 2386 O O . ILE A 1 317 ? 3.696 -5.293 -31.097 1.00 70.38 317 ILE A O 1
ATOM 2390 N N . ALA A 1 318 ? 5.785 -4.921 -30.388 1.00 66.94 318 ALA A N 1
ATOM 2391 C CA . ALA A 1 318 ? 5.511 -5.189 -28.979 1.00 66.94 318 ALA A CA 1
ATOM 2392 C C . ALA A 1 318 ? 4.566 -4.150 -28.339 1.00 66.94 318 ALA A C 1
ATOM 2394 O O . ALA A 1 318 ? 3.742 -4.510 -27.496 1.00 66.94 318 ALA A O 1
ATOM 2395 N N . ILE A 1 319 ? 4.646 -2.876 -28.745 1.00 63.75 319 ILE A N 1
ATOM 2396 C CA . ILE A 1 319 ? 3.808 -1.785 -28.214 1.00 63.75 319 ILE A CA 1
ATOM 2397 C C . ILE A 1 319 ? 2.304 -2.028 -28.470 1.00 63.75 319 ILE A C 1
ATOM 2399 O O . ILE A 1 319 ? 1.543 -1.987 -27.500 1.00 63.75 319 ILE A O 1
ATOM 2403 N N . PRO A 1 320 ? 1.840 -2.324 -29.703 1.00 65.31 320 PRO A N 1
ATOM 2404 C CA . PRO A 1 320 ? 0.451 -2.685 -29.975 1.00 65.31 320 PRO A CA 1
ATOM 2405 C C . PRO A 1 320 ? -0.023 -3.907 -29.193 1.00 65.31 320 PRO A C 1
ATOM 2407 O O . PRO A 1 320 ? -1.130 -3.885 -28.668 1.00 65.31 320 PRO A O 1
ATOM 2410 N N . VAL A 1 321 ? 0.806 -4.948 -29.051 1.00 67.69 321 VAL A N 1
ATOM 2411 C CA . VAL A 1 321 ? 0.448 -6.152 -28.279 1.00 67.69 321 VAL A CA 1
ATOM 2412 C C . VAL A 1 321 ? 0.221 -5.804 -26.807 1.00 67.69 321 VAL A C 1
ATOM 2414 O O . VAL A 1 321 ? -0.788 -6.205 -26.222 1.00 67.69 321 VAL A O 1
ATOM 2417 N N . VAL A 1 322 ? 1.108 -4.999 -26.218 1.00 63.88 322 VAL A N 1
ATOM 2418 C CA . VAL A 1 322 ? 0.973 -4.477 -24.851 1.00 63.88 322 VAL A CA 1
ATOM 2419 C C . VAL A 1 322 ? -0.286 -3.618 -24.716 1.00 63.88 322 VAL A C 1
ATOM 2421 O O . VAL A 1 322 ? -1.082 -3.833 -23.800 1.00 63.88 322 VAL A O 1
ATOM 2424 N N . ALA A 1 323 ? -0.502 -2.682 -25.640 1.00 63.22 323 ALA A N 1
ATOM 2425 C CA . ALA A 1 323 ? -1.644 -1.778 -25.620 1.00 63.22 323 ALA A CA 1
ATOM 2426 C C . ALA A 1 323 ? -2.973 -2.534 -25.760 1.00 63.22 323 ALA A C 1
ATOM 2428 O O . ALA A 1 323 ? -3.863 -2.352 -24.935 1.00 63.22 323 ALA A O 1
ATOM 2429 N N . VAL A 1 324 ? -3.099 -3.429 -26.743 1.00 65.50 324 VAL A N 1
ATOM 2430 C CA . VAL A 1 324 ? -4.299 -4.251 -26.962 1.00 65.50 324 VAL A CA 1
ATOM 2431 C C . VAL A 1 324 ? -4.567 -5.138 -25.754 1.00 65.50 324 VAL A C 1
ATOM 2433 O O . VAL A 1 324 ? -5.698 -5.173 -25.280 1.00 65.50 324 VAL A O 1
ATOM 2436 N N . THR A 1 325 ? -3.542 -5.783 -25.193 1.00 65.44 325 THR A N 1
ATOM 2437 C CA . THR A 1 325 ? -3.695 -6.624 -23.997 1.00 65.44 325 THR A CA 1
ATOM 2438 C C . THR A 1 325 ? -4.235 -5.806 -22.822 1.00 65.44 325 THR A C 1
ATOM 2440 O O . THR A 1 325 ? -5.250 -6.172 -22.232 1.00 65.44 325 THR A O 1
ATOM 2443 N N . VAL A 1 326 ? -3.629 -4.652 -22.519 1.00 64.62 326 VAL A N 1
ATOM 2444 C CA . VAL A 1 326 ? -4.087 -3.765 -21.435 1.00 64.62 326 VAL A CA 1
ATOM 2445 C C . VAL A 1 326 ? -5.500 -3.235 -21.694 1.00 64.62 326 VAL A C 1
ATOM 2447 O O . VAL A 1 326 ? -6.308 -3.201 -20.770 1.00 64.62 326 VAL A O 1
ATOM 2450 N N . LEU A 1 327 ? -5.825 -2.853 -22.931 1.00 62.47 327 LEU A N 1
ATOM 2451 C CA . LEU A 1 327 ? -7.140 -2.328 -23.309 1.00 62.47 327 LEU A CA 1
ATOM 2452 C C . LEU A 1 327 ? -8.239 -3.392 -23.234 1.00 62.47 327 LEU A C 1
ATOM 2454 O O . LEU A 1 327 ? -9.324 -3.109 -22.727 1.00 62.47 327 LEU A O 1
ATOM 2458 N N . VAL A 1 328 ? -7.967 -4.610 -23.704 1.00 64.19 328 VAL A N 1
ATOM 2459 C CA . VAL A 1 328 ? -8.892 -5.747 -23.622 1.00 64.19 328 VAL A CA 1
ATOM 2460 C C . VAL A 1 328 ? -9.131 -6.114 -22.160 1.00 64.19 328 VAL A C 1
ATOM 2462 O O . VAL A 1 328 ? -10.287 -6.220 -21.755 1.00 64.19 328 VAL A O 1
ATOM 2465 N N . TYR A 1 329 ? -8.081 -6.193 -21.334 1.00 65.38 329 TYR A N 1
ATOM 2466 C CA . TYR A 1 329 ? -8.241 -6.411 -19.892 1.00 65.38 329 TYR A CA 1
ATOM 2467 C C . TYR A 1 329 ? -9.024 -5.294 -19.217 1.00 65.38 329 TYR A C 1
ATOM 2469 O O . TYR A 1 329 ? -9.953 -5.573 -18.463 1.00 65.38 329 TYR A O 1
ATOM 2477 N N . ALA A 1 330 ? -8.691 -4.035 -19.502 1.00 59.94 330 ALA A N 1
ATOM 2478 C CA . ALA A 1 330 ? -9.381 -2.892 -18.926 1.00 59.94 330 ALA A CA 1
ATOM 2479 C C . ALA A 1 330 ? -10.867 -2.874 -19.306 1.00 59.94 330 ALA A C 1
ATOM 2481 O O . ALA A 1 330 ? -11.690 -2.540 -18.461 1.00 59.94 330 ALA A O 1
ATOM 2482 N N . ARG A 1 331 ? -11.225 -3.268 -20.537 1.00 62.31 331 ARG A N 1
ATOM 2483 C CA . ARG A 1 331 ? -12.623 -3.353 -20.989 1.00 62.31 331 ARG A CA 1
ATOM 2484 C C . ARG A 1 331 ? -13.369 -4.549 -20.407 1.00 62.31 331 ARG A C 1
ATOM 2486 O O . ARG A 1 331 ? -14.482 -4.363 -19.928 1.00 62.31 331 ARG A O 1
ATOM 2493 N N . LEU A 1 332 ? -12.768 -5.740 -20.397 1.00 62.53 332 LEU A N 1
ATOM 2494 C CA . LEU A 1 332 ? -13.385 -6.946 -19.827 1.00 62.53 332 LEU A CA 1
ATOM 2495 C C . LEU A 1 332 ? -13.606 -6.820 -18.316 1.00 62.53 332 LEU A C 1
ATOM 2497 O O . LEU A 1 332 ? -14.602 -7.303 -17.788 1.00 62.53 332 LEU A O 1
ATOM 2501 N N . LEU A 1 333 ? -12.694 -6.141 -17.620 1.00 58.44 333 LEU A N 1
ATOM 2502 C CA . LEU A 1 333 ? -12.756 -5.955 -16.173 1.00 58.44 333 LEU A CA 1
ATOM 2503 C C . LEU A 1 333 ? -13.436 -4.633 -15.773 1.00 58.44 333 LEU A C 1
ATOM 2505 O O . LEU A 1 333 ? -13.670 -4.424 -14.588 1.00 58.44 333 LEU A O 1
ATOM 2509 N N . ALA A 1 334 ? -13.801 -3.747 -16.711 1.00 60.09 334 ALA A N 1
ATOM 2510 C CA . ALA A 1 334 ? -14.485 -2.483 -16.406 1.00 60.09 334 ALA A CA 1
ATOM 2511 C C . ALA A 1 334 ? -15.809 -2.652 -15.627 1.00 60.09 334 ALA A C 1
ATOM 2513 O O . ALA A 1 334 ? -16.018 -1.881 -14.685 1.00 60.09 334 ALA A O 1
ATOM 2514 N N . PRO A 1 335 ? -16.682 -3.634 -15.942 1.00 62.81 335 PRO A N 1
ATOM 2515 C CA . PRO A 1 335 ? -17.874 -3.909 -15.136 1.00 62.81 335 PRO A CA 1
ATOM 2516 C C . PRO A 1 335 ? -17.503 -4.303 -13.701 1.00 62.81 335 PRO A C 1
ATOM 2518 O O . PRO A 1 335 ? -17.977 -3.687 -12.752 1.00 62.81 335 PRO A O 1
ATOM 2521 N N . ILE A 1 336 ? -16.530 -5.208 -13.551 1.00 63.16 336 ILE A N 1
ATOM 2522 C CA . ILE A 1 336 ? -16.007 -5.648 -12.250 1.00 63.16 336 ILE A CA 1
ATOM 2523 C C . ILE A 1 336 ? -15.401 -4.472 -11.474 1.00 63.16 336 ILE A C 1
ATOM 2525 O O . ILE A 1 336 ? -15.539 -4.401 -10.261 1.00 63.16 336 ILE A O 1
ATOM 2529 N N . VAL A 1 337 ? -14.760 -3.510 -12.144 1.00 63.75 337 VAL A N 1
ATOM 2530 C CA . VAL A 1 337 ? -14.230 -2.303 -11.494 1.00 63.75 337 VAL A CA 1
ATOM 2531 C C . VAL A 1 337 ? -15.345 -1.412 -10.950 1.00 63.75 337 VAL A C 1
ATOM 2533 O O . VAL A 1 337 ? -15.179 -0.837 -9.875 1.00 63.75 337 VAL A O 1
ATOM 2536 N N . ARG A 1 338 ? -16.477 -1.289 -11.651 1.00 66.94 338 ARG A N 1
ATOM 2537 C CA . ARG A 1 338 ? -17.640 -0.554 -11.134 1.00 66.94 338 ARG A CA 1
ATOM 2538 C C . ARG A 1 338 ? -18.191 -1.231 -9.878 1.00 66.94 338 ARG A C 1
ATOM 2540 O O . ARG A 1 338 ? -18.419 -0.543 -8.886 1.00 66.94 338 ARG A O 1
ATOM 2547 N N . ASP A 1 339 ? -18.289 -2.555 -9.895 1.00 65.75 339 ASP A N 1
ATOM 2548 C CA . ASP A 1 339 ? -18.741 -3.340 -8.744 1.00 65.75 339 ASP A CA 1
ATOM 2549 C C . ASP A 1 339 ? -17.744 -3.249 -7.579 1.00 65.75 339 ASP A C 1
ATOM 2551 O O . ASP A 1 339 ? -18.137 -3.032 -6.435 1.00 65.75 339 ASP A O 1
ATOM 2555 N N . ILE A 1 340 ? -16.436 -3.301 -7.866 1.00 67.19 340 ILE A N 1
ATOM 2556 C CA . ILE A 1 340 ? -15.372 -3.071 -6.880 1.00 67.19 340 ILE A CA 1
ATOM 2557 C C . ILE A 1 340 ? -15.530 -1.691 -6.245 1.00 67.19 340 ILE A C 1
ATOM 2559 O O . ILE A 1 340 ? -15.462 -1.587 -5.028 1.00 67.19 340 ILE A O 1
ATOM 2563 N N . ARG A 1 341 ? -15.758 -0.633 -7.032 1.00 73.75 341 ARG A N 1
ATOM 2564 C CA . ARG A 1 341 ? -15.950 0.726 -6.501 1.00 73.75 341 ARG A CA 1
ATOM 2565 C C . ARG A 1 341 ? -17.125 0.804 -5.533 1.00 73.75 341 ARG A C 1
ATOM 2567 O O . ARG A 1 341 ? -16.975 1.427 -4.488 1.00 73.75 341 ARG A O 1
ATOM 2574 N N . GLY A 1 342 ? -18.243 0.154 -5.858 1.00 68.88 342 GLY A N 1
ATOM 2575 C CA . GLY A 1 342 ? -19.392 0.055 -4.956 1.00 68.88 342 GLY A CA 1
ATOM 2576 C C . GLY A 1 342 ? -19.047 -0.682 -3.660 1.00 68.88 342 GLY A C 1
ATOM 2577 O O . GLY A 1 342 ? -19.352 -0.201 -2.579 1.00 68.88 342 GLY A O 1
ATOM 2578 N N . LEU A 1 343 ? -18.325 -1.800 -3.758 1.00 67.62 343 LEU A N 1
ATOM 2579 C CA . LEU A 1 343 ? -17.909 -2.614 -2.607 1.00 67.62 343 LEU A CA 1
ATOM 2580 C C . LEU A 1 343 ? -16.804 -1.974 -1.744 1.00 67.62 343 LEU A C 1
ATOM 2582 O O . LEU A 1 343 ? -16.565 -2.420 -0.624 1.00 67.62 343 LEU A O 1
ATOM 2586 N N . LEU A 1 344 ? -16.097 -0.968 -2.263 1.00 72.25 344 LEU A N 1
ATOM 2587 C CA . LEU A 1 344 ? -15.114 -0.180 -1.513 1.00 72.25 344 LEU A CA 1
ATOM 2588 C C . LEU A 1 344 ? -15.764 0.958 -0.713 1.00 72.25 344 LEU A C 1
ATOM 2590 O O . LEU A 1 344 ? -15.099 1.542 0.148 1.00 72.25 344 LEU A O 1
ATOM 2594 N N . ASP A 1 345 ? -17.026 1.295 -0.993 1.00 75.94 345 ASP A N 1
ATOM 2595 C CA . ASP A 1 345 ? -17.761 2.269 -0.200 1.00 75.94 345 ASP A CA 1
ATOM 2596 C C . ASP A 1 345 ? -18.315 1.606 1.062 1.00 75.94 345 ASP A C 1
ATOM 2598 O O . ASP A 1 345 ? -19.208 0.765 1.022 1.00 75.94 345 ASP A O 1
ATOM 2602 N N . ALA A 1 346 ? -17.755 1.991 2.204 1.00 74.69 346 ALA A N 1
ATOM 2603 C CA . ALA A 1 346 ? -18.144 1.464 3.501 1.00 74.69 346 ALA A CA 1
ATOM 2604 C C . ALA A 1 346 ? -19.497 2.017 3.988 1.00 74.69 346 ALA A C 1
ATOM 2606 O O . ALA A 1 346 ? -20.057 1.475 4.937 1.00 74.69 346 ALA A O 1
ATOM 2607 N N . GLY A 1 347 ? -20.001 3.107 3.390 1.00 77.00 347 GLY A N 1
ATOM 2608 C CA . GLY A 1 347 ? -21.252 3.749 3.810 1.00 77.00 347 GLY A CA 1
ATOM 2609 C C . GLY A 1 347 ? -21.208 4.397 5.203 1.00 77.00 347 GLY A C 1
ATOM 2610 O O . GLY A 1 347 ? -22.247 4.783 5.726 1.00 77.00 347 GLY A O 1
ATOM 2611 N N . VAL A 1 348 ? -20.019 4.527 5.803 1.00 83.69 348 VAL A N 1
ATOM 2612 C CA . VAL A 1 348 ? -19.793 5.129 7.127 1.00 83.69 348 VAL A CA 1
ATOM 2613 C C . VAL A 1 348 ? -18.805 6.291 7.047 1.00 83.69 348 VAL A C 1
ATOM 2615 O O . VAL A 1 348 ? -17.973 6.372 6.132 1.00 83.69 348 VAL A O 1
ATOM 2618 N N . LEU A 1 349 ? -18.874 7.191 8.029 1.00 88.50 349 LEU A N 1
ATOM 2619 C CA . LEU A 1 349 ? -17.942 8.306 8.154 1.00 88.50 349 LEU A CA 1
ATOM 2620 C C . LEU A 1 349 ? -16.510 7.790 8.356 1.00 88.50 349 LEU A C 1
ATOM 2622 O O . LEU A 1 349 ? -16.285 6.780 9.021 1.00 88.50 349 LEU A O 1
ATOM 2626 N N . GLY A 1 350 ? -15.523 8.485 7.790 1.00 88.50 350 GLY A N 1
ATOM 2627 C CA . GLY A 1 350 ? -14.120 8.191 8.062 1.00 88.50 350 GLY A CA 1
ATOM 2628 C C . GLY A 1 350 ? -13.192 8.428 6.880 1.00 88.50 350 GLY A C 1
ATOM 2629 O O . GLY A 1 350 ? -13.504 9.190 5.963 1.00 88.50 350 GLY A O 1
ATOM 2630 N N . ILE A 1 351 ? -12.026 7.783 6.913 1.00 90.38 351 ILE A N 1
ATOM 2631 C CA . ILE A 1 351 ? -10.928 8.045 5.978 1.00 90.38 351 ILE A CA 1
ATOM 2632 C C . ILE A 1 351 ? -10.120 6.779 5.677 1.00 90.38 351 ILE A C 1
ATOM 2634 O O . ILE A 1 351 ? -9.912 5.936 6.548 1.00 90.38 351 ILE A O 1
ATOM 2638 N N . ASP A 1 352 ? -9.625 6.676 4.446 1.00 89.56 352 ASP A N 1
ATOM 2639 C CA . ASP A 1 352 ? -8.745 5.599 4.001 1.00 89.56 352 ASP A CA 1
ATOM 2640 C C . ASP A 1 352 ? -7.365 6.177 3.647 1.00 89.56 352 ASP A C 1
ATOM 2642 O O . ASP A 1 352 ? -7.170 6.846 2.626 1.00 89.56 352 ASP A O 1
ATOM 2646 N N . LEU A 1 353 ? -6.388 5.937 4.518 1.00 89.94 353 LEU A N 1
ATOM 2647 C CA . LEU A 1 353 ? -5.020 6.431 4.407 1.00 89.94 353 LEU A CA 1
ATOM 2648 C C . LEU A 1 353 ? -4.207 5.502 3.498 1.00 89.94 353 LEU A C 1
ATOM 2650 O O . LEU A 1 353 ? -3.895 4.363 3.854 1.00 89.94 353 LEU A O 1
ATOM 2654 N N . CYS A 1 354 ? -3.843 5.998 2.317 1.00 86.69 354 CYS A N 1
ATOM 2655 C CA . CYS A 1 354 ? -3.151 5.218 1.293 1.00 86.69 354 CYS A CA 1
ATOM 2656 C C . CYS A 1 354 ? -1.760 5.788 1.023 1.00 86.69 354 CYS A C 1
ATOM 2658 O O . CYS A 1 354 ? -1.602 6.942 0.613 1.00 86.69 354 CYS A O 1
ATOM 2660 N N . ALA A 1 355 ? -0.728 4.978 1.213 1.00 81.56 355 ALA A N 1
ATOM 2661 C CA . ALA A 1 355 ? 0.625 5.372 0.878 1.00 81.56 355 ALA A CA 1
ATOM 2662 C C . ALA A 1 355 ? 0.869 5.295 -0.629 1.00 81.56 355 ALA A C 1
ATOM 2664 O O . ALA A 1 355 ? 0.485 4.360 -1.327 1.00 81.56 355 ALA A O 1
ATOM 2665 N N . ARG A 1 356 ? 1.566 6.299 -1.161 1.00 70.06 356 ARG A N 1
ATOM 2666 C CA . ARG A 1 356 ? 1.718 6.478 -2.614 1.00 70.06 356 ARG A CA 1
ATOM 2667 C C . ARG A 1 356 ? 2.541 5.388 -3.333 1.00 70.06 356 ARG A C 1
ATOM 2669 O O . ARG A 1 356 ? 2.543 5.353 -4.567 1.00 70.06 356 ARG A O 1
ATOM 2676 N N . PHE A 1 357 ? 3.301 4.577 -2.600 1.00 68.06 357 PHE A N 1
ATOM 2677 C CA . PHE A 1 357 ? 4.182 3.524 -3.138 1.00 68.06 357 PHE A CA 1
ATOM 2678 C C . PHE A 1 357 ? 3.951 2.165 -2.472 1.00 68.06 357 PHE A C 1
ATOM 2680 O O . PHE A 1 357 ? 4.783 1.272 -2.582 1.00 68.06 357 PHE A O 1
ATOM 2687 N N . ASP A 1 358 ? 2.819 2.020 -1.794 1.00 75.12 358 ASP A N 1
ATOM 2688 C CA . ASP A 1 358 ? 2.415 0.775 -1.169 1.00 75.12 358 ASP A CA 1
ATOM 2689 C C . ASP A 1 358 ? 1.699 -0.100 -2.204 1.00 75.12 358 ASP A C 1
ATOM 2691 O O . ASP A 1 358 ? 0.628 0.255 -2.694 1.00 75.12 358 ASP A O 1
ATOM 2695 N N . GLY A 1 359 ? 2.302 -1.243 -2.541 1.00 67.44 359 GLY A N 1
ATOM 2696 C CA . GLY A 1 359 ? 1.748 -2.204 -3.499 1.00 67.44 359 GLY A CA 1
ATOM 2697 C C . GLY A 1 359 ? 0.454 -2.878 -3.034 1.00 67.44 359 GLY A C 1
ATOM 2698 O O . GLY A 1 359 ? -0.160 -3.596 -3.805 1.00 67.44 359 GLY A O 1
ATOM 2699 N N . VAL A 1 360 ? 0.008 -2.668 -1.796 1.00 72.50 360 VAL A N 1
ATOM 2700 C CA . VAL A 1 360 ? -1.270 -3.194 -1.299 1.00 72.50 360 VAL A CA 1
ATOM 2701 C C . VAL A 1 360 ? -2.381 -2.152 -1.417 1.00 72.50 360 VAL A C 1
ATOM 2703 O O . VAL A 1 360 ? -3.469 -2.466 -1.895 1.00 72.50 360 VAL A O 1
ATOM 2706 N N . SER A 1 361 ? -2.111 -0.899 -1.035 1.00 74.00 361 SER A N 1
ATOM 2707 C CA . SER A 1 361 ? -3.116 0.178 -1.027 1.00 74.00 361 SER A CA 1
ATOM 2708 C C . SER A 1 361 ? -3.101 1.090 -2.251 1.00 74.00 361 SER A C 1
ATOM 2710 O O . SER A 1 361 ? -4.046 1.854 -2.445 1.00 74.00 361 SER A O 1
ATOM 2712 N N . HIS A 1 362 ? -2.087 1.012 -3.120 1.00 73.44 362 HIS A N 1
ATOM 2713 C CA . HIS A 1 362 ? -2.059 1.785 -4.363 1.00 73.44 362 HIS A CA 1
ATOM 2714 C C . HIS A 1 362 ? -3.317 1.581 -5.226 1.00 73.44 362 HIS A C 1
ATOM 2716 O O . HIS A 1 362 ? -3.848 2.584 -5.712 1.00 73.44 362 HIS A O 1
ATOM 2722 N N . PRO A 1 363 ? -3.865 0.356 -5.364 1.00 74.56 363 PRO A N 1
ATOM 2723 C CA . PRO A 1 363 ? -5.148 0.174 -6.028 1.00 74.56 363 PRO A CA 1
ATOM 2724 C C . PRO A 1 363 ? -6.295 0.937 -5.360 1.00 74.56 363 PRO A C 1
ATOM 2726 O O . PRO A 1 363 ? -7.109 1.530 -6.057 1.00 74.56 363 PRO A O 1
ATOM 2729 N N . PHE A 1 364 ? -6.329 1.010 -4.027 1.00 75.06 364 PHE A N 1
ATOM 2730 C CA . PHE A 1 364 ? -7.333 1.778 -3.284 1.00 75.06 364 PHE A CA 1
ATOM 2731 C C . PHE A 1 364 ? -7.190 3.289 -3.527 1.00 75.06 364 PHE A C 1
ATOM 2733 O O . PHE A 1 364 ? -8.188 3.992 -3.637 1.00 75.06 364 PHE A O 1
ATOM 2740 N N . ALA A 1 365 ? -5.967 3.792 -3.723 1.00 76.12 365 ALA A N 1
ATOM 2741 C CA . ALA A 1 365 ? -5.743 5.197 -4.067 1.00 76.12 365 ALA A CA 1
ATOM 2742 C C . ALA A 1 365 ? -6.325 5.608 -5.438 1.00 76.12 365 ALA A C 1
ATOM 2744 O O . ALA A 1 365 ? -6.490 6.799 -5.694 1.00 76.12 365 ALA A O 1
ATOM 2745 N N . VAL A 1 366 ? -6.599 4.641 -6.323 1.00 74.31 366 VAL A N 1
ATOM 2746 C CA . VAL A 1 366 ? -7.136 4.870 -7.678 1.00 74.31 366 VAL A CA 1
ATOM 2747 C C . VAL A 1 366 ? -8.593 4.417 -7.808 1.00 74.31 366 VAL A C 1
ATOM 2749 O O . VAL A 1 366 ? -9.378 5.055 -8.507 1.00 74.31 366 VAL A O 1
ATOM 2752 N N . LEU A 1 367 ? -8.961 3.320 -7.146 1.00 73.62 367 LEU A N 1
ATOM 2753 C CA . LEU A 1 367 ? -10.292 2.717 -7.208 1.00 73.62 367 LEU A CA 1
ATOM 2754 C C . LEU A 1 367 ? -11.202 3.147 -6.052 1.00 73.62 367 LEU A C 1
ATOM 2756 O O . LEU A 1 367 ? -12.412 3.045 -6.189 1.00 73.62 367 LEU A O 1
ATOM 2760 N N . GLY A 1 368 ? -10.661 3.600 -4.923 1.00 74.88 368 GLY A N 1
ATOM 2761 C CA . GLY A 1 368 ? -11.455 4.012 -3.766 1.00 74.88 368 GLY A CA 1
ATOM 2762 C C . GLY A 1 368 ? -12.213 5.323 -3.988 1.00 74.88 368 GLY A C 1
ATOM 2763 O O . GLY A 1 368 ? -11.943 6.086 -4.919 1.00 74.88 368 GLY A O 1
ATOM 2764 N N . SER A 1 369 ? -13.166 5.603 -3.099 1.00 75.88 369 SER A N 1
ATOM 2765 C CA . SER A 1 369 ? -13.946 6.843 -3.134 1.00 75.88 369 SER A CA 1
ATOM 2766 C C . SER A 1 369 ? -13.055 8.063 -2.890 1.00 75.88 369 SER A C 1
ATOM 2768 O O . SER A 1 369 ? -12.412 8.182 -1.844 1.00 75.88 369 SER A O 1
ATOM 2770 N N . SER A 1 370 ? -13.066 9.026 -3.817 1.00 74.38 370 SER A N 1
ATOM 2771 C CA . SER A 1 370 ? -12.296 10.275 -3.699 1.00 74.38 370 SER A CA 1
ATOM 2772 C C . SER A 1 370 ? -12.672 11.113 -2.472 1.00 74.38 370 SER A C 1
ATOM 2774 O O . SER A 1 370 ? -11.890 11.965 -2.057 1.00 74.38 370 SER A O 1
ATOM 2776 N N . ARG A 1 371 ? -13.844 10.861 -1.873 1.00 77.88 371 ARG A N 1
ATOM 2777 C CA . ARG A 1 371 ? -14.312 11.523 -0.646 1.00 77.88 371 ARG A CA 1
ATOM 2778 C C . ARG A 1 371 ? -13.652 10.977 0.625 1.00 77.88 371 ARG A C 1
ATOM 2780 O O . ARG A 1 371 ? -13.555 11.711 1.602 1.00 77.88 371 ARG A O 1
ATOM 2787 N N . ARG A 1 372 ? -13.199 9.716 0.618 1.00 82.81 372 ARG A N 1
ATOM 2788 C CA . ARG A 1 372 ? -12.611 9.032 1.789 1.00 82.81 372 ARG A CA 1
ATOM 2789 C C . ARG A 1 372 ? -11.109 8.792 1.652 1.00 82.81 372 ARG A C 1
ATOM 2791 O O . ARG A 1 372 ? -10.403 8.763 2.655 1.00 82.81 372 ARG A O 1
ATOM 2798 N N . VAL A 1 373 ? -10.594 8.657 0.432 1.00 86.25 373 VAL A N 1
ATOM 2799 C CA . VAL A 1 373 ? -9.176 8.366 0.191 1.00 86.25 373 VAL A CA 1
ATOM 2800 C C . VAL A 1 373 ? -8.300 9.586 0.463 1.00 86.25 373 VAL A C 1
ATOM 2802 O O . VAL A 1 373 ? -8.414 10.618 -0.198 1.00 86.25 373 VAL A O 1
ATOM 2805 N N . ALA A 1 374 ? -7.330 9.431 1.363 1.00 87.31 374 ALA A N 1
ATOM 2806 C CA . ALA A 1 374 ? -6.263 10.397 1.579 1.00 87.31 374 ALA A CA 1
ATOM 2807 C C . ALA A 1 374 ? -4.900 9.771 1.275 1.00 87.31 374 ALA A C 1
ATOM 2809 O O . ALA A 1 374 ? -4.489 8.779 1.876 1.00 87.31 374 ALA A O 1
ATOM 2810 N N . THR A 1 375 ? -4.168 10.371 0.333 1.00 84.94 375 THR A N 1
ATOM 2811 C CA . THR A 1 375 ? -2.802 9.933 0.031 1.00 84.94 375 THR A CA 1
ATOM 2812 C C . THR A 1 375 ? -1.830 10.476 1.072 1.00 84.94 375 THR A C 1
ATOM 2814 O O . THR A 1 375 ? -1.704 11.694 1.208 1.00 84.94 375 THR A O 1
ATOM 2817 N N . ILE A 1 376 ? -1.093 9.585 1.732 1.00 86.00 376 ILE A N 1
ATOM 2818 C CA . ILE A 1 376 ? -0.062 9.943 2.712 1.00 86.00 376 ILE A CA 1
ATOM 2819 C C . ILE A 1 376 ? 1.351 9.868 2.120 1.00 86.00 376 ILE A C 1
ATOM 2821 O O . ILE A 1 376 ? 1.629 9.181 1.127 1.00 86.00 376 ILE A O 1
ATOM 2825 N N . THR A 1 377 ? 2.264 10.594 2.751 1.00 82.38 377 THR A N 1
ATOM 2826 C CA . THR A 1 377 ? 3.659 10.776 2.370 1.00 82.38 377 THR A CA 1
ATOM 2827 C C . THR A 1 377 ? 4.588 9.980 3.289 1.00 82.38 377 THR A C 1
ATOM 2829 O O . THR A 1 377 ? 4.998 10.429 4.357 1.00 82.38 377 THR A O 1
ATOM 2832 N N . GLN A 1 378 ? 4.994 8.798 2.832 1.00 76.88 378 GLN A N 1
ATOM 2833 C CA . GLN A 1 378 ? 5.994 7.971 3.514 1.00 76.88 378 GLN A CA 1
ATOM 2834 C C . GLN A 1 378 ? 7.356 7.999 2.800 1.00 76.88 378 GLN A C 1
ATOM 2836 O O . GLN A 1 378 ? 7.575 8.797 1.877 1.00 76.88 378 GLN A O 1
ATOM 2841 N N . SER A 1 379 ? 8.283 7.137 3.237 1.00 68.19 379 SER A N 1
ATOM 2842 C CA . SER A 1 379 ? 9.656 7.052 2.733 1.00 68.19 379 SER A CA 1
ATOM 2843 C C . SER A 1 379 ? 9.723 6.793 1.222 1.00 68.19 379 SER A C 1
ATOM 2845 O O . SER A 1 379 ? 10.768 7.011 0.624 1.00 68.19 379 SER A O 1
ATOM 2847 N N . ALA A 1 380 ? 8.625 6.423 0.557 1.00 62.75 380 ALA A N 1
ATOM 2848 C CA . ALA A 1 380 ? 8.517 6.033 -0.846 1.00 62.75 380 ALA A CA 1
ATOM 2849 C C . ALA A 1 380 ? 9.368 4.794 -1.164 1.00 62.75 380 ALA A C 1
ATOM 2851 O O . ALA A 1 380 ? 10.171 4.821 -2.105 1.00 62.75 380 ALA A O 1
ATOM 2852 N N . SER A 1 381 ? 9.213 3.755 -0.341 1.00 65.38 381 SER A N 1
ATOM 2853 C CA . SER A 1 381 ? 9.794 2.415 -0.495 1.00 65.38 381 SER A CA 1
ATOM 2854 C C . SER A 1 381 ? 8.698 1.346 -0.383 1.00 65.38 381 SER A C 1
ATOM 2856 O O . SER A 1 381 ? 7.619 1.634 0.119 1.00 65.38 381 SER A O 1
ATOM 2858 N N . LEU A 1 382 ? 8.960 0.108 -0.817 1.00 62.44 382 LEU A N 1
ATOM 2859 C CA . LEU A 1 382 ? 8.019 -1.010 -0.621 1.00 62.44 382 LEU A CA 1
ATOM 2860 C C . LEU A 1 382 ? 7.760 -1.314 0.869 1.00 62.44 382 LEU A C 1
ATOM 2862 O O . LEU A 1 382 ? 6.711 -1.851 1.212 1.00 62.44 382 LEU A O 1
ATOM 2866 N N . LEU A 1 383 ? 8.686 -0.928 1.756 1.00 67.56 383 LEU A N 1
ATOM 2867 C CA . LEU A 1 383 ? 8.556 -1.105 3.205 1.00 67.56 383 LEU A CA 1
ATOM 2868 C C . LEU A 1 383 ? 7.551 -0.137 3.840 1.00 67.56 383 LEU A C 1
ATOM 2870 O O . LEU A 1 383 ? 7.140 -0.361 4.973 1.00 67.56 383 LEU A O 1
ATOM 2874 N N . ASP A 1 384 ? 7.115 0.900 3.120 1.00 72.69 384 ASP A N 1
ATOM 2875 C CA . ASP A 1 384 ? 6.124 1.881 3.580 1.00 72.69 384 ASP A CA 1
ATOM 2876 C C . ASP A 1 384 ? 4.843 1.225 4.123 1.00 72.69 384 ASP A C 1
ATOM 2878 O O . ASP A 1 384 ? 4.260 1.711 5.095 1.00 72.69 384 ASP A O 1
ATOM 2882 N N . HIS A 1 385 ? 4.469 0.064 3.573 1.00 75.25 385 HIS A N 1
ATOM 2883 C CA . HIS A 1 385 ? 3.320 -0.711 4.036 1.00 75.25 385 HIS A CA 1
ATOM 2884 C C . HIS A 1 385 ? 3.405 -1.125 5.517 1.00 75.25 385 HIS A C 1
ATOM 2886 O O . HIS A 1 385 ? 2.389 -1.215 6.208 1.00 75.25 385 HIS A O 1
ATOM 2892 N N . MET A 1 386 ? 4.616 -1.345 6.032 1.00 76.19 386 MET A N 1
ATOM 2893 C CA . MET A 1 386 ? 4.856 -1.709 7.432 1.00 76.19 386 MET A CA 1
ATOM 2894 C C . MET A 1 386 ? 5.024 -0.486 8.346 1.00 76.19 386 MET A C 1
ATOM 2896 O O . MET A 1 386 ? 5.070 -0.627 9.562 1.00 76.19 386 MET A O 1
ATOM 2900 N N . LEU A 1 387 ? 5.115 0.722 7.781 1.00 80.12 387 LEU A N 1
ATOM 2901 C CA . LEU A 1 387 ? 5.520 1.944 8.485 1.00 80.12 387 LEU A CA 1
ATOM 2902 C C . LEU A 1 387 ? 4.352 2.920 8.705 1.00 80.12 387 LEU A C 1
ATOM 2904 O O . LEU A 1 387 ? 4.575 4.115 8.911 1.00 80.12 387 LEU A O 1
ATOM 2908 N N . TYR A 1 388 ? 3.095 2.466 8.627 1.00 86.44 388 TYR A N 1
ATOM 2909 C CA . TYR A 1 388 ? 1.939 3.355 8.820 1.00 86.44 388 TYR A CA 1
ATOM 2910 C C . TYR A 1 388 ? 1.909 3.944 10.233 1.00 86.44 388 TYR A C 1
ATOM 2912 O O . TYR A 1 388 ? 1.848 5.162 10.375 1.00 86.44 388 TYR A O 1
ATOM 2920 N N . PHE A 1 389 ? 2.078 3.118 11.268 1.00 88.44 389 PHE A N 1
ATOM 2921 C CA . PHE A 1 389 ? 2.138 3.585 12.659 1.00 88.44 389 PHE A CA 1
ATOM 2922 C C . PHE A 1 389 ? 3.465 4.284 13.031 1.00 88.44 389 PHE A C 1
ATOM 2924 O O . PHE A 1 389 ? 3.598 4.797 14.141 1.00 88.44 389 PHE A O 1
ATOM 2931 N N . ASP A 1 390 ? 4.450 4.332 12.125 1.00 87.19 390 ASP A N 1
ATOM 2932 C CA . ASP A 1 390 ? 5.632 5.205 12.245 1.00 87.19 390 ASP A CA 1
ATOM 2933 C C . ASP A 1 390 ? 5.343 6.631 11.725 1.00 87.19 390 ASP A C 1
ATOM 2935 O O . ASP A 1 390 ? 6.088 7.564 12.030 1.00 87.19 390 ASP A O 1
ATOM 2939 N N . ASN A 1 391 ? 4.282 6.826 10.931 1.00 88.75 391 ASN A N 1
ATOM 2940 C CA . ASN A 1 391 ? 3.936 8.122 10.351 1.00 88.75 391 ASN A CA 1
ATOM 2941 C C . ASN A 1 391 ? 3.070 8.948 11.315 1.00 88.75 391 ASN A C 1
ATOM 2943 O O . ASN A 1 391 ? 1.843 8.975 11.204 1.00 88.75 391 ASN A O 1
ATOM 2947 N N . ARG A 1 392 ? 3.716 9.663 12.240 1.00 88.69 392 ARG A N 1
ATOM 2948 C CA . ARG A 1 392 ? 3.030 10.559 13.180 1.00 88.69 392 ARG A CA 1
ATOM 2949 C C . ARG A 1 392 ? 2.249 11.653 12.460 1.00 88.69 392 ARG A C 1
ATOM 2951 O O . ARG A 1 392 ? 1.053 11.776 12.677 1.00 88.69 392 ARG A O 1
ATOM 2958 N N . ALA A 1 393 ? 2.906 12.362 11.541 1.00 87.00 393 ALA A N 1
ATOM 2959 C CA . ALA A 1 393 ? 2.389 13.583 10.911 1.00 87.00 393 ALA A CA 1
ATOM 2960 C C . ALA A 1 393 ? 1.063 13.425 10.138 1.00 87.00 393 ALA A C 1
ATOM 2962 O O . ALA A 1 393 ? 0.296 14.382 9.989 1.00 87.00 393 ALA A O 1
ATOM 2963 N N . GLU A 1 394 ? 0.840 12.255 9.537 1.00 89.12 394 GLU A N 1
ATOM 2964 C CA . GLU A 1 394 ? -0.315 12.009 8.666 1.00 89.12 394 GLU A CA 1
ATOM 2965 C C . GLU A 1 394 ? -1.218 10.886 9.163 1.00 89.12 394 GLU A C 1
ATOM 2967 O O . GLU A 1 394 ? -2.425 11.005 8.990 1.00 89.12 394 GLU A O 1
ATOM 2972 N N . VAL A 1 395 ? -0.666 9.812 9.740 1.00 91.69 395 VAL A N 1
ATOM 2973 C CA . VAL A 1 395 ? -1.464 8.644 10.146 1.00 91.69 395 VAL A CA 1
ATOM 2974 C C . VAL A 1 395 ? -1.938 8.796 11.580 1.00 91.69 395 VAL A C 1
ATOM 2976 O O . VAL A 1 395 ? -3.143 8.841 11.808 1.00 91.69 395 VAL A O 1
ATOM 2979 N N . LEU A 1 396 ? -1.016 8.914 12.539 1.00 93.06 396 LEU A N 1
ATOM 2980 C CA . LEU A 1 396 ? -1.396 8.972 13.954 1.00 93.06 396 LEU A CA 1
ATOM 2981 C C . LEU A 1 396 ? -2.180 10.248 14.281 1.00 93.06 396 LEU A C 1
ATOM 2983 O O . LEU A 1 396 ? -3.183 10.154 14.976 1.00 93.06 396 LEU A O 1
ATOM 2987 N N . THR A 1 397 ? -1.824 11.392 13.689 1.00 91.56 397 THR A N 1
ATOM 2988 C CA . THR A 1 397 ? -2.596 12.634 13.854 1.00 91.56 397 THR A CA 1
ATOM 2989 C C . THR A 1 397 ? -4.005 12.540 13.263 1.00 91.56 397 THR A C 1
ATOM 2991 O O . THR A 1 397 ? -4.937 13.153 13.769 1.00 91.56 397 THR A O 1
ATOM 2994 N N . GLU A 1 398 ? -4.212 11.779 12.182 1.00 91.56 398 GLU A N 1
ATOM 2995 C CA . GLU A 1 398 ? -5.571 11.595 11.655 1.00 91.56 398 GLU A CA 1
ATOM 2996 C C . GLU A 1 398 ? -6.385 10.623 12.521 1.00 91.56 398 GLU A C 1
ATOM 2998 O O . GLU A 1 398 ? -7.576 10.847 12.706 1.00 91.56 398 GLU A O 1
ATOM 3003 N N . ILE A 1 399 ? -5.754 9.593 13.100 1.00 93.94 399 ILE A N 1
ATOM 3004 C CA . ILE A 1 399 ? -6.389 8.724 14.104 1.00 93.94 399 ILE A CA 1
ATOM 3005 C C . ILE A 1 399 ? -6.797 9.540 15.333 1.00 93.94 399 ILE A C 1
ATOM 3007 O O . ILE A 1 399 ? -7.950 9.470 15.745 1.00 93.94 399 ILE A O 1
ATOM 3011 N N . GLU A 1 400 ? -5.881 10.344 15.879 1.00 93.62 400 GLU A N 1
ATOM 3012 C CA . GLU A 1 400 ? -6.151 11.257 16.994 1.00 93.62 400 GLU A CA 1
ATOM 3013 C C . GLU A 1 400 ? -7.341 12.156 16.688 1.00 93.62 400 GLU A C 1
ATOM 3015 O O . GLU A 1 400 ? -8.273 12.226 17.478 1.00 93.62 400 GLU A O 1
ATOM 3020 N N . ARG A 1 401 ? -7.359 12.792 15.516 1.00 90.94 401 ARG A N 1
ATOM 3021 C CA . ARG A 1 401 ? -8.447 13.688 15.124 1.00 90.94 401 ARG A CA 1
ATOM 3022 C C . ARG A 1 401 ? -9.812 12.999 15.133 1.00 90.94 401 ARG A C 1
ATOM 3024 O O . ARG A 1 401 ? -10.784 13.605 15.572 1.00 90.94 401 ARG A O 1
ATOM 3031 N N . TRP A 1 402 ? -9.892 11.754 14.661 1.00 92.50 402 TRP A N 1
ATOM 3032 C CA . TRP A 1 402 ? -11.140 10.984 14.679 1.00 92.50 402 TRP A CA 1
ATOM 3033 C C . TRP A 1 402 ? -11.530 10.500 16.077 1.00 92.50 402 TRP A C 1
ATOM 3035 O O . TRP A 1 402 ? -12.716 10.449 16.377 1.00 92.50 402 TRP A O 1
ATOM 3045 N N . ILE A 1 403 ? -10.557 10.182 16.933 1.00 94.06 403 ILE A N 1
ATOM 3046 C CA . ILE A 1 403 ? -10.793 9.802 18.333 1.00 94.06 403 ILE A CA 1
ATOM 3047 C C . ILE A 1 403 ? -11.252 11.014 19.152 1.00 94.06 403 ILE A C 1
ATOM 3049 O O . ILE A 1 403 ? -12.312 10.985 19.768 1.00 94.06 403 ILE A O 1
ATOM 3053 N N . THR A 1 404 ? -10.491 12.106 19.125 1.00 91.12 404 THR A N 1
ATOM 3054 C CA . THR A 1 404 ? -10.783 13.327 19.885 1.00 91.12 404 THR A CA 1
ATOM 3055 C C . THR A 1 404 ? -12.068 13.996 19.397 1.00 91.12 404 THR A C 1
ATOM 3057 O O . THR A 1 404 ? -12.845 14.493 20.213 1.00 91.12 404 THR A O 1
ATOM 3060 N N . GLY A 1 405 ? -12.323 13.974 18.085 1.00 87.56 405 GLY A N 1
ATOM 3061 C CA . GLY A 1 405 ? -13.540 14.499 17.463 1.00 87.56 405 GLY A CA 1
ATOM 3062 C C . GLY A 1 405 ? -14.711 13.515 17.394 1.00 87.56 405 GLY A C 1
ATOM 3063 O O . GLY A 1 405 ? -15.690 13.821 16.717 1.00 87.56 405 GLY A O 1
ATOM 3064 N N . ALA A 1 406 ? -14.627 12.339 18.030 1.00 85.75 406 ALA A N 1
ATOM 3065 C CA . ALA A 1 406 ? -15.688 11.335 17.976 1.00 85.75 406 ALA A CA 1
ATOM 3066 C C . ALA A 1 406 ? -17.043 11.934 18.405 1.00 85.75 406 ALA A C 1
ATOM 3068 O O . ALA A 1 406 ? -17.155 12.527 19.478 1.00 85.75 406 ALA A O 1
ATOM 3069 N N . GLY A 1 407 ? -18.055 11.795 17.540 1.00 67.31 407 GLY A N 1
ATOM 3070 C CA . GLY A 1 407 ? -19.388 12.381 17.729 1.00 67.31 407 GLY A CA 1
ATOM 3071 C C . GLY A 1 407 ? -19.570 13.809 17.192 1.00 67.31 407 GLY A C 1
ATOM 3072 O O . GLY A 1 407 ? -20.676 14.336 17.278 1.00 67.31 407 GLY A O 1
ATOM 3073 N N . GLY A 1 408 ? -18.530 14.431 16.622 1.00 68.44 408 GLY A N 1
ATOM 3074 C CA . GLY A 1 408 ? -18.578 15.767 16.018 1.00 68.44 408 GLY A CA 1
ATOM 3075 C C . GLY A 1 408 ? -18.162 15.803 14.542 1.00 68.44 408 GLY A C 1
ATOM 3076 O O . GLY A 1 408 ? -17.711 14.812 13.964 1.00 68.44 408 GLY A O 1
ATOM 3077 N N . GLU A 1 409 ? -18.303 16.973 13.912 1.00 67.19 409 GLU A N 1
ATOM 3078 C CA . GLU A 1 409 ? -17.804 17.194 12.552 1.00 67.19 409 GLU A CA 1
ATOM 3079 C C . GLU A 1 409 ? -16.271 17.246 12.505 1.00 67.19 409 GLU A C 1
ATOM 3081 O O . GLU A 1 409 ? -15.585 17.645 13.448 1.00 67.19 409 GLU A O 1
ATOM 3086 N N . ARG A 1 410 ? -15.708 16.876 11.352 1.00 72.31 410 ARG A N 1
ATOM 3087 C CA . ARG A 1 410 ? -14.261 16.848 11.127 1.00 72.31 410 ARG A CA 1
ATOM 3088 C C . ARG A 1 410 ? -13.666 18.269 11.131 1.00 72.31 410 ARG A C 1
ATOM 3090 O O . ARG A 1 410 ? -13.614 18.934 10.098 1.00 72.31 410 ARG A O 1
ATOM 3097 N N . THR A 1 411 ? -13.107 18.703 12.258 1.00 72.38 411 THR A N 1
ATOM 3098 C CA . THR A 1 411 ? -12.533 20.053 12.447 1.00 72.38 411 THR A CA 1
ATOM 3099 C C . THR A 1 411 ? -11.158 20.217 11.793 1.00 72.38 411 THR A C 1
ATOM 3101 O O . THR A 1 411 ? -10.325 19.324 11.934 1.00 72.38 411 THR A O 1
ATOM 3104 N N . PRO A 1 412 ? -10.868 21.287 11.027 1.00 74.38 412 PRO A N 1
ATOM 3105 C CA . PRO A 1 412 ? -9.547 21.507 10.428 1.00 74.38 412 PRO A CA 1
ATOM 3106 C C . PRO A 1 4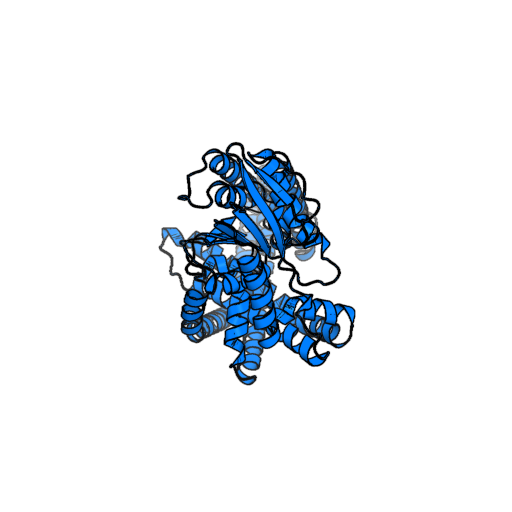12 ? -8.421 21.553 11.471 1.00 74.38 412 PRO A C 1
ATOM 3108 O O . PRO A 1 412 ? -8.581 22.180 12.509 1.00 74.38 412 PRO A O 1
ATOM 3111 N N . ASP A 1 413 ? -7.259 20.966 11.159 1.00 76.06 413 ASP A N 1
ATOM 3112 C CA . ASP A 1 413 ? -6.060 21.055 12.006 1.00 76.06 413 ASP A CA 1
ATOM 3113 C C . ASP A 1 413 ? -4.926 21.812 11.280 1.00 76.06 413 ASP A C 1
ATOM 3115 O O . ASP A 1 413 ? -4.229 21.251 10.414 1.00 76.06 413 ASP A O 1
ATOM 3119 N N . PRO A 1 414 ? -4.718 23.101 11.612 1.00 78.19 414 PRO A N 1
ATOM 3120 C CA . PRO A 1 414 ? -3.656 23.911 11.033 1.00 78.19 414 PRO A CA 1
ATOM 3121 C C . PRO A 1 414 ? -2.250 23.390 11.353 1.00 78.19 414 PRO A C 1
ATOM 3123 O O . PRO A 1 414 ? -1.381 23.446 10.475 1.00 78.19 414 PRO A O 1
ATOM 3126 N N . ARG A 1 415 ? -2.008 22.851 12.557 1.00 76.75 415 ARG A N 1
ATOM 3127 C CA . ARG A 1 415 ? -0.684 22.365 12.984 1.00 76.75 415 ARG A CA 1
ATOM 3128 C C . ARG A 1 415 ? -0.310 21.101 12.219 1.00 76.75 415 ARG A C 1
ATOM 3130 O O . ARG A 1 415 ? 0.764 21.054 11.607 1.00 76.75 415 ARG A O 1
ATOM 3137 N N . ALA A 1 416 ? -1.237 20.148 12.114 1.00 76.50 416 ALA A N 1
ATOM 3138 C CA . ALA A 1 416 ? -1.068 18.988 11.244 1.00 76.50 416 ALA A CA 1
ATOM 3139 C C . ALA A 1 416 ? -0.838 19.412 9.790 1.00 76.50 416 ALA A C 1
ATOM 3141 O O . ALA A 1 416 ? 0.028 18.866 9.106 1.00 76.50 416 ALA A O 1
ATOM 3142 N N . SER A 1 417 ? -1.555 20.429 9.298 1.00 82.69 417 SER A N 1
ATOM 3143 C CA . SER A 1 417 ? -1.379 20.909 7.921 1.00 82.69 417 SER A CA 1
ATOM 3144 C C . SER A 1 417 ? 0.053 21.393 7.637 1.00 82.69 417 SER A C 1
ATOM 3146 O O . SER A 1 417 ? 0.604 21.099 6.568 1.00 82.69 417 SER A O 1
ATOM 3148 N N . VAL A 1 418 ? 0.684 22.082 8.598 1.00 85.25 418 VAL A N 1
ATOM 3149 C CA . VAL A 1 418 ? 2.074 22.557 8.508 1.00 85.25 418 VAL A CA 1
ATOM 3150 C C . VAL A 1 418 ? 3.046 21.380 8.528 1.00 85.25 418 VAL A C 1
ATOM 3152 O O . VAL A 1 418 ? 3.886 21.281 7.628 1.00 85.25 418 VAL A O 1
ATOM 3155 N N . ALA A 1 419 ? 2.893 20.447 9.473 1.00 81.44 419 ALA A N 1
ATOM 3156 C CA . ALA A 1 419 ? 3.723 19.243 9.555 1.00 81.44 419 ALA A CA 1
ATOM 3157 C C . ALA A 1 419 ? 3.655 18.418 8.255 1.00 81.44 419 ALA A C 1
ATOM 3159 O O . ALA A 1 419 ? 4.686 18.041 7.688 1.00 81.44 419 ALA A O 1
ATOM 3160 N N . ARG A 1 420 ? 2.452 18.247 7.690 1.00 83.56 420 ARG A N 1
ATOM 3161 C CA . ARG A 1 420 ? 2.226 17.585 6.392 1.00 83.56 420 ARG A CA 1
ATOM 3162 C C . ARG A 1 420 ? 2.887 18.317 5.229 1.00 83.56 420 ARG A C 1
ATOM 3164 O O . ARG A 1 420 ? 3.380 17.679 4.298 1.00 83.56 420 ARG A O 1
ATOM 3171 N N . ARG A 1 421 ? 2.868 19.655 5.207 1.00 87.06 421 ARG A N 1
ATOM 3172 C CA . ARG A 1 421 ? 3.561 20.444 4.168 1.00 87.06 421 ARG A CA 1
ATOM 3173 C C . ARG A 1 421 ? 5.076 20.266 4.266 1.00 87.06 421 ARG A C 1
ATOM 3175 O O . ARG A 1 421 ? 5.703 19.966 3.249 1.00 87.06 421 ARG A O 1
ATOM 3182 N N . ARG A 1 422 ? 5.637 20.362 5.476 1.00 86.25 422 ARG A N 1
ATOM 3183 C CA . ARG A 1 422 ? 7.068 20.151 5.742 1.00 86.25 422 ARG A CA 1
ATOM 3184 C C . ARG A 1 422 ? 7.517 18.753 5.311 1.00 86.25 422 ARG A C 1
ATOM 3186 O O . ARG A 1 422 ? 8.488 18.627 4.570 1.00 86.25 422 ARG A O 1
ATOM 3193 N N . MET A 1 423 ? 6.758 17.718 5.680 1.00 85.62 423 MET A N 1
ATOM 3194 C CA . MET A 1 423 ? 7.044 16.331 5.296 1.00 85.62 423 MET A CA 1
ATOM 3195 C C . MET A 1 423 ? 7.012 16.131 3.775 1.00 85.62 423 MET A C 1
ATOM 3197 O O . MET A 1 423 ? 7.921 15.539 3.189 1.00 85.62 423 MET A O 1
ATOM 3201 N N . ARG A 1 424 ? 5.999 16.690 3.099 1.00 86.25 424 ARG A N 1
ATOM 3202 C CA . ARG A 1 424 ? 5.896 16.646 1.633 1.00 86.25 424 ARG A CA 1
ATOM 3203 C C . ARG A 1 424 ? 7.072 17.325 0.945 1.00 86.25 424 ARG A C 1
ATOM 3205 O O . ARG A 1 424 ? 7.551 16.796 -0.058 1.00 86.25 424 ARG A O 1
ATOM 3212 N N . HIS A 1 425 ? 7.532 18.463 1.457 1.00 88.00 425 HIS A N 1
ATOM 3213 C CA . HIS A 1 425 ? 8.698 19.144 0.905 1.00 88.00 425 HIS A CA 1
ATOM 3214 C C . HIS A 1 425 ? 9.966 18.305 1.085 1.00 88.00 425 HIS A C 1
ATOM 3216 O O . HIS A 1 425 ? 10.680 18.083 0.108 1.00 88.00 425 HIS A O 1
ATOM 3222 N N . LEU A 1 426 ? 10.208 17.777 2.287 1.00 87.38 426 LEU A N 1
ATOM 3223 C CA . LEU A 1 426 ? 11.369 16.937 2.584 1.00 87.38 426 LEU A CA 1
ATOM 3224 C C . LEU A 1 426 ? 11.450 15.727 1.642 1.00 87.38 426 LEU A C 1
ATOM 3226 O O . LEU A 1 426 ? 12.461 15.516 0.971 1.00 87.38 426 LEU A O 1
ATOM 3230 N N . VAL A 1 427 ? 10.362 14.958 1.530 1.00 84.94 427 VAL A N 1
ATOM 3231 C CA . VAL A 1 427 ? 10.326 13.757 0.680 1.00 84.94 427 VAL A CA 1
ATOM 3232 C C . VAL A 1 427 ? 10.481 14.103 -0.805 1.00 84.94 427 VAL A C 1
ATOM 3234 O O . VAL A 1 427 ? 11.085 13.331 -1.554 1.00 84.94 427 VAL A O 1
ATOM 3237 N N . ARG A 1 428 ? 9.972 15.260 -1.255 1.00 86.50 428 ARG A N 1
ATOM 3238 C CA . ARG A 1 428 ? 10.183 15.742 -2.631 1.00 86.50 428 ARG A CA 1
ATOM 3239 C C . ARG A 1 428 ? 11.649 16.083 -2.889 1.00 86.50 428 ARG A C 1
ATOM 3241 O O . ARG A 1 428 ? 12.197 15.572 -3.864 1.00 86.50 428 ARG A O 1
ATOM 3248 N N . SER A 1 429 ? 12.279 16.865 -2.014 1.00 86.50 429 SER A N 1
ATOM 3249 C CA . SER A 1 429 ? 13.689 17.252 -2.143 1.00 86.50 429 SER A CA 1
ATOM 3250 C C . SER A 1 429 ? 14.610 16.033 -2.140 1.00 86.50 429 SER A C 1
ATOM 3252 O O . SER A 1 429 ? 15.435 15.880 -3.034 1.00 86.50 429 SER A O 1
ATOM 3254 N N . LEU A 1 430 ? 14.404 15.094 -1.212 1.00 86.56 430 LEU A N 1
ATOM 3255 C CA . LEU A 1 430 ? 15.200 13.864 -1.137 1.00 86.56 430 LEU A CA 1
ATOM 3256 C C . LEU A 1 430 ? 14.986 12.946 -2.346 1.00 86.56 430 LEU A C 1
ATOM 3258 O O . LEU A 1 430 ? 15.903 12.239 -2.762 1.00 86.56 430 LEU A O 1
ATOM 3262 N N . ARG A 1 431 ? 13.790 12.952 -2.951 1.00 84.69 431 ARG A N 1
ATOM 3263 C CA . ARG A 1 431 ? 13.546 12.211 -4.195 1.00 84.69 431 ARG A CA 1
ATOM 3264 C C . ARG A 1 431 ? 14.314 12.817 -5.369 1.00 84.69 431 ARG A C 1
ATOM 3266 O O . ARG A 1 431 ? 14.850 12.045 -6.160 1.00 84.69 431 ARG A O 1
ATOM 3273 N N . ALA A 1 432 ? 14.353 14.146 -5.473 1.00 85.19 432 ALA A N 1
ATOM 3274 C CA . ALA A 1 432 ? 15.133 14.841 -6.492 1.00 85.19 432 ALA A CA 1
ATOM 3275 C C . ALA A 1 432 ? 16.635 14.584 -6.297 1.00 85.19 432 ALA A C 1
ATOM 3277 O O . ALA A 1 432 ? 17.286 14.105 -7.220 1.00 85.19 432 ALA A O 1
ATOM 3278 N N . ALA A 1 433 ? 17.147 14.766 -5.075 1.00 86.19 433 ALA A N 1
ATOM 3279 C CA . ALA A 1 433 ? 18.545 14.505 -4.736 1.00 86.19 433 ALA A CA 1
ATOM 3280 C C . ALA A 1 433 ? 18.962 13.064 -5.062 1.00 86.19 433 ALA A C 1
ATOM 3282 O O . ALA A 1 433 ? 19.979 12.847 -5.708 1.00 86.19 433 ALA A O 1
ATOM 3283 N N . ARG A 1 434 ? 18.137 12.070 -4.707 1.00 87.94 434 ARG A N 1
ATOM 3284 C CA . ARG A 1 434 ? 18.384 10.664 -5.058 1.00 87.94 434 ARG A CA 1
ATOM 3285 C C . ARG A 1 434 ? 18.532 10.444 -6.565 1.00 87.94 434 ARG A C 1
ATOM 3287 O O . ARG A 1 434 ? 19.394 9.674 -6.970 1.00 87.94 434 ARG A O 1
ATOM 3294 N N . ALA A 1 435 ? 17.673 11.063 -7.377 1.00 82.38 435 ALA A N 1
ATOM 3295 C CA . ALA A 1 435 ? 17.745 10.925 -8.829 1.00 82.38 435 ALA A CA 1
ATOM 3296 C C . ALA A 1 435 ? 19.014 11.585 -9.386 1.00 82.38 435 ALA A C 1
ATOM 3298 O O . ALA A 1 435 ? 19.720 10.960 -10.167 1.00 82.38 435 ALA A O 1
ATOM 3299 N N . VAL A 1 436 ? 19.335 12.799 -8.926 1.00 86.06 436 VAL A N 1
ATOM 3300 C CA . VAL A 1 436 ? 20.549 13.526 -9.327 1.00 86.06 436 VAL A CA 1
ATOM 3301 C C . VAL A 1 436 ? 21.807 12.736 -8.968 1.00 86.06 436 VAL A C 1
ATOM 3303 O O . VAL A 1 436 ? 22.649 12.527 -9.830 1.00 86.06 436 VAL A O 1
ATOM 3306 N N . VAL A 1 437 ? 21.913 12.234 -7.735 1.00 88.62 437 VAL A N 1
ATOM 3307 C CA . VAL A 1 437 ? 23.075 11.455 -7.275 1.00 88.62 437 VAL A CA 1
ATOM 3308 C C . VAL A 1 437 ? 23.226 10.152 -8.062 1.00 88.62 437 VAL A C 1
ATOM 3310 O O . VAL A 1 437 ? 24.334 9.812 -8.459 1.00 88.62 437 VAL A O 1
ATOM 3313 N N . ALA A 1 438 ? 22.129 9.439 -8.333 1.00 86.19 438 ALA A N 1
ATOM 3314 C CA . ALA A 1 438 ? 22.177 8.211 -9.127 1.00 86.19 438 ALA A CA 1
ATOM 3315 C C . ALA A 1 438 ? 22.636 8.469 -10.572 1.00 86.19 438 ALA A C 1
ATOM 3317 O O . ALA A 1 438 ? 23.472 7.732 -11.091 1.00 86.19 438 ALA A O 1
ATOM 3318 N N . LEU A 1 439 ? 22.124 9.533 -11.202 1.00 79.00 439 LEU A N 1
ATOM 3319 C CA . LEU A 1 439 ? 22.522 9.929 -12.554 1.00 79.00 439 LEU A CA 1
ATOM 3320 C C . LEU A 1 439 ? 23.976 10.408 -12.600 1.00 79.00 439 LEU A C 1
ATOM 3322 O O . LEU A 1 439 ? 24.709 10.003 -13.495 1.00 79.00 439 LEU A O 1
ATOM 3326 N N . ALA A 1 440 ? 24.411 11.205 -11.622 1.00 81.56 440 ALA A N 1
ATOM 3327 C CA . ALA A 1 440 ? 25.794 11.660 -11.517 1.00 81.56 440 ALA A CA 1
ATOM 3328 C C . ALA A 1 440 ? 26.759 10.480 -11.326 1.00 81.56 440 ALA A C 1
ATOM 3330 O O . ALA A 1 440 ? 27.753 10.384 -12.038 1.00 81.56 440 ALA A O 1
ATOM 3331 N N . ALA A 1 441 ? 26.437 9.540 -10.432 1.00 85.88 441 ALA A N 1
ATOM 3332 C CA . ALA A 1 441 ? 27.243 8.341 -10.212 1.00 85.88 441 ALA A CA 1
ATOM 3333 C C . ALA A 1 441 ? 27.336 7.468 -11.474 1.00 85.88 441 ALA A C 1
ATOM 3335 O O . ALA A 1 441 ? 28.418 6.999 -11.818 1.00 85.88 441 ALA A O 1
ATOM 3336 N N . MET A 1 442 ? 26.224 7.291 -12.194 1.00 78.75 442 MET A N 1
ATOM 3337 C CA . MET A 1 442 ? 26.197 6.562 -13.465 1.00 78.75 442 MET A CA 1
ATOM 3338 C C . MET A 1 442 ? 27.021 7.267 -14.553 1.00 78.75 442 MET A C 1
ATOM 3340 O O . MET A 1 442 ? 27.767 6.612 -15.279 1.00 78.75 442 MET A O 1
ATOM 3344 N N . ALA A 1 443 ? 26.918 8.595 -14.654 1.00 75.50 443 ALA A N 1
ATOM 3345 C CA . ALA A 1 443 ? 27.674 9.391 -15.618 1.00 75.50 443 ALA A CA 1
ATOM 3346 C C . ALA A 1 443 ? 29.185 9.323 -15.346 1.00 75.50 443 ALA A C 1
ATOM 3348 O O . ALA A 1 443 ? 29.959 9.063 -16.264 1.00 75.50 443 ALA A O 1
ATOM 3349 N N . ILE A 1 444 ? 29.598 9.466 -14.082 1.00 80.00 444 ILE A N 1
ATOM 3350 C CA . ILE A 1 444 ? 30.999 9.322 -13.661 1.00 80.00 444 ILE A CA 1
ATOM 3351 C C . ILE A 1 444 ? 31.499 7.903 -13.948 1.00 80.00 444 ILE A C 1
ATOM 3353 O O . ILE A 1 444 ? 32.568 7.728 -14.520 1.00 80.00 444 ILE A O 1
ATOM 3357 N N . ALA A 1 445 ? 30.723 6.872 -13.615 1.00 81.25 445 ALA A N 1
ATOM 3358 C CA . ALA A 1 445 ? 31.115 5.493 -13.888 1.00 81.25 445 ALA A CA 1
ATOM 3359 C C . ALA A 1 445 ? 31.275 5.202 -15.391 1.00 81.25 445 ALA A C 1
ATOM 3361 O O . ALA A 1 445 ? 32.168 4.449 -15.772 1.00 81.25 445 ALA A O 1
ATOM 3362 N N . SER A 1 446 ? 30.460 5.837 -16.239 1.00 71.81 446 SER A N 1
ATOM 3363 C CA . SER A 1 446 ? 30.550 5.714 -17.703 1.00 71.81 446 SER A CA 1
ATOM 3364 C C . SER A 1 446 ? 31.826 6.339 -18.283 1.00 71.81 446 SER A C 1
ATOM 3366 O O . SER A 1 446 ? 32.219 5.991 -19.391 1.00 71.81 446 SER A O 1
ATOM 3368 N N . LEU A 1 447 ? 32.480 7.249 -17.548 1.00 75.75 447 LEU A N 1
ATOM 3369 C CA . LEU A 1 447 ? 33.798 7.791 -17.902 1.00 75.75 447 LEU A CA 1
ATOM 3370 C C . LEU A 1 447 ? 34.943 6.851 -17.520 1.00 75.75 447 LEU A C 1
ATOM 3372 O O . LEU A 1 447 ? 35.991 6.875 -18.158 1.00 75.75 447 LEU A O 1
ATOM 3376 N N . LEU A 1 448 ? 34.760 6.067 -16.457 1.00 76.75 448 LEU A N 1
ATOM 3377 C CA . LEU A 1 448 ? 35.827 5.288 -15.828 1.00 76.75 448 LEU A CA 1
ATOM 3378 C C . LEU A 1 448 ? 35.848 3.825 -16.276 1.00 76.75 448 LEU A C 1
ATOM 3380 O O . LEU A 1 448 ? 36.887 3.177 -16.181 1.00 76.75 448 LEU A O 1
ATOM 3384 N N . VAL A 1 449 ? 34.716 3.287 -16.738 1.00 74.62 449 VAL A N 1
ATOM 3385 C CA . VAL A 1 449 ? 34.580 1.872 -17.098 1.00 74.62 449 VAL A CA 1
ATOM 3386 C C . VAL A 1 449 ? 33.950 1.745 -18.489 1.00 74.62 449 VAL A C 1
ATOM 3388 O O . VAL A 1 449 ? 32.894 2.326 -18.728 1.00 74.62 449 VAL A O 1
ATOM 3391 N N . PRO A 1 450 ? 34.515 0.929 -19.401 1.00 59.56 450 PRO A N 1
ATOM 3392 C CA . PRO A 1 450 ? 33.966 0.740 -20.748 1.00 59.56 450 PRO A CA 1
ATOM 3393 C C . PRO A 1 450 ? 32.651 -0.065 -20.774 1.00 59.56 450 PRO A C 1
ATOM 3395 O O . PRO A 1 450 ? 32.033 -0.214 -21.825 1.00 59.56 450 PRO A O 1
ATOM 3398 N N . SER A 1 451 ? 32.209 -0.599 -19.628 1.00 72.50 451 SER A N 1
ATOM 3399 C CA . SER A 1 451 ? 31.003 -1.419 -19.510 1.00 72.50 451 SER A CA 1
ATOM 3400 C C . SER A 1 451 ? 29.784 -0.595 -19.092 1.00 72.50 451 SER A C 1
ATOM 3402 O O . SER A 1 451 ? 29.660 -0.158 -17.945 1.00 72.50 451 SER A O 1
ATOM 3404 N N . ALA A 1 452 ? 28.826 -0.501 -20.013 1.00 64.50 452 ALA A N 1
ATOM 3405 C CA . ALA A 1 452 ? 27.480 0.030 -19.801 1.00 64.50 452 ALA A CA 1
ATOM 3406 C C . ALA A 1 452 ? 26.777 -0.572 -18.567 1.00 64.50 452 ALA A C 1
ATOM 3408 O O . ALA A 1 452 ? 26.135 0.132 -17.784 1.00 64.50 452 ALA A O 1
ATOM 3409 N N . LEU A 1 453 ? 26.933 -1.884 -18.366 1.00 71.12 453 LEU A N 1
ATOM 3410 C CA . LEU A 1 453 ? 26.326 -2.608 -17.251 1.00 71.12 453 LEU A CA 1
ATOM 3411 C C . LEU A 1 453 ? 26.961 -2.226 -15.906 1.00 71.12 453 LEU A C 1
ATOM 3413 O O . LEU A 1 453 ? 26.252 -2.074 -14.909 1.00 71.12 453 LEU A O 1
ATOM 3417 N N . ALA A 1 454 ? 28.282 -2.035 -15.873 1.00 73.88 454 ALA A N 1
ATOM 3418 C CA . ALA A 1 454 ? 28.986 -1.604 -14.667 1.00 73.88 454 ALA A CA 1
ATOM 3419 C C . ALA A 1 454 ? 28.555 -0.187 -14.251 1.00 73.88 454 ALA A C 1
ATOM 3421 O O . ALA A 1 454 ? 28.234 0.041 -13.082 1.00 73.88 454 ALA A O 1
ATOM 3422 N N . ALA A 1 455 ? 28.446 0.738 -15.210 1.00 71.50 455 ALA A N 1
ATOM 3423 C CA . ALA A 1 455 ? 27.980 2.098 -14.950 1.00 71.50 455 ALA A CA 1
ATOM 3424 C C . ALA A 1 455 ? 26.532 2.140 -14.432 1.00 71.50 455 ALA A C 1
ATOM 3426 O O . ALA A 1 455 ? 26.241 2.820 -13.443 1.00 71.50 455 ALA A O 1
ATOM 3427 N N . ALA A 1 456 ? 25.635 1.353 -15.035 1.00 74.31 456 ALA A N 1
ATOM 3428 C CA . ALA A 1 456 ? 24.256 1.214 -14.568 1.00 74.31 456 ALA A CA 1
ATOM 3429 C C . ALA A 1 456 ? 24.177 0.627 -13.145 1.00 74.31 456 ALA A C 1
ATOM 3431 O O . ALA A 1 456 ? 23.378 1.086 -12.326 1.00 74.31 456 ALA A O 1
ATOM 3432 N N . THR A 1 457 ? 25.035 -0.346 -12.823 1.00 80.12 457 THR A N 1
ATOM 3433 C CA . THR A 1 457 ? 25.107 -0.959 -11.486 1.00 80.12 457 THR A CA 1
ATOM 3434 C C . THR A 1 457 ? 25.527 0.060 -10.427 1.00 80.12 457 THR A C 1
ATOM 3436 O O . THR A 1 457 ? 24.903 0.136 -9.368 1.00 80.12 457 THR A O 1
ATOM 3439 N N . ILE A 1 458 ? 26.523 0.902 -10.723 1.00 84.50 458 ILE A N 1
ATOM 3440 C CA . ILE A 1 458 ? 26.976 1.973 -9.822 1.00 84.50 458 ILE A CA 1
ATOM 3441 C C . ILE A 1 458 ? 25.872 3.017 -9.604 1.00 84.50 458 ILE A C 1
ATOM 3443 O O . ILE A 1 458 ? 25.584 3.383 -8.462 1.00 84.50 458 ILE A O 1
ATOM 3447 N N . GLY A 1 459 ? 25.184 3.441 -10.670 1.00 81.50 459 GLY A N 1
ATOM 3448 C CA . GLY A 1 459 ? 24.012 4.315 -10.559 1.00 81.50 459 GLY A CA 1
ATOM 3449 C C . GLY A 1 459 ? 22.893 3.704 -9.705 1.00 81.50 459 GLY A C 1
ATOM 3450 O O . GLY A 1 459 ? 22.305 4.379 -8.855 1.00 81.50 459 GLY A O 1
ATOM 3451 N N . GLY A 1 460 ? 22.636 2.403 -9.873 1.00 81.88 460 GLY A N 1
ATOM 3452 C CA . GLY A 1 460 ? 21.684 1.638 -9.067 1.00 81.88 460 GLY A CA 1
ATOM 3453 C C . GLY A 1 460 ? 22.065 1.575 -7.584 1.00 81.88 460 GLY A C 1
ATOM 3454 O O . GLY A 1 460 ? 21.218 1.824 -6.721 1.00 81.88 460 GLY A O 1
ATOM 3455 N N . ALA A 1 461 ? 23.338 1.322 -7.274 1.00 87.56 461 ALA A N 1
ATOM 3456 C CA . ALA A 1 461 ? 23.851 1.320 -5.906 1.00 87.56 461 ALA A CA 1
ATOM 3457 C C . ALA A 1 461 ? 23.711 2.704 -5.248 1.00 87.56 461 ALA A C 1
ATOM 3459 O O . ALA A 1 461 ? 23.183 2.815 -4.139 1.00 87.56 461 ALA A O 1
ATOM 3460 N N . ALA A 1 462 ? 24.075 3.776 -5.959 1.00 88.56 462 ALA A N 1
ATOM 3461 C CA . ALA A 1 462 ? 23.899 5.149 -5.489 1.00 88.56 462 ALA A CA 1
ATOM 3462 C C . ALA A 1 462 ? 22.417 5.482 -5.221 1.00 88.56 462 ALA A C 1
ATOM 3464 O O . ALA A 1 462 ? 22.075 6.083 -4.196 1.00 88.56 462 ALA A O 1
ATOM 3465 N N . TYR A 1 463 ? 21.507 5.026 -6.088 1.00 87.00 463 TYR A N 1
ATOM 3466 C CA . TYR A 1 463 ? 20.065 5.166 -5.877 1.00 87.00 463 TYR A CA 1
ATOM 3467 C C . TYR A 1 463 ? 19.579 4.429 -4.618 1.00 87.00 463 TYR A C 1
ATOM 3469 O O . TYR A 1 463 ? 18.728 4.947 -3.880 1.00 87.00 463 TYR A O 1
ATOM 3477 N N . ALA A 1 464 ? 20.097 3.224 -4.361 1.00 87.06 464 ALA A N 1
ATOM 3478 C CA . ALA A 1 464 ? 19.767 2.430 -3.181 1.00 87.06 464 ALA A CA 1
ATOM 3479 C C . ALA A 1 464 ? 20.249 3.112 -1.890 1.00 87.06 464 ALA A C 1
ATOM 3481 O O . ALA A 1 464 ? 19.446 3.314 -0.975 1.00 87.06 464 ALA A O 1
ATOM 3482 N N . VAL A 1 465 ? 21.502 3.580 -1.850 1.00 90.31 465 VAL A N 1
ATOM 3483 C CA . VAL A 1 465 ? 22.065 4.332 -0.712 1.00 90.31 465 VAL A CA 1
ATOM 3484 C C . VAL A 1 465 ? 21.236 5.582 -0.423 1.00 90.31 465 VAL A C 1
ATOM 3486 O O . VAL A 1 465 ? 20.787 5.799 0.702 1.00 90.31 465 VAL A O 1
ATOM 3489 N N . MET A 1 466 ? 20.916 6.372 -1.448 1.00 89.94 466 MET A N 1
ATOM 3490 C CA . MET A 1 466 ? 20.091 7.569 -1.273 1.00 89.94 466 MET A CA 1
ATOM 3491 C C . MET A 1 466 ? 18.639 7.253 -0.881 1.00 89.94 466 MET A C 1
ATOM 3493 O O . MET A 1 466 ? 17.950 8.088 -0.290 1.00 89.94 466 MET A O 1
ATOM 3497 N N . THR A 1 467 ? 18.149 6.044 -1.168 1.00 86.56 467 THR A N 1
ATOM 3498 C CA . THR A 1 467 ? 16.859 5.570 -0.649 1.00 86.56 467 THR A CA 1
ATOM 3499 C C . THR A 1 467 ? 16.926 5.320 0.857 1.00 86.56 467 THR A C 1
ATOM 3501 O O . THR A 1 467 ? 15.993 5.718 1.558 1.00 86.56 467 THR A O 1
ATOM 3504 N N . LEU A 1 468 ? 18.028 4.754 1.356 1.00 87.62 468 LEU A N 1
ATOM 3505 C CA . LEU A 1 468 ? 18.278 4.596 2.789 1.00 87.62 468 LEU A CA 1
ATOM 3506 C C . LEU A 1 468 ? 18.408 5.956 3.489 1.00 87.62 468 LEU A C 1
ATOM 3508 O O . LEU A 1 468 ? 17.716 6.188 4.477 1.00 87.62 468 LEU A O 1
ATOM 3512 N N . VAL A 1 469 ? 19.202 6.884 2.943 1.00 89.56 469 VAL A N 1
ATOM 3513 C CA . VAL A 1 469 ? 19.344 8.254 3.483 1.00 89.56 469 VAL A CA 1
ATOM 3514 C C . VAL A 1 469 ? 17.981 8.931 3.610 1.00 89.56 469 VAL A C 1
ATOM 3516 O O . VAL A 1 469 ? 17.637 9.478 4.657 1.00 89.56 469 VAL A O 1
ATOM 3519 N N . LYS A 1 470 ? 17.157 8.836 2.562 1.00 88.50 470 LYS A N 1
ATOM 3520 C CA . LYS A 1 470 ? 15.799 9.383 2.570 1.00 88.50 470 LYS A CA 1
ATOM 3521 C C . LYS A 1 470 ? 14.927 8.771 3.671 1.00 88.50 470 LYS A C 1
ATOM 3523 O O . LYS A 1 470 ? 14.178 9.499 4.319 1.00 88.50 470 LYS A O 1
ATOM 3528 N N . HIS A 1 471 ? 15.005 7.456 3.876 1.00 87.56 471 HIS A N 1
ATOM 3529 C CA . HIS A 1 471 ? 14.268 6.756 4.933 1.00 87.56 471 HIS A CA 1
ATOM 3530 C C . HIS A 1 471 ? 14.705 7.195 6.334 1.00 87.56 471 HIS A C 1
ATOM 3532 O O . HIS A 1 471 ? 13.859 7.484 7.179 1.00 87.56 471 HIS A O 1
ATOM 3538 N N . LEU A 1 472 ? 16.014 7.310 6.568 1.00 88.81 472 LEU A N 1
ATOM 3539 C CA . LEU A 1 472 ? 16.568 7.778 7.839 1.00 88.81 472 LEU A CA 1
ATOM 3540 C C . LEU A 1 472 ? 16.153 9.223 8.138 1.00 88.81 472 LEU A C 1
ATOM 3542 O O . LEU A 1 472 ? 15.688 9.504 9.241 1.00 88.81 472 LEU A O 1
ATOM 3546 N N . ALA A 1 473 ? 16.234 10.116 7.148 1.00 89.44 473 ALA A N 1
ATOM 3547 C CA . ALA A 1 473 ? 15.798 11.504 7.284 1.00 89.44 473 ALA A CA 1
ATOM 3548 C C . ALA A 1 473 ? 14.290 11.611 7.568 1.00 89.44 473 ALA A C 1
ATOM 3550 O O . ALA A 1 473 ? 13.874 12.365 8.447 1.00 89.44 473 ALA A O 1
ATOM 3551 N N . TRP A 1 474 ? 13.466 10.822 6.867 1.00 89.31 474 TRP A N 1
ATOM 3552 C CA . TRP A 1 474 ? 12.028 10.742 7.130 1.00 89.31 474 TRP A CA 1
ATOM 3553 C C . TRP A 1 474 ? 11.756 10.285 8.570 1.00 89.31 474 TRP A C 1
ATOM 3555 O O . TRP A 1 474 ? 11.035 10.967 9.296 1.00 89.31 474 TRP A O 1
ATOM 3565 N N . ARG A 1 475 ? 12.393 9.195 9.023 1.00 87.88 475 ARG A N 1
ATOM 3566 C CA . ARG A 1 475 ? 12.258 8.692 10.401 1.00 87.88 475 ARG A CA 1
ATOM 3567 C C . ARG A 1 475 ? 12.708 9.705 11.450 1.00 87.88 475 ARG A C 1
ATOM 3569 O O . ARG A 1 475 ? 12.050 9.825 12.478 1.00 87.88 475 ARG A O 1
ATOM 3576 N N . ALA A 1 476 ? 13.806 10.420 11.212 1.00 88.50 476 ALA A N 1
ATOM 3577 C CA . ALA A 1 476 ? 14.304 11.436 12.135 1.00 88.50 476 ALA A CA 1
ATOM 3578 C C . ALA A 1 476 ? 13.259 12.538 12.357 1.00 88.50 476 ALA A C 1
ATOM 3580 O O . ALA A 1 476 ? 12.930 12.841 13.500 1.00 88.50 476 ALA A O 1
ATOM 3581 N N . VAL A 1 477 ? 12.652 13.052 11.281 1.00 87.25 477 VAL A N 1
ATOM 3582 C CA . VAL A 1 477 ? 11.593 14.065 11.398 1.00 87.25 477 VAL A CA 1
ATOM 3583 C C . VAL A 1 477 ? 10.354 13.512 12.099 1.00 87.25 477 VAL A C 1
ATOM 3585 O O . VAL A 1 477 ? 9.808 14.187 12.966 1.00 87.25 477 VAL A O 1
ATOM 3588 N N . GLN A 1 478 ? 9.942 12.276 11.802 1.00 86.75 478 GLN A N 1
ATOM 3589 C CA . GLN A 1 478 ? 8.809 11.647 12.494 1.00 86.75 478 GLN A CA 1
ATOM 3590 C C . GLN A 1 478 ? 9.037 11.489 14.004 1.00 86.75 478 GLN A C 1
ATOM 3592 O O . GLN A 1 478 ? 8.068 11.427 14.743 1.00 86.75 478 GLN A O 1
ATOM 3597 N N . ARG A 1 479 ? 10.283 11.422 14.494 1.00 83.31 479 ARG A N 1
ATOM 3598 C CA . ARG A 1 479 ? 10.571 11.364 15.941 1.00 83.31 479 ARG A CA 1
ATOM 3599 C C . ARG A 1 479 ? 10.486 12.724 16.631 1.00 83.31 479 ARG A C 1
ATOM 3601 O O . ARG A 1 479 ? 10.237 12.756 17.831 1.00 83.31 479 ARG A O 1
ATOM 3608 N N . THR A 1 480 ? 10.736 13.801 15.885 1.00 81.62 480 THR A N 1
ATOM 3609 C CA . THR A 1 480 ? 10.705 15.190 16.382 1.00 81.62 480 THR A CA 1
ATOM 3610 C C . THR A 1 480 ? 9.312 15.820 16.360 1.00 81.62 480 THR A C 1
ATOM 3612 O O . THR A 1 480 ? 9.135 16.904 16.904 1.00 81.62 480 THR A O 1
ATOM 3615 N N . LEU A 1 481 ? 8.361 15.163 15.690 1.00 75.50 481 LEU A N 1
ATOM 3616 C CA . LEU A 1 481 ? 6.929 15.454 15.744 1.00 75.50 481 LEU A CA 1
ATOM 3617 C C . LEU A 1 481 ? 6.294 14.625 16.859 1.00 75.50 481 LEU A C 1
ATOM 3619 O O . LEU A 1 481 ? 5.377 15.146 17.514 1.00 75.50 481 LEU A O 1
#

Secondary structure (DSSP, 8-state):
--SEEEEEE-S---TT-HHHHHHHHHHHHHHHHHHTEEEPPPPTT-TTS-TT-EEEEETT--EEEEEEE--GGG-----HHHHHHHHHHHHHHHHHHHHHHHHHHHHSPPPGGGHHHHHHHHHHHHHHHHHHHHHHHHHHHHHHHHHHH-HHHHHHHHHHHHHHH-HHHHHHHHHHHHHHHHHH--SEEEEEEETHHHHHHHHHHTTS-TTTEEEEEES-THHHHHHHHHGGGS-HHHHHHHHHHHHHHHHHHHHHHHHHHHHHHHHHHHHHHHHHHHHHHHH-TTTHHHHHHHHHHHHHHHHHHHHS-HHHHHHHHHHHHHHHHHHHHHHHHHHHHHHHHHHT--SSEEEEEEETT-TTTHHHHHHS-TTTEEEE---SSGGGGG-GGG-IIIIIHHHHHHHHTTTS-----HHHHHHHHHHHHHHHHHHHHHHHHHHHHHHHHHHH-S-HHHHHHHHHHHHHHHHHHHHHHHHHHHHH-

Radius of gyration: 26.22 Å; chains: 1; bounding box: 69×55×76 Å

InterPro domains:
  IPR029058 Alpha/Beta hydrolase fold [G3DSA:3.40.50.1820] (116-269)
  IPR029058 Alpha/Beta hydrolase fold [SSF53474] (145-404)
  IPR029058 Alpha/Beta hydrolase fold [SSF53474] (163-222)